Protein AF-A0A2W2HR59-F1 (afdb_monomer)

Radius of gyration: 26.91 Å; Cα contacts (8 Å, |Δi|>4): 544; chains: 1; bounding box: 67×71×77 Å

Mean predicted aligned error: 7.78 Å

Secondary structure (DSSP, 8-state):
-PPPPPGGGGGS----PPPPP---------TT-----TT----EEEEETTEEEEEE--PPPPTTTTSPEEESB-HHHHHHHHHHHHTTSBHHHHHHHHHHHHHHHHHHHH-TTSHHHHHHHHHS---SS--HHHHHHHHHHHHHHHHHHHHHHHHHHHHHTT--HHHHHHHHHHHHHHHHHHHHHSTTTEEE-SSTT-----SH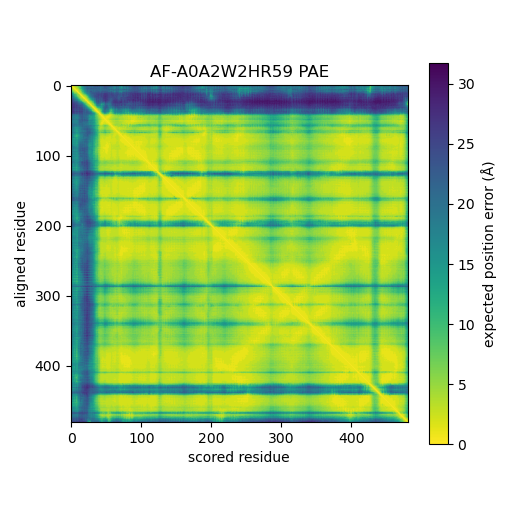HHHHHHHHHHHH-TTSPPPHHHHHHHHHHHHHTB-HHHHHHHTTTHHHH-HHHHHHHHHHHHHHHHHHHHHHHHHHHHHSTT--HHHHHHHHHHHHHHHHHHHHHHTT--S-HHHHHHHHHHHHHHHHHHHHHHTTPPPPHHHHHHHHHHHHHHHHHHHHHHHHH---HHHHHHHHHHHHHHHHHHHHHHHHHH-HHHHHHTTTT-S-HHHHHHHHHHHHH-TT--S--TT--SS----HHHHHHHHHHHHHHH-SSPP-PPS--GGGGTSS-----

Nearest PDB structures (foldseek):
  5xg2-assembly1_A  TM=2.383E-01  e=9.164E-01  Pyrococcus yayanosii CH1
  7a0g-assembly1_FFF  TM=1.739E-01  e=4.708E-01  Serratia marcescens
  3zx6-assembly1_B  TM=1.503E-01  e=8.432E-01  Archaeoglobus fulgidus DSM 4304
  6r2g-assembly1_A  TM=2.820E-01  e=5.963E+00  Human immunodeficiency virus 1

Structure (mmCIF, N/CA/C/O backbone):
data_AF-A0A2W2HR59-F1
#
_entry.id   AF-A0A2W2HR59-F1
#
loop_
_atom_site.group_PDB
_atom_site.id
_atom_site.type_symbol
_atom_site.label_atom_id
_atom_site.label_alt_id
_atom_site.label_comp_id
_atom_site.label_asym_id
_atom_site.label_entity_id
_atom_site.label_seq_id
_atom_site.pdbx_PDB_ins_code
_atom_site.Cartn_x
_atom_site.Cartn_y
_atom_site.Cartn_z
_atom_site.occupancy
_atom_site.B_iso_or_equiv
_atom_site.auth_seq_id
_atom_site.auth_comp_id
_atom_site.auth_asym_id
_atom_site.auth_atom_id
_atom_site.pdbx_PDB_model_num
ATOM 1 N N . MET A 1 1 ? -15.588 -24.625 -26.804 1.00 35.72 1 MET A N 1
ATOM 2 C CA . MET A 1 1 ? -14.355 -24.391 -26.019 1.00 35.72 1 MET A CA 1
ATOM 3 C C . MET A 1 1 ? -14.388 -22.975 -25.457 1.00 35.72 1 MET A C 1
ATOM 5 O O . MET A 1 1 ? -14.316 -22.031 -26.234 1.00 35.72 1 MET A O 1
ATOM 9 N N . LYS A 1 2 ? -14.581 -22.805 -24.142 1.00 33.22 2 LYS A N 1
ATOM 10 C CA . LYS A 1 2 ? -14.469 -21.491 -23.481 1.00 33.22 2 LYS A CA 1
ATOM 11 C C . LYS A 1 2 ? -12.973 -21.173 -23.321 1.00 33.22 2 LYS A C 1
ATOM 13 O O . LYS A 1 2 ? -12.237 -22.023 -22.832 1.00 33.22 2 LYS A O 1
ATOM 18 N N . ARG A 1 3 ? -12.506 -20.005 -23.784 1.00 30.38 3 ARG A N 1
ATOM 19 C CA . ARG A 1 3 ? -11.109 -19.564 -23.593 1.00 30.38 3 ARG A CA 1
ATOM 20 C C . ARG A 1 3 ? -10.825 -19.444 -22.089 1.00 30.38 3 ARG A C 1
ATOM 22 O O . ARG A 1 3 ? -11.539 -18.704 -21.414 1.00 30.38 3 ARG A O 1
ATOM 29 N N . LYS A 1 4 ? -9.800 -20.147 -21.589 1.00 34.62 4 LYS A N 1
ATOM 30 C CA . LYS A 1 4 ? -9.221 -19.914 -20.255 1.00 34.62 4 LYS A CA 1
ATOM 31 C C . LYS A 1 4 ? -8.757 -18.455 -20.202 1.00 34.62 4 LYS A C 1
ATOM 33 O O . LYS A 1 4 ? -7.970 -18.048 -21.053 1.00 34.62 4 LYS A O 1
ATOM 38 N N . ARG A 1 5 ? -9.295 -17.660 -19.273 1.00 36.78 5 ARG A N 1
ATOM 39 C CA . ARG A 1 5 ? -8.814 -16.294 -19.017 1.00 36.78 5 ARG A CA 1
ATOM 40 C C . ARG A 1 5 ? -7.532 -16.410 -18.205 1.00 36.78 5 ARG A C 1
ATOM 42 O O . ARG A 1 5 ? -7.553 -17.032 -17.150 1.00 36.78 5 ARG A O 1
ATOM 49 N N . THR A 1 6 ? -6.440 -15.840 -18.694 1.00 42.00 6 THR A N 1
ATOM 50 C CA . THR A 1 6 ? -5.178 -15.804 -17.945 1.00 42.00 6 THR A CA 1
ATOM 51 C C . THR A 1 6 ? -5.239 -14.725 -16.857 1.00 42.00 6 THR A C 1
ATOM 53 O O . THR A 1 6 ? -6.059 -13.808 -16.946 1.00 42.00 6 THR A O 1
ATOM 56 N N . LEU A 1 7 ? -4.382 -14.809 -15.829 1.00 39.38 7 LEU A N 1
ATOM 57 C CA . LEU A 1 7 ? -4.268 -13.780 -14.778 1.00 39.38 7 LEU A CA 1
ATOM 58 C C . LEU A 1 7 ? -4.051 -12.370 -15.381 1.00 39.38 7 LEU A C 1
ATOM 60 O O . LEU A 1 7 ? -4.592 -11.386 -14.882 1.00 39.38 7 LEU A O 1
ATOM 64 N N . SER A 1 8 ? -3.351 -12.294 -16.522 1.00 40.53 8 SER A N 1
ATOM 65 C CA . SER A 1 8 ? -3.103 -11.069 -17.297 1.00 40.53 8 SER A CA 1
ATOM 66 C C . SER A 1 8 ? -4.390 -10.429 -17.858 1.00 40.53 8 SER A C 1
ATOM 68 O O . SER A 1 8 ? -4.563 -9.208 -17.799 1.00 40.53 8 SER A O 1
ATOM 70 N N . ASP A 1 9 ? -5.357 -11.239 -18.311 1.00 36.41 9 ASP A N 1
ATOM 71 C CA . ASP A 1 9 ? -6.588 -10.774 -18.976 1.00 36.41 9 ASP A CA 1
ATOM 72 C C . ASP A 1 9 ? -7.585 -10.077 -18.033 1.00 36.41 9 ASP A C 1
ATOM 74 O O . ASP A 1 9 ? -8.466 -9.340 -18.486 1.00 36.41 9 ASP A O 1
ATOM 78 N N . ARG A 1 10 ? -7.481 -10.297 -16.716 1.00 45.34 10 ARG A N 1
ATOM 79 C CA . ARG A 1 10 ? -8.440 -9.757 -15.734 1.00 45.34 10 ARG A CA 1
ATOM 80 C C . ARG A 1 10 ? -8.182 -8.289 -15.364 1.00 45.34 10 ARG A C 1
ATOM 82 O O . ARG A 1 10 ? -9.052 -7.663 -14.773 1.00 45.34 10 ARG A O 1
ATOM 89 N N . THR A 1 11 ? -7.068 -7.698 -15.802 1.00 42.34 11 THR A N 1
ATOM 90 C CA . THR A 1 11 ? -6.696 -6.303 -15.479 1.00 42.34 11 THR A CA 1
ATOM 91 C C . THR A 1 11 ? -7.272 -5.232 -16.428 1.00 42.34 11 THR A C 1
ATOM 93 O O . THR A 1 11 ? -6.953 -4.055 -16.283 1.00 42.34 11 THR A O 1
ATOM 96 N N . LYS A 1 12 ? -8.127 -5.589 -17.407 1.00 32.62 12 LYS A N 1
ATOM 97 C CA . LYS A 1 12 ? -8.518 -4.690 -18.523 1.00 32.62 12 LYS A CA 1
ATOM 98 C C . LYS A 1 12 ? -9.994 -4.265 -18.643 1.00 32.62 12 LYS A C 1
ATOM 100 O O . LYS A 1 12 ? -10.357 -3.694 -19.668 1.00 32.62 12 LYS A O 1
ATOM 105 N N . ALA A 1 13 ? -10.866 -4.456 -17.652 1.00 29.31 13 ALA A N 1
ATOM 106 C CA . ALA A 1 13 ? -12.276 -4.059 -17.795 1.00 29.31 13 ALA A CA 1
ATOM 107 C C . ALA A 1 13 ? -12.785 -3.216 -16.619 1.00 29.31 13 ALA A C 1
ATOM 109 O O . ALA A 1 13 ? -12.856 -3.726 -15.514 1.00 29.31 13 ALA A O 1
ATOM 110 N N . VAL A 1 14 ? -13.131 -1.944 -16.882 1.00 30.72 14 VAL A N 1
ATOM 111 C CA . VAL A 1 14 ? -14.400 -1.246 -16.542 1.00 30.72 14 VAL A CA 1
ATOM 112 C C . VAL A 1 14 ? -14.216 0.261 -16.839 1.00 30.72 14 VAL A C 1
ATOM 114 O O . VAL A 1 14 ? -13.473 0.983 -16.161 1.00 30.72 14 VAL A O 1
ATOM 117 N N . HIS A 1 15 ? -14.908 0.756 -17.869 1.00 25.98 15 HIS A N 1
ATOM 118 C CA . HIS A 1 15 ? -15.063 2.184 -18.164 1.00 25.98 15 HIS A CA 1
ATOM 119 C C . HIS A 1 15 ? -16.536 2.570 -17.990 1.00 25.98 15 HIS A C 1
ATOM 121 O O . HIS A 1 15 ? -17.373 2.189 -18.801 1.00 25.98 15 HIS A O 1
ATOM 127 N N . HIS A 1 16 ? -16.834 3.356 -16.955 1.00 29.59 16 HIS A N 1
ATOM 128 C CA . HIS A 1 16 ? -18.084 4.103 -16.827 1.00 29.59 16 HIS A CA 1
ATOM 129 C C . HIS A 1 16 ? -17.775 5.585 -16.587 1.00 29.59 16 HIS A C 1
ATOM 131 O O . HIS A 1 16 ? -16.734 5.937 -16.029 1.00 29.59 16 HIS A O 1
ATOM 137 N N . THR A 1 17 ? -18.665 6.436 -17.086 1.00 25.47 17 THR A N 1
ATOM 138 C CA . THR A 1 17 ? -18.558 7.897 -17.172 1.00 25.47 17 THR A CA 1
ATOM 139 C C . THR A 1 17 ? -18.849 8.589 -15.828 1.00 25.47 17 THR A C 1
ATOM 141 O O . THR A 1 17 ? -19.725 8.130 -15.096 1.00 25.47 17 THR A O 1
ATOM 144 N N . PRO A 1 18 ? -18.158 9.699 -15.489 1.00 27.58 18 PRO A N 1
ATOM 145 C CA . PRO A 1 18 ? -18.323 10.387 -14.207 1.00 27.58 18 PRO A CA 1
ATOM 146 C C . PRO A 1 18 ? -19.534 11.335 -14.186 1.00 27.58 18 PRO A C 1
ATOM 148 O O . PRO A 1 18 ? -19.831 12.005 -15.176 1.00 27.58 18 PRO A O 1
ATOM 151 N N . ALA A 1 19 ? -20.198 11.422 -13.029 1.00 27.84 19 ALA A N 1
ATOM 152 C CA . ALA A 1 19 ? -21.290 12.357 -12.758 1.00 27.84 19 ALA A CA 1
ATOM 153 C C . ALA A 1 19 ? -20.777 13.713 -12.231 1.00 27.84 19 ALA A C 1
ATOM 155 O O . ALA A 1 19 ? -19.803 13.787 -11.482 1.00 27.84 19 ALA A O 1
ATOM 156 N N . THR A 1 20 ? -21.457 14.784 -12.641 1.00 27.58 20 THR A N 1
ATOM 157 C CA . THR A 1 20 ? -21.142 16.204 -12.407 1.00 27.58 20 THR A CA 1
ATOM 158 C C . THR A 1 20 ? -21.638 16.732 -11.056 1.00 27.58 20 THR A C 1
ATOM 160 O O . THR A 1 20 ? -22.711 16.355 -10.591 1.00 27.58 20 THR A O 1
ATOM 163 N N . SER A 1 21 ? -20.881 17.657 -10.459 1.00 28.50 21 SER A N 1
ATOM 164 C CA . SER A 1 21 ? -21.147 18.323 -9.175 1.00 28.50 21 SER A CA 1
ATOM 165 C C . SER A 1 21 ? -21.978 19.611 -9.306 1.00 28.50 21 SER A C 1
ATOM 167 O O . SER A 1 21 ? -21.870 20.338 -10.296 1.00 28.50 21 SER A O 1
ATOM 169 N N . HIS A 1 22 ? -22.760 19.937 -8.267 1.00 26.59 22 HIS A N 1
ATOM 170 C CA . HIS A 1 22 ? -23.433 21.234 -8.095 1.00 26.59 22 HIS A CA 1
ATOM 171 C C . HIS A 1 22 ? -23.337 21.784 -6.654 1.00 26.59 22 HIS A C 1
ATOM 173 O O . HIS A 1 22 ? -23.072 21.008 -5.733 1.00 26.59 22 HIS A O 1
ATOM 179 N N . PRO A 1 23 ? -23.495 23.118 -6.468 1.00 34.16 23 PRO A N 1
ATOM 180 C CA . PRO A 1 23 ? -22.915 23.881 -5.360 1.00 34.16 23 PRO A CA 1
ATOM 181 C C . PRO A 1 23 ? -23.943 24.439 -4.355 1.00 34.16 23 PRO A C 1
ATOM 183 O O . PRO A 1 23 ? -25.122 24.582 -4.666 1.00 34.16 23 PRO A O 1
ATOM 186 N N . GLY A 1 24 ? -23.456 24.850 -3.178 1.00 26.56 24 GLY A N 1
ATOM 187 C CA . GLY A 1 24 ? -24.177 25.718 -2.238 1.00 26.56 24 GLY A CA 1
ATOM 188 C C . GLY A 1 24 ? -23.700 25.552 -0.793 1.00 26.56 24 GLY A C 1
ATOM 189 O O . GLY A 1 24 ? -23.921 24.509 -0.190 1.00 26.56 24 GLY A O 1
ATOM 190 N N . THR A 1 25 ? -23.044 26.572 -0.238 1.00 27.61 25 THR A N 1
ATOM 191 C CA . THR A 1 25 ? -22.579 26.631 1.161 1.00 27.61 25 THR A CA 1
ATOM 192 C C . THR A 1 25 ? -23.306 27.733 1.924 1.00 27.61 25 THR A C 1
ATOM 194 O O . THR A 1 25 ? -23.364 28.862 1.440 1.00 27.61 25 THR A O 1
ATOM 197 N N . SER A 1 26 ? -23.772 27.427 3.136 1.00 29.42 26 SER A N 1
ATOM 198 C CA . SER A 1 26 ? -24.121 28.398 4.181 1.00 29.42 26 SER A CA 1
ATOM 199 C C . SER A 1 26 ? -23.039 28.422 5.271 1.00 29.42 26 SER A C 1
ATOM 201 O O . SER A 1 26 ? -22.409 27.405 5.563 1.00 29.42 26 SER A O 1
ATOM 203 N N . GLU A 1 27 ? -22.784 29.608 5.828 1.00 32.38 27 GLU A N 1
ATOM 204 C CA . GLU A 1 27 ? -21.752 29.879 6.837 1.00 32.38 27 GLU A CA 1
ATOM 205 C C . GLU A 1 27 ? -22.132 29.376 8.239 1.00 32.38 27 GLU A C 1
ATOM 207 O O . GLU A 1 27 ? -23.240 29.629 8.704 1.00 32.38 27 GLU A O 1
ATOM 212 N N . HIS A 1 28 ? -21.165 28.769 8.945 1.00 35.31 28 HIS A N 1
ATOM 213 C CA . HIS A 1 28 ? -21.238 28.494 10.385 1.00 35.31 28 HIS A CA 1
ATOM 214 C C . HIS A 1 28 ? -20.047 29.057 11.165 1.00 35.31 28 HIS A C 1
ATOM 216 O O . HIS A 1 28 ? -18.926 29.209 10.667 1.00 35.31 28 HIS A O 1
ATOM 222 N N . LEU A 1 29 ? -20.376 29.369 12.418 1.00 37.34 29 LEU A N 1
ATOM 223 C CA . LEU A 1 29 ? -19.634 30.109 13.426 1.00 37.34 29 LEU A CA 1
ATOM 224 C C . LEU A 1 29 ? -18.324 29.418 13.803 1.00 37.34 29 LEU A C 1
ATOM 226 O O . LEU A 1 29 ? -18.303 28.315 14.339 1.00 37.34 29 LEU A O 1
ATOM 230 N N . ASN A 1 30 ? -17.228 30.123 13.541 1.00 36.94 30 ASN A N 1
ATOM 231 C CA . ASN A 1 30 ? -15.877 29.727 13.895 1.00 36.94 30 ASN A CA 1
ATOM 232 C C . ASN A 1 30 ? -15.247 30.931 14.608 1.00 36.94 30 ASN A C 1
ATOM 234 O O . ASN A 1 30 ? -14.842 31.895 13.956 1.00 36.94 30 ASN A O 1
ATOM 238 N N . ALA A 1 31 ? -15.244 30.927 15.943 1.00 35.56 31 ALA A N 1
ATOM 239 C CA . ALA A 1 31 ? -14.808 32.076 16.743 1.00 35.56 31 ALA A CA 1
ATOM 240 C C . ALA A 1 31 ? -13.277 32.251 16.809 1.00 35.56 31 ALA A C 1
ATOM 242 O O . ALA A 1 31 ? -12.807 33.179 17.453 1.00 35.56 31 ALA A O 1
ATOM 243 N N . ASN A 1 32 ? -12.491 31.436 16.095 1.00 38.66 32 ASN A N 1
ATOM 244 C CA . ASN A 1 32 ? -11.063 31.680 15.874 1.00 38.66 32 ASN A CA 1
ATOM 245 C C . ASN A 1 32 ? -10.642 31.297 14.443 1.00 38.66 32 ASN A C 1
ATOM 247 O O . ASN A 1 32 ? -9.927 30.326 14.202 1.00 38.66 32 ASN A O 1
ATOM 251 N N . LYS A 1 33 ? -11.064 32.101 13.456 1.00 38.19 33 LYS A N 1
ATOM 252 C CA . LYS A 1 33 ? -10.494 32.081 12.097 1.00 38.19 33 LYS A CA 1
ATOM 253 C C . LYS A 1 33 ? -9.054 32.622 12.124 1.00 38.19 33 LYS A C 1
ATOM 255 O O . LYS A 1 33 ? -8.805 33.757 11.729 1.00 38.19 33 LYS A O 1
ATOM 260 N N . ARG A 1 34 ? -8.072 31.793 12.485 1.00 38.34 34 ARG A N 1
ATOM 261 C CA . ARG A 1 34 ? -6.800 31.863 11.750 1.00 38.34 34 ARG A CA 1
ATOM 262 C C . ARG A 1 34 ? -7.078 31.230 10.392 1.00 38.34 34 ARG A C 1
ATOM 264 O O . ARG A 1 34 ? -7.323 30.030 10.315 1.00 38.34 34 ARG A O 1
ATOM 271 N N . LEU A 1 35 ? -7.121 32.053 9.346 1.00 36.34 35 LEU A N 1
ATOM 272 C CA . LEU A 1 35 ? -7.138 31.611 7.952 1.00 36.34 35 LEU A CA 1
ATOM 273 C C . LEU A 1 35 ? -5.878 30.764 7.715 1.00 36.34 35 LEU A C 1
ATOM 275 O O . LEU A 1 35 ? -4.821 31.304 7.400 1.00 36.34 35 LEU A O 1
ATOM 279 N N . ARG A 1 36 ? -5.966 29.447 7.935 1.00 46.75 36 ARG A N 1
ATOM 280 C CA . ARG A 1 36 ? -4.961 28.510 7.427 1.00 46.75 36 ARG A CA 1
ATOM 281 C C . ARG A 1 36 ? -5.086 28.509 5.895 1.00 46.75 36 ARG A C 1
ATOM 283 O O . ARG A 1 36 ? -6.211 28.645 5.396 1.00 46.75 36 ARG A O 1
ATOM 290 N N . PRO A 1 37 ? -3.972 28.459 5.146 1.00 37.41 37 PRO A N 1
ATOM 291 C CA . PRO A 1 37 ? -4.015 28.461 3.689 1.00 37.41 37 PRO A CA 1
ATOM 292 C C . PRO A 1 37 ? -4.967 27.367 3.189 1.00 37.41 37 PRO A C 1
ATOM 294 O O . PRO A 1 37 ? -5.024 26.268 3.741 1.00 37.41 37 PRO A O 1
ATOM 297 N N . ALA A 1 38 ? -5.768 27.695 2.175 1.00 33.97 38 ALA A N 1
ATOM 298 C CA . ALA A 1 38 ? -6.706 26.755 1.575 1.00 33.97 38 ALA A CA 1
ATOM 299 C C . ALA A 1 38 ? -5.935 25.521 1.075 1.00 33.97 38 ALA A C 1
ATOM 301 O O . ALA A 1 38 ? -5.169 25.624 0.120 1.00 33.97 38 ALA A O 1
ATOM 302 N N . GLY A 1 39 ? -6.108 24.381 1.749 1.00 45.88 39 GLY A N 1
ATOM 303 C CA . GLY A 1 39 ? -5.378 23.143 1.456 1.00 45.88 39 GLY A CA 1
ATOM 304 C C . GLY A 1 39 ? -4.879 22.383 2.688 1.00 45.88 39 GLY A C 1
ATOM 305 O O . GLY A 1 39 ? -4.640 21.186 2.571 1.00 45.88 39 GLY A O 1
ATOM 306 N N . ASP A 1 40 ? -4.790 23.023 3.859 1.00 49.72 40 ASP A N 1
ATOM 307 C CA . ASP A 1 40 ? -4.427 22.335 5.107 1.00 49.72 40 ASP A CA 1
ATOM 308 C C . ASP A 1 40 ? -5.659 21.652 5.708 1.00 49.72 40 ASP A C 1
ATOM 310 O O . ASP A 1 40 ? -6.453 22.245 6.447 1.00 49.72 40 ASP A O 1
ATOM 314 N N . PHE A 1 41 ? -5.857 20.394 5.332 1.00 58.97 41 PHE A N 1
ATOM 315 C CA . PHE A 1 41 ? -6.963 19.589 5.814 1.00 58.97 41 PHE A CA 1
ATOM 316 C C . PHE A 1 41 ? -6.562 18.869 7.105 1.00 58.97 41 PHE A C 1
ATOM 318 O O . PHE A 1 41 ? -5.971 17.798 7.066 1.00 58.97 41 PHE A O 1
ATOM 325 N N . VAL A 1 42 ? -6.914 19.459 8.243 1.00 64.69 42 VAL A N 1
ATOM 326 C CA . VAL A 1 42 ? -6.708 18.874 9.576 1.00 64.69 42 VAL A CA 1
ATOM 327 C C . VAL A 1 42 ? -7.960 18.088 9.985 1.00 64.69 42 VAL A C 1
ATOM 329 O O . VAL A 1 42 ? -9.075 18.577 9.742 1.00 64.69 42 VAL A O 1
ATOM 332 N N . PRO A 1 43 ? -7.826 16.907 10.618 1.00 80.50 43 PRO A N 1
ATOM 333 C CA . PRO A 1 43 ? -8.935 16.222 11.253 1.00 80.50 43 PRO A CA 1
ATOM 334 C C . PRO A 1 43 ? -9.670 17.164 12.207 1.00 80.50 43 PRO A C 1
ATOM 336 O O . PRO A 1 43 ? -9.065 17.981 12.895 1.00 80.50 43 PRO A O 1
ATOM 339 N N . ARG A 1 44 ? -10.994 17.058 12.280 1.00 85.81 44 ARG A N 1
ATOM 340 C CA . ARG A 1 44 ? -11.772 17.760 13.304 1.00 85.81 44 ARG A CA 1
ATOM 341 C C . ARG A 1 44 ? -12.206 16.768 14.354 1.00 85.81 44 ARG A C 1
ATOM 343 O O . ARG A 1 44 ? -12.980 15.867 14.051 1.00 85.81 44 ARG A O 1
ATOM 350 N N . VAL A 1 45 ? -11.745 16.974 15.578 1.00 88.31 45 VAL A N 1
ATOM 351 C CA . VAL A 1 45 ? -12.182 16.220 16.750 1.00 88.31 45 VAL A CA 1
ATOM 352 C C . VAL A 1 45 ? -13.205 17.064 17.500 1.00 88.31 45 VAL A C 1
ATOM 354 O O . VAL A 1 45 ? -12.953 18.223 17.811 1.00 88.31 45 VAL A O 1
ATOM 357 N N . THR A 1 46 ? -14.380 16.500 17.764 1.00 89.62 46 THR A N 1
ATOM 358 C CA . THR A 1 46 ? -15.410 17.134 18.594 1.00 89.62 46 THR A CA 1
ATOM 359 C C . THR A 1 46 ? -15.454 16.444 19.947 1.00 89.62 46 THR A C 1
ATOM 361 O O . THR A 1 46 ? -15.793 15.259 20.038 1.00 89.62 46 THR A O 1
ATOM 364 N N . ALA A 1 47 ? -15.149 17.206 20.995 1.00 89.56 47 ALA A N 1
ATOM 365 C CA . ALA A 1 47 ? -15.343 16.779 22.369 1.00 89.56 47 ALA A CA 1
ATOM 366 C C . ALA A 1 47 ? -16.665 17.343 22.917 1.00 89.56 47 ALA A C 1
ATOM 368 O O . ALA A 1 47 ? -16.963 18.522 22.737 1.00 89.56 47 ALA A O 1
ATOM 369 N N . ARG A 1 48 ? -17.466 16.512 23.587 1.00 89.88 48 ARG A N 1
ATOM 370 C CA . ARG A 1 48 ? -18.650 16.938 24.349 1.00 89.88 48 ARG A CA 1
ATOM 371 C C . ARG A 1 48 ? -18.501 16.429 25.769 1.00 89.88 48 ARG A C 1
ATOM 373 O O . ARG A 1 48 ? -18.165 15.265 25.968 1.00 89.88 48 ARG A O 1
ATOM 380 N N . GLU A 1 49 ? -18.677 17.323 26.740 1.00 89.56 49 GLU A N 1
ATOM 381 C CA . GLU A 1 49 ? -18.521 16.992 28.166 1.00 89.56 49 GLU A CA 1
ATOM 382 C C . GLU A 1 49 ? -17.156 16.335 28.472 1.00 89.56 49 GLU A C 1
ATOM 384 O O . GLU A 1 49 ? -17.034 15.445 29.304 1.00 89.56 49 GLU A O 1
ATOM 389 N N . GLY A 1 50 ? -16.108 16.756 27.752 1.00 88.94 50 GLY A N 1
ATOM 390 C CA . GLY A 1 50 ? -14.750 16.223 27.903 1.00 88.94 50 GLY A CA 1
ATOM 391 C C . GLY A 1 50 ? -14.495 14.863 27.241 1.00 88.94 50 GLY A C 1
ATOM 392 O O . GLY A 1 50 ? -13.384 14.349 27.371 1.00 88.94 50 GLY A O 1
ATOM 393 N N . THR A 1 51 ? -15.465 14.298 26.515 1.00 93.62 51 THR A N 1
ATOM 394 C CA . THR A 1 51 ? -15.341 13.012 25.804 1.00 93.62 51 THR A CA 1
ATOM 395 C C . THR A 1 51 ? -15.365 13.175 24.289 1.00 93.62 51 THR A C 1
ATOM 397 O O . THR A 1 51 ? -16.049 14.055 23.766 1.00 93.62 51 THR A O 1
ATOM 400 N N . ILE A 1 52 ? -14.623 12.336 23.566 1.00 92.81 52 ILE A N 1
ATOM 401 C CA . ILE A 1 52 ? -14.591 12.350 22.100 1.00 92.81 52 ILE A CA 1
ATOM 402 C C . ILE A 1 52 ? -15.876 11.727 21.556 1.00 92.81 52 ILE A C 1
ATOM 404 O O . ILE A 1 52 ? -16.155 10.556 21.794 1.00 92.81 52 ILE A O 1
ATOM 408 N N . THR A 1 53 ? -16.649 12.505 20.797 1.00 90.12 53 THR A N 1
ATOM 409 C CA . THR A 1 53 ? -17.953 12.064 20.255 1.00 90.12 53 THR A CA 1
ATOM 410 C C . THR A 1 53 ? -17.990 12.004 18.737 1.00 90.12 53 THR A C 1
ATOM 412 O O . THR A 1 53 ? -18.830 11.314 18.163 1.00 90.12 53 THR A O 1
ATOM 415 N N . HIS A 1 54 ? -17.109 12.746 18.069 1.00 89.50 54 HIS A N 1
ATOM 416 C CA . HIS A 1 54 ? -17.066 12.765 16.618 1.00 89.50 54 HIS A CA 1
ATOM 417 C C . HIS A 1 54 ? -15.676 13.112 16.104 1.00 89.50 54 HIS A C 1
ATOM 419 O O . HIS A 1 54 ? -14.974 13.950 16.678 1.00 89.50 54 HIS A O 1
ATOM 425 N N . MET A 1 55 ? -15.320 12.499 14.979 1.00 89.62 55 MET A N 1
ATOM 426 C CA . MET A 1 55 ? -14.091 12.764 14.253 1.00 89.62 55 MET A CA 1
ATOM 427 C C . MET A 1 55 ? -14.387 12.877 12.759 1.00 89.62 55 MET A C 1
ATOM 429 O O . MET A 1 55 ? -14.998 11.989 12.167 1.00 89.62 55 MET A O 1
ATOM 433 N N . MET A 1 56 ? -13.937 13.966 12.144 1.00 85.75 56 MET A N 1
ATOM 434 C CA . MET A 1 56 ? -13.907 14.110 10.691 1.00 85.75 56 MET A CA 1
ATOM 435 C C . MET A 1 56 ? -12.469 14.097 10.225 1.00 85.75 56 MET A C 1
ATOM 437 O O . MET A 1 56 ? -11.623 14.747 10.830 1.00 85.75 56 MET A O 1
ATOM 441 N N . PHE A 1 57 ? -12.210 13.407 9.126 1.00 82.94 57 PHE A N 1
ATOM 442 C CA . PHE A 1 57 ? -10.862 13.201 8.630 1.00 82.94 57 PHE A CA 1
ATOM 443 C C . PHE A 1 57 ? -10.693 13.778 7.239 1.00 82.94 57 PHE A C 1
ATOM 445 O O . PHE A 1 57 ? -11.639 13.924 6.460 1.00 82.94 57 PHE A O 1
ATOM 452 N N . SER A 1 58 ? -9.448 14.101 6.955 1.00 78.75 58 SER A N 1
ATOM 453 C CA . SER A 1 58 ? -8.956 14.584 5.685 1.00 78.75 58 SER A CA 1
ATOM 454 C C . SER A 1 58 ? -8.179 13.500 4.942 1.00 78.75 58 SER A C 1
ATOM 456 O O . SER A 1 58 ? -8.022 12.372 5.415 1.00 78.75 58 SER A O 1
ATOM 458 N N . ARG A 1 59 ? -7.700 13.842 3.743 1.00 79.00 59 ARG A N 1
ATOM 459 C CA . ARG A 1 59 ? -6.702 13.022 3.056 1.00 79.00 59 ARG A CA 1
ATOM 460 C C . ARG A 1 59 ? -5.328 13.302 3.650 1.00 79.00 59 ARG A C 1
ATOM 462 O O . ARG A 1 59 ? -4.960 14.464 3.795 1.00 79.00 59 ARG A O 1
ATOM 469 N N . THR A 1 60 ? -4.575 12.244 3.914 1.00 83.19 60 THR A N 1
ATOM 470 C CA . THR A 1 60 ? -3.165 12.329 4.289 1.00 83.19 60 THR A CA 1
ATOM 471 C C . THR A 1 60 ? -2.291 12.639 3.068 1.00 83.19 60 THR A C 1
ATOM 473 O O . THR A 1 60 ? -2.675 12.332 1.932 1.00 83.19 60 THR A O 1
ATOM 476 N N . PRO A 1 61 ? -1.112 13.260 3.261 1.00 85.50 61 PRO A N 1
ATOM 477 C CA . PRO A 1 61 ? -0.142 13.438 2.188 1.00 85.50 61 PRO A CA 1
ATOM 478 C C . PRO A 1 61 ? 0.271 12.093 1.579 1.00 85.50 61 PRO A C 1
ATOM 480 O O . PRO A 1 61 ? 0.497 11.125 2.304 1.00 85.50 61 PRO A O 1
ATOM 483 N N . SER A 1 62 ? 0.418 12.037 0.251 1.00 87.50 62 SER A N 1
ATOM 484 C CA . SER A 1 62 ? 0.946 10.842 -0.418 1.00 87.50 62 SER A CA 1
ATOM 485 C C . SER A 1 62 ? 2.427 10.635 -0.065 1.00 87.50 62 SER A C 1
ATOM 487 O O . SER A 1 62 ? 3.210 11.598 -0.146 1.00 87.50 62 SER A O 1
ATOM 489 N N . PRO A 1 63 ? 2.854 9.395 0.253 1.00 88.06 63 PRO A N 1
ATOM 490 C CA . PRO A 1 63 ? 4.269 9.082 0.435 1.00 88.06 63 PRO A CA 1
ATOM 491 C C . PRO A 1 63 ? 5.064 9.214 -0.875 1.00 88.06 63 PRO A C 1
ATOM 493 O O . PRO A 1 63 ? 6.276 9.370 -0.824 1.00 88.06 63 PRO A O 1
ATOM 496 N N . PHE A 1 64 ? 4.382 9.251 -2.027 1.00 85.88 64 PHE A N 1
ATOM 497 C CA . PHE A 1 64 ? 4.948 9.416 -3.377 1.00 85.88 64 PHE A CA 1
ATOM 498 C C . PHE A 1 64 ? 4.784 10.852 -3.911 1.00 85.88 64 PHE A C 1
ATOM 500 O O . PHE A 1 64 ? 4.840 11.153 -5.103 1.00 85.88 64 PHE A O 1
ATOM 507 N N . GLY A 1 65 ? 4.506 11.798 -3.014 1.00 86.00 65 GLY A N 1
ATOM 508 C CA . GLY A 1 65 ? 4.391 13.208 -3.348 1.00 86.00 65 GLY A CA 1
ATOM 509 C C . GLY A 1 65 ? 3.179 13.599 -4.159 1.00 86.00 65 GLY A C 1
ATOM 510 O O . GLY A 1 65 ? 2.100 13.755 -3.594 1.00 86.00 65 GLY A O 1
ATOM 511 N N . LYS A 1 66 ? 3.379 13.906 -5.441 1.00 83.50 66 LYS A N 1
ATOM 512 C CA . LYS A 1 66 ? 2.267 14.294 -6.323 1.00 83.50 66 LYS A CA 1
ATOM 513 C C . LYS A 1 66 ? 1.569 13.076 -6.917 1.00 83.50 66 LYS A C 1
ATOM 515 O O . LYS A 1 66 ? 0.489 13.227 -7.481 1.00 83.50 66 LYS A O 1
ATOM 520 N N . GLU A 1 67 ? 2.186 11.907 -6.803 1.00 81.00 67 GLU A N 1
ATOM 521 C CA . GLU A 1 67 ? 1.664 10.670 -7.354 1.00 81.00 67 GLU A CA 1
ATOM 522 C C . GLU A 1 67 ? 0.698 10.002 -6.380 1.00 81.00 67 GLU A C 1
ATOM 524 O O . GLU A 1 67 ? 0.839 10.085 -5.154 1.00 81.00 67 GLU A O 1
ATOM 529 N N . MET A 1 68 ? -0.319 9.359 -6.947 1.00 79.81 68 MET A N 1
ATOM 530 C CA . MET A 1 68 ? -1.294 8.588 -6.190 1.00 79.81 68 MET A CA 1
ATOM 531 C C . MET A 1 68 ? -0.715 7.206 -5.886 1.00 79.81 68 MET A C 1
ATOM 533 O O . MET A 1 68 ? -0.196 6.540 -6.778 1.00 79.81 68 MET A O 1
ATOM 537 N N . GLY A 1 69 ? -0.839 6.770 -4.635 1.00 87.31 69 GLY A N 1
ATOM 538 C CA . GLY A 1 69 ? -0.590 5.384 -4.250 1.00 87.31 69 GLY A CA 1
ATOM 539 C C . GLY A 1 69 ? -1.890 4.595 -4.117 1.00 87.31 69 GLY A C 1
ATOM 540 O O . GLY A 1 69 ? -2.961 5.174 -3.925 1.00 87.31 69 GLY A O 1
ATOM 541 N N . ASP A 1 70 ? -1.780 3.273 -4.186 1.00 90.19 70 ASP A N 1
ATOM 542 C CA . ASP A 1 70 ? -2.846 2.354 -3.805 1.00 90.19 70 ASP A CA 1
ATOM 543 C C . ASP A 1 70 ? -2.702 2.012 -2.324 1.00 90.19 70 ASP A C 1
ATOM 545 O O . ASP A 1 70 ? -1.664 1.504 -1.897 1.00 90.19 70 ASP A O 1
ATOM 549 N N . HIS A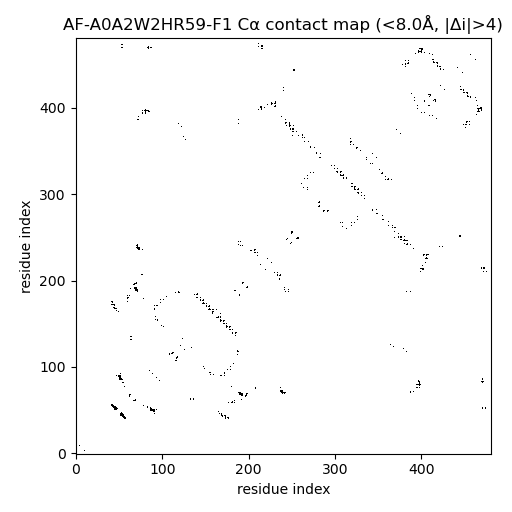 1 71 ? -3.743 2.253 -1.533 1.00 92.12 71 HIS A N 1
ATOM 550 C CA . HIS A 1 71 ? -3.773 1.743 -0.168 1.00 92.12 71 HIS A CA 1
ATOM 551 C C . HIS A 1 71 ? -4.041 0.233 -0.192 1.00 92.12 71 HIS A C 1
ATOM 553 O O . HIS A 1 71 ? -4.977 -0.228 -0.851 1.00 92.12 71 HIS A O 1
ATOM 559 N N . THR A 1 72 ? -3.240 -0.549 0.532 1.00 93.50 72 THR A N 1
ATOM 560 C CA . THR A 1 72 ? -3.482 -1.997 0.661 1.00 93.50 72 THR A CA 1
ATOM 561 C C . THR A 1 72 ? -4.685 -2.273 1.554 1.00 93.50 72 THR A C 1
ATOM 563 O O . THR A 1 72 ? -5.477 -3.161 1.258 1.00 93.50 72 THR A O 1
ATOM 566 N N . THR A 1 73 ? -4.884 -1.465 2.596 1.00 94.81 73 THR A N 1
ATOM 567 C CA . THR A 1 73 ? -6.128 -1.404 3.374 1.00 94.81 73 THR A CA 1
ATOM 568 C C . THR A 1 73 ? -6.838 -0.090 3.089 1.00 94.81 73 THR A C 1
ATOM 570 O O . THR A 1 73 ? -6.211 0.963 3.133 1.00 94.81 73 THR A O 1
ATOM 573 N N . ALA A 1 74 ? -8.143 -0.150 2.839 1.00 93.31 74 ALA A N 1
ATOM 574 C CA . ALA A 1 74 ? -9.029 0.996 2.686 1.00 93.31 74 ALA A CA 1
ATOM 575 C C . ALA A 1 74 ? -8.720 2.088 3.714 1.00 93.31 74 ALA A C 1
ATOM 577 O O . ALA A 1 74 ? -8.778 1.853 4.928 1.00 93.31 74 ALA A O 1
ATOM 578 N N . TRP A 1 75 ? -8.417 3.295 3.230 1.00 92.25 75 TRP A N 1
ATOM 579 C CA . TRP A 1 75 ? -8.058 4.409 4.105 1.00 92.25 75 TRP A CA 1
ATOM 580 C C . TRP A 1 75 ? -9.188 4.725 5.085 1.00 92.25 75 TRP A C 1
ATOM 582 O O . TRP A 1 75 ? -8.945 5.007 6.260 1.00 92.25 75 TRP A O 1
ATOM 592 N N . ALA A 1 76 ? -10.439 4.595 4.632 1.00 92.44 76 ALA A N 1
ATOM 593 C CA . ALA A 1 76 ? -11.593 4.805 5.488 1.00 92.44 76 ALA A CA 1
ATOM 594 C C . ALA A 1 76 ? -11.640 3.820 6.667 1.00 92.44 76 ALA A C 1
ATOM 596 O O . ALA A 1 76 ? -12.056 4.206 7.752 1.00 92.44 76 ALA A O 1
ATOM 597 N N . SER A 1 77 ? -11.173 2.581 6.499 1.00 95.19 77 SER A N 1
ATOM 598 C CA . SER A 1 77 ? -11.147 1.583 7.575 1.00 95.19 77 SER A CA 1
ATOM 599 C C . SER A 1 77 ? -10.036 1.831 8.585 1.00 95.19 77 SER A C 1
ATOM 601 O O . SER A 1 77 ? -10.244 1.621 9.776 1.00 95.19 77 SER A O 1
ATOM 603 N N . VAL A 1 78 ? -8.875 2.327 8.142 1.00 95.06 78 VAL A N 1
ATOM 604 C CA . VAL A 1 78 ? -7.792 2.761 9.046 1.00 95.06 78 VAL A CA 1
ATOM 605 C C . VAL A 1 78 ? -8.274 3.910 9.931 1.00 95.06 78 VAL A C 1
ATOM 607 O O . VAL A 1 78 ? -8.131 3.878 11.154 1.00 95.06 78 VAL A O 1
ATOM 610 N N . VAL A 1 79 ? -8.909 4.895 9.301 1.00 94.12 79 VAL A N 1
ATOM 611 C CA . VAL A 1 79 ? -9.516 6.048 9.959 1.00 94.12 79 VAL A CA 1
ATOM 612 C C . VAL A 1 79 ? -10.622 5.633 10.936 1.00 94.12 79 VAL A C 1
ATOM 614 O O . VAL A 1 79 ? -10.639 6.083 12.083 1.00 94.12 79 VAL A O 1
ATOM 617 N N . ASP A 1 80 ? -11.518 4.745 10.510 1.00 95.12 80 ASP A N 1
ATOM 618 C CA . ASP A 1 80 ? -12.609 4.238 11.339 1.00 95.12 80 ASP A CA 1
ATOM 619 C C . ASP A 1 80 ? -12.089 3.429 12.534 1.00 95.12 80 ASP A C 1
ATOM 621 O O . ASP A 1 80 ? -12.600 3.589 13.636 1.00 95.12 80 ASP A O 1
ATOM 625 N N . ALA A 1 81 ? -11.029 2.632 12.366 1.00 96.06 81 ALA A N 1
ATOM 626 C CA . ALA A 1 81 ? -10.395 1.905 13.467 1.00 96.06 81 ALA A CA 1
ATOM 627 C C . ALA A 1 81 ? -9.782 2.855 14.508 1.00 96.06 81 ALA A C 1
ATOM 629 O O . ALA A 1 81 ? -9.844 2.593 15.713 1.00 96.06 81 ALA A O 1
ATOM 630 N N . LEU A 1 82 ? -9.195 3.973 14.064 1.00 95.62 82 LEU A N 1
ATOM 631 C CA . LEU A 1 82 ? -8.712 5.002 14.978 1.00 95.62 82 LEU A CA 1
ATOM 632 C C . LEU A 1 82 ? -9.880 5.670 15.709 1.00 95.62 82 LEU A C 1
ATOM 634 O O . LEU A 1 82 ? -9.834 5.777 16.934 1.00 95.62 82 LEU A O 1
ATOM 638 N N . HIS A 1 83 ? -10.937 6.050 14.985 1.00 94.75 83 HIS A N 1
ATOM 639 C CA . HIS A 1 83 ? -12.136 6.643 15.574 1.00 94.75 83 HIS A CA 1
ATOM 640 C C . HIS A 1 83 ? -12.774 5.715 16.611 1.00 94.75 83 HIS A C 1
ATOM 642 O O . HIS A 1 83 ? -13.003 6.147 17.738 1.00 94.75 83 HIS A O 1
ATOM 648 N N . ALA A 1 84 ? -12.960 4.436 16.281 1.00 94.81 84 ALA A N 1
ATOM 649 C CA . ALA A 1 84 ? -13.456 3.412 17.195 1.00 94.81 84 ALA A CA 1
ATOM 650 C C . ALA A 1 84 ? -12.632 3.361 18.487 1.00 94.81 84 ALA A C 1
ATOM 652 O O . ALA A 1 84 ? -13.183 3.346 19.583 1.00 94.81 84 ALA A O 1
ATOM 653 N N . SER A 1 85 ? -11.302 3.428 18.370 1.00 95.44 85 SER A N 1
ATOM 654 C CA . SER A 1 85 ? -10.410 3.347 19.529 1.00 95.44 85 SER A CA 1
ATOM 655 C C . SER A 1 85 ? -10.417 4.582 20.439 1.00 95.44 85 SER A C 1
ATOM 657 O O . SER A 1 85 ? -9.947 4.484 21.573 1.00 95.44 85 SER A O 1
ATOM 659 N N . LEU A 1 86 ? -10.917 5.728 19.966 1.00 95.75 86 LEU A N 1
ATOM 660 C CA . LEU A 1 86 ? -10.952 6.993 20.712 1.00 95.75 86 LEU A CA 1
ATOM 661 C C . LEU A 1 86 ? -12.371 7.409 21.126 1.00 95.75 86 LEU A C 1
ATOM 663 O O . LEU A 1 86 ? -12.535 8.173 22.073 1.00 95.75 86 LEU A O 1
ATOM 667 N N . HIS A 1 87 ? -13.399 6.920 20.436 1.00 94.69 87 HIS A N 1
ATOM 668 C CA . HIS A 1 87 ? -14.785 7.294 20.685 1.00 94.69 87 HIS A CA 1
ATOM 669 C C . HIS A 1 87 ? -15.223 6.963 22.121 1.00 94.69 87 HIS A C 1
ATOM 671 O O . HIS A 1 87 ? -14.939 5.890 22.650 1.00 94.69 87 HIS A O 1
ATOM 677 N N . GLY A 1 88 ? -15.915 7.904 22.766 1.00 94.19 88 GLY A N 1
ATOM 678 C CA . GLY A 1 88 ? -16.394 7.790 24.145 1.00 94.19 88 GLY A CA 1
ATOM 679 C C . GLY A 1 88 ? -15.313 7.950 25.219 1.00 94.19 88 GLY A C 1
ATOM 680 O O . GLY A 1 88 ? -15.643 8.064 26.398 1.00 94.19 88 GLY A O 1
ATOM 681 N N . LYS A 1 89 ? -14.027 8.006 24.851 1.00 95.88 89 LYS A N 1
ATOM 682 C CA . LYS A 1 89 ? -12.937 8.258 25.801 1.00 95.88 89 LYS A CA 1
ATOM 683 C C . LYS A 1 89 ? -12.862 9.735 26.160 1.00 95.88 89 LYS A C 1
ATOM 685 O O . LYS A 1 89 ? -13.206 10.604 25.355 1.00 95.88 89 LYS A O 1
ATOM 690 N N . THR A 1 90 ? -12.357 10.034 27.355 1.00 96.12 90 THR A N 1
ATOM 691 C CA . THR A 1 90 ? -12.015 11.416 27.707 1.00 96.12 90 THR A CA 1
ATOM 692 C C . THR A 1 90 ? -10.892 11.930 26.799 1.00 96.12 90 THR A C 1
ATOM 694 O O . THR A 1 90 ? -10.136 11.137 26.229 1.00 96.12 90 THR A O 1
ATOM 697 N N . VAL A 1 91 ? -10.737 13.251 26.662 1.00 95.62 91 VAL A N 1
ATOM 698 C CA . VAL A 1 91 ? -9.595 13.825 25.917 1.00 95.62 91 VAL A CA 1
ATOM 699 C C . VAL A 1 91 ? -8.264 13.310 26.486 1.00 95.62 91 VAL A C 1
ATOM 701 O O . VAL A 1 91 ? -7.375 12.943 25.723 1.00 95.62 91 VAL A O 1
ATOM 704 N N . LYS A 1 92 ? -8.155 13.193 27.817 1.00 96.19 92 LYS A N 1
ATOM 705 C CA . LYS A 1 92 ? -6.966 12.661 28.499 1.00 96.19 92 LYS A CA 1
ATOM 706 C C . LYS A 1 92 ? -6.680 11.205 28.125 1.00 96.19 92 LYS A C 1
ATOM 708 O O . LYS A 1 92 ? -5.563 10.885 27.733 1.00 96.19 92 LYS A O 1
ATOM 713 N N . ASP A 1 93 ? -7.687 10.339 28.195 1.00 96.81 93 ASP A N 1
ATOM 714 C CA . ASP A 1 93 ? -7.519 8.923 27.843 1.00 96.81 93 ASP A CA 1
ATOM 715 C C . ASP A 1 93 ? -7.249 8.743 26.344 1.00 96.81 93 ASP A C 1
ATOM 717 O O . ASP A 1 93 ? -6.546 7.820 25.942 1.00 96.81 93 ASP A O 1
ATOM 721 N N . SER A 1 94 ? -7.779 9.639 25.508 1.00 97.06 94 SER A N 1
ATOM 722 C CA . SER A 1 94 ? -7.524 9.651 24.066 1.00 97.06 94 SER A CA 1
ATOM 723 C C . SER A 1 94 ? -6.082 10.042 23.735 1.00 97.06 94 SER A C 1
ATOM 725 O O . SER A 1 94 ? -5.492 9.453 22.831 1.00 97.06 94 SER A O 1
ATOM 727 N N . VAL A 1 95 ? -5.495 10.985 24.484 1.00 97.75 95 VAL A N 1
ATOM 728 C CA . VAL A 1 95 ? -4.067 11.339 24.388 1.00 97.75 95 VAL A CA 1
ATOM 729 C C . VAL A 1 95 ? -3.192 10.125 24.706 1.00 97.75 95 VAL A C 1
ATOM 731 O O . VAL A 1 95 ? -2.318 9.784 23.907 1.00 97.75 95 VAL A O 1
ATOM 734 N N . GLU A 1 96 ? -3.453 9.423 25.814 1.00 98.00 96 GLU A N 1
ATOM 735 C CA . GLU A 1 96 ? -2.684 8.217 26.159 1.00 98.00 96 GLU A CA 1
ATOM 736 C C . GLU A 1 96 ? -2.909 7.095 25.141 1.00 98.00 96 GLU A C 1
ATOM 738 O O . GLU A 1 96 ? -1.955 6.442 24.712 1.00 98.00 96 GLU A O 1
ATOM 743 N N . LYS A 1 97 ? -4.150 6.904 24.673 1.00 97.44 97 LYS A N 1
ATOM 744 C CA . LYS A 1 97 ? -4.442 5.871 23.677 1.00 97.44 97 LYS A CA 1
ATOM 745 C C . LYS A 1 97 ? -3.732 6.137 22.352 1.00 97.44 97 LYS A C 1
ATOM 747 O O . LYS A 1 97 ? -3.196 5.201 21.758 1.00 97.44 97 LYS A O 1
ATOM 752 N N . LEU A 1 98 ? -3.678 7.388 21.888 1.00 97.94 98 LEU A N 1
ATOM 753 C CA . LEU A 1 98 ? -2.924 7.729 20.680 1.00 97.94 98 LEU A CA 1
ATOM 754 C C . LEU A 1 98 ? -1.415 7.534 20.889 1.00 97.94 98 LEU A C 1
ATOM 756 O O . LEU A 1 98 ? -0.744 7.017 19.997 1.00 97.94 98 LEU A O 1
ATOM 760 N N . ARG A 1 99 ? -0.890 7.859 22.079 1.00 98.31 99 ARG A N 1
ATOM 761 C CA . ARG A 1 99 ? 0.515 7.614 22.455 1.00 98.31 99 ARG A CA 1
ATOM 762 C C . ARG A 1 99 ? 0.861 6.122 22.414 1.00 98.31 99 ARG A C 1
ATOM 764 O O . ARG A 1 99 ? 1.917 5.743 21.915 1.00 98.31 99 ARG A O 1
ATOM 771 N N . GLU A 1 100 ? -0.016 5.257 22.922 1.00 97.00 100 GLU A N 1
ATOM 772 C CA . GLU A 1 100 ? 0.114 3.795 22.835 1.00 97.00 100 GLU A CA 1
ATOM 773 C C . GLU A 1 100 ? 0.140 3.317 21.375 1.00 97.00 100 GLU A C 1
ATOM 775 O O . GLU A 1 100 ? 1.041 2.573 20.983 1.00 97.00 100 GLU A O 1
ATOM 780 N N . ARG A 1 101 ? -0.801 3.791 20.547 1.00 96.44 101 ARG A N 1
ATOM 781 C CA . ARG A 1 101 ? -0.864 3.431 19.122 1.00 96.44 101 ARG A CA 1
ATOM 782 C C . ARG A 1 101 ? 0.375 3.881 18.353 1.00 96.44 101 ARG A C 1
ATOM 784 O O . ARG A 1 101 ? 0.905 3.086 17.582 1.00 96.44 101 ARG A O 1
ATOM 791 N N . GLN A 1 102 ? 0.859 5.103 18.585 1.00 97.56 102 GLN A N 1
ATOM 792 C CA . GLN A 1 102 ? 2.080 5.601 17.949 1.00 97.56 102 GLN A CA 1
ATOM 793 C C . GLN A 1 102 ? 3.295 4.757 18.347 1.00 97.56 102 GLN A C 1
ATOM 795 O O . GLN A 1 102 ? 4.044 4.331 17.475 1.00 97.56 102 GLN A O 1
ATOM 800 N N . ARG A 1 103 ? 3.454 4.430 19.639 1.00 96.25 103 ARG A N 1
ATOM 801 C CA . ARG A 1 103 ? 4.533 3.538 20.101 1.00 96.25 103 ARG A CA 1
ATOM 802 C C . ARG A 1 103 ? 4.478 2.172 19.422 1.00 96.25 103 ARG A C 1
ATOM 804 O O . ARG A 1 103 ? 5.510 1.655 19.012 1.00 96.25 103 ARG A O 1
ATOM 811 N N . HIS A 1 104 ? 3.286 1.594 19.275 1.00 93.75 104 HIS A N 1
ATOM 812 C CA . HIS A 1 104 ? 3.123 0.327 18.564 1.00 93.75 104 HIS A CA 1
ATOM 813 C C . HIS A 1 104 ? 3.470 0.455 17.071 1.00 93.75 104 HIS A C 1
ATOM 815 O O . HIS A 1 104 ? 4.163 -0.407 16.533 1.00 93.75 104 HIS A O 1
ATOM 821 N N . ALA A 1 105 ? 3.049 1.540 16.414 1.00 94.56 105 ALA A N 1
ATOM 822 C CA . ALA A 1 105 ? 3.385 1.821 15.019 1.00 94.56 105 ALA A CA 1
ATOM 823 C C . ALA A 1 105 ? 4.889 2.065 14.805 1.00 94.56 105 ALA A C 1
ATOM 825 O O . ALA A 1 105 ? 5.395 1.764 13.732 1.00 94.56 105 ALA A O 1
ATOM 826 N N . GLU A 1 106 ? 5.610 2.563 15.811 1.00 95.69 106 GLU A N 1
ATOM 827 C CA . GLU A 1 106 ? 7.059 2.809 15.772 1.00 95.69 106 GLU A CA 1
ATOM 828 C C . GLU A 1 106 ? 7.914 1.625 16.226 1.00 95.69 106 GLU A C 1
ATOM 830 O O . GLU A 1 106 ? 9.114 1.611 15.952 1.00 95.69 106 GLU A O 1
ATOM 835 N N . ALA A 1 107 ? 7.327 0.627 16.894 1.00 93.56 107 ALA A N 1
ATOM 836 C CA . ALA A 1 107 ? 8.064 -0.467 17.532 1.00 93.56 107 ALA A CA 1
ATOM 837 C C . ALA A 1 107 ? 9.000 -1.218 16.567 1.00 93.56 107 ALA A C 1
ATOM 839 O O . ALA A 1 107 ? 10.042 -1.731 16.977 1.00 93.56 107 ALA A O 1
ATOM 840 N N . TRP A 1 108 ? 8.670 -1.240 15.272 1.00 93.12 108 TRP A N 1
ATOM 841 C CA . TRP A 1 108 ? 9.514 -1.858 14.254 1.00 93.12 108 TRP A CA 1
ATOM 842 C C . TRP A 1 108 ? 10.858 -1.148 14.047 1.00 93.12 108 TRP A C 1
ATOM 844 O O . TRP A 1 108 ? 11.825 -1.794 13.654 1.00 93.12 108 TRP A O 1
ATOM 854 N N . LYS A 1 109 ? 10.948 0.164 14.308 1.00 91.81 109 LYS A N 1
ATOM 855 C CA . LYS A 1 109 ? 12.196 0.926 14.145 1.00 91.81 109 LYS A CA 1
ATOM 856 C C . LYS A 1 109 ? 13.245 0.533 15.184 1.00 91.81 109 LYS A C 1
ATOM 858 O O . LYS A 1 109 ? 14.435 0.634 14.907 1.00 91.81 109 LYS A O 1
ATOM 863 N N . SER A 1 110 ? 12.808 0.113 16.372 1.00 90.19 110 SER A N 1
ATOM 864 C CA . SER A 1 110 ? 13.688 -0.228 17.498 1.00 90.19 110 SER A CA 1
ATOM 865 C C . SER A 1 110 ? 14.159 -1.683 17.528 1.00 90.19 110 SER A C 1
ATOM 867 O O . SER A 1 110 ? 15.035 -2.008 18.324 1.00 90.19 110 SER A O 1
ATOM 869 N N . ASP A 1 111 ? 13.581 -2.556 16.702 1.00 91.50 111 ASP A N 1
ATOM 870 C CA . ASP A 1 111 ? 13.935 -3.975 16.641 1.00 91.50 111 ASP A CA 1
ATOM 871 C C . ASP A 1 111 ? 14.298 -4.364 15.207 1.00 91.50 111 ASP A C 1
ATOM 873 O O . ASP A 1 111 ? 13.429 -4.484 14.336 1.00 91.50 111 ASP A O 1
ATOM 877 N N . ASP A 1 112 ? 15.594 -4.599 14.985 1.00 90.69 112 ASP A N 1
ATOM 878 C CA . ASP A 1 112 ? 16.137 -5.002 13.687 1.00 90.69 112 ASP A CA 1
ATOM 879 C C . ASP A 1 112 ? 15.560 -6.343 13.192 1.00 90.69 112 ASP A C 1
ATOM 881 O O . ASP A 1 112 ? 15.562 -6.625 11.997 1.00 90.69 112 ASP A O 1
ATOM 885 N N . ASN A 1 113 ? 15.008 -7.169 14.088 1.00 91.75 113 ASN A N 1
ATOM 886 C CA . ASN A 1 113 ? 14.379 -8.441 13.734 1.00 91.75 113 ASN A CA 1
ATOM 887 C C . ASN A 1 113 ? 12.859 -8.349 13.556 1.00 91.75 113 ASN A C 1
ATOM 889 O O . ASN A 1 113 ? 12.226 -9.356 13.197 1.00 91.75 113 ASN A O 1
ATOM 893 N N . SER A 1 114 ? 12.273 -7.172 13.784 1.00 92.50 114 SER A N 1
ATOM 894 C CA . SER A 1 114 ? 10.834 -6.969 13.675 1.00 92.50 114 SER A CA 1
ATOM 895 C C . SER A 1 114 ? 10.343 -7.210 12.248 1.00 92.50 114 SER A C 1
ATOM 897 O O . SER A 1 114 ? 11.051 -6.990 11.261 1.00 92.50 114 SER A O 1
ATOM 899 N N . THR A 1 115 ? 9.083 -7.628 12.114 1.00 91.69 115 THR A N 1
ATOM 900 C CA . THR A 1 115 ? 8.447 -7.765 10.797 1.00 91.69 115 THR A CA 1
ATOM 901 C C . THR A 1 115 ? 8.487 -6.448 10.026 1.00 91.69 115 THR A C 1
ATOM 903 O O . THR A 1 115 ? 8.805 -6.454 8.844 1.00 91.69 115 THR A O 1
ATOM 906 N N . GLY A 1 116 ? 8.231 -5.312 10.684 1.00 91.81 116 GLY A N 1
ATOM 907 C CA . GLY A 1 116 ? 8.253 -4.006 10.023 1.00 91.81 116 GLY A CA 1
ATOM 908 C C . GLY A 1 116 ? 9.639 -3.625 9.492 1.00 91.81 116 GLY A C 1
ATOM 909 O O . GLY A 1 116 ? 9.723 -3.134 8.370 1.00 91.81 116 GLY A O 1
ATOM 910 N N . LYS A 1 117 ? 10.725 -3.928 10.222 1.00 93.12 117 LYS A N 1
ATOM 911 C CA . LYS A 1 117 ? 12.094 -3.718 9.728 1.00 93.12 117 LYS A CA 1
ATOM 912 C C . LYS A 1 117 ? 12.396 -4.589 8.512 1.00 93.12 117 LYS A C 1
ATOM 914 O O . LYS A 1 117 ? 12.857 -4.071 7.503 1.00 93.12 117 LYS A O 1
ATOM 919 N N . LYS A 1 118 ? 12.064 -5.881 8.563 1.00 93.12 118 LYS A N 1
ATOM 920 C CA . LYS A 1 118 ? 12.241 -6.795 7.421 1.00 93.12 118 LYS A CA 1
ATOM 921 C C . LYS A 1 118 ? 11.461 -6.321 6.196 1.00 93.12 118 LYS A C 1
ATOM 923 O O . LYS A 1 118 ? 11.977 -6.340 5.088 1.00 93.12 118 LYS A O 1
ATOM 928 N N . LEU A 1 119 ? 10.226 -5.859 6.388 1.00 92.25 119 LEU A N 1
ATOM 929 C CA . LEU A 1 119 ? 9.409 -5.283 5.319 1.00 92.25 119 LEU A CA 1
ATOM 930 C C . LEU A 1 119 ? 10.026 -4.002 4.754 1.00 92.25 119 LEU A C 1
ATOM 932 O O . LEU A 1 119 ? 10.054 -3.837 3.535 1.00 92.25 119 LEU A O 1
ATOM 936 N N . TRP A 1 120 ? 10.550 -3.132 5.621 1.00 91.31 120 TRP A N 1
ATOM 937 C CA . TRP A 1 120 ? 11.309 -1.953 5.215 1.00 91.31 120 TRP A CA 1
ATOM 938 C C . TRP A 1 120 ? 12.524 -2.353 4.372 1.00 91.31 120 TRP A C 1
ATOM 940 O O . TRP A 1 120 ? 12.703 -1.815 3.291 1.00 91.31 120 TRP A O 1
ATOM 950 N N . GLU A 1 121 ? 13.309 -3.345 4.784 1.00 89.62 121 GLU A N 1
ATOM 951 C CA . GLU A 1 121 ? 14.464 -3.843 4.022 1.00 89.62 121 GLU A CA 1
ATOM 952 C C . GLU A 1 121 ? 14.079 -4.499 2.691 1.00 89.62 121 GLU A C 1
ATOM 954 O O . GLU A 1 121 ? 14.818 -4.382 1.718 1.00 89.62 121 GLU A O 1
ATOM 959 N N . ILE A 1 122 ? 12.918 -5.157 2.607 1.00 88.25 122 ILE A N 1
ATOM 960 C CA . ILE A 1 122 ? 12.424 -5.692 1.330 1.00 88.25 122 ILE A CA 1
ATOM 961 C C . ILE A 1 122 ? 12.023 -4.553 0.380 1.00 88.25 122 ILE A C 1
ATOM 963 O O . ILE A 1 122 ? 12.329 -4.646 -0.806 1.00 88.25 122 ILE A O 1
ATOM 967 N N . LEU A 1 123 ? 11.411 -3.472 0.888 1.00 82.50 123 LEU A N 1
ATOM 968 C CA . LEU A 1 123 ? 11.155 -2.249 0.105 1.00 82.50 123 LEU A CA 1
ATOM 969 C C . LEU A 1 123 ? 12.445 -1.520 -0.290 1.00 82.50 123 LEU A C 1
ATOM 971 O O . LEU A 1 123 ? 12.480 -0.827 -1.303 1.00 82.50 123 LEU A O 1
ATOM 975 N N . HIS A 1 124 ? 13.490 -1.654 0.527 1.00 73.06 124 HIS A N 1
ATOM 976 C CA . HIS A 1 124 ? 14.783 -0.995 0.375 1.00 73.06 124 HIS A CA 1
ATOM 977 C C . HIS A 1 124 ? 15.885 -2.041 0.173 1.00 73.06 124 HIS A C 1
ATOM 979 O O . HIS A 1 124 ? 16.784 -2.141 1.020 1.00 73.06 124 HIS A O 1
ATOM 985 N N . PRO A 1 125 ? 15.864 -2.832 -0.921 1.00 62.16 125 PRO A N 1
ATOM 986 C CA . PRO A 1 125 ? 17.007 -3.681 -1.213 1.00 62.16 125 PRO A CA 1
ATOM 987 C C . PRO A 1 125 ? 18.220 -2.754 -1.283 1.00 62.16 125 PRO A C 1
ATOM 989 O O . PRO A 1 125 ? 18.142 -1.712 -1.923 1.00 62.16 125 PRO A O 1
ATOM 992 N N . SER A 1 126 ? 19.291 -3.091 -0.561 1.00 49.31 126 SER A N 1
ATOM 993 C CA . SER A 1 126 ? 20.448 -2.237 -0.255 1.00 49.31 126 SER A CA 1
ATOM 994 C C . SER A 1 126 ? 21.227 -1.767 -1.503 1.00 49.31 126 SER A C 1
ATOM 996 O O . SER A 1 126 ? 22.375 -2.169 -1.729 1.00 49.31 126 SER A O 1
ATOM 998 N N . SER A 1 127 ? 20.601 -0.974 -2.366 1.00 51.97 127 SER A N 1
ATOM 999 C CA . SER A 1 127 ? 21.222 -0.286 -3.484 1.00 51.97 127 SER A CA 1
ATOM 1000 C C . SER A 1 127 ? 21.904 0.975 -2.958 1.00 51.97 127 SER A C 1
ATOM 1002 O O . SER A 1 127 ? 21.566 1.517 -1.904 1.00 51.97 127 SER A O 1
ATOM 1004 N N . ALA A 1 128 ? 22.932 1.427 -3.671 1.00 47.25 128 ALA A N 1
ATOM 1005 C CA . ALA A 1 128 ? 23.812 2.502 -3.221 1.00 47.25 128 ALA A CA 1
ATOM 1006 C C . ALA A 1 128 ? 23.120 3.881 -3.124 1.00 47.25 128 ALA A C 1
ATOM 1008 O O . ALA A 1 128 ? 23.738 4.836 -2.654 1.00 47.25 128 ALA A O 1
ATOM 1009 N N . SER A 1 129 ? 21.857 4.010 -3.552 1.00 54.81 129 SER A N 1
ATOM 1010 C CA . SER A 1 129 ? 21.086 5.244 -3.425 1.00 54.81 129 SER A CA 1
ATOM 1011 C C . SER A 1 129 ? 19.589 4.944 -3.285 1.00 54.81 129 SER A C 1
ATOM 1013 O O . SER A 1 129 ? 18.985 4.481 -4.253 1.00 54.81 129 SER A O 1
ATOM 1015 N N . PRO A 1 130 ? 18.961 5.226 -2.125 1.00 63.28 130 PRO A N 1
ATOM 1016 C CA . PRO A 1 130 ? 17.515 5.120 -2.002 1.00 63.28 130 PRO A CA 1
ATOM 1017 C C . PRO A 1 130 ? 16.838 6.044 -3.014 1.00 63.28 130 PRO A C 1
ATOM 1019 O O . PRO A 1 130 ? 17.267 7.196 -3.199 1.00 63.28 130 PRO A O 1
ATOM 1022 N N . SER A 1 131 ? 15.787 5.528 -3.655 1.00 72.75 131 SER A N 1
ATOM 1023 C CA . SER A 1 131 ? 14.951 6.305 -4.566 1.00 72.75 131 SER A CA 1
ATOM 1024 C C . SER A 1 131 ? 14.396 7.543 -3.851 1.00 72.75 131 SER A C 1
ATOM 1026 O O . SER A 1 131 ? 14.323 7.609 -2.618 1.00 72.75 131 SER A O 1
ATOM 1028 N N . HIS A 1 132 ? 14.025 8.560 -4.627 1.00 78.62 132 HIS A N 1
ATOM 1029 C CA . HIS A 1 132 ? 13.465 9.798 -4.085 1.00 78.62 132 HIS A CA 1
ATOM 1030 C C . HIS A 1 132 ? 12.241 9.533 -3.185 1.00 78.62 132 HIS A C 1
ATOM 1032 O O . HIS A 1 132 ? 12.093 10.167 -2.140 1.00 78.62 132 HIS A O 1
ATOM 1038 N N . ASP A 1 133 ? 11.411 8.553 -3.544 1.00 81.00 133 ASP A N 1
ATOM 1039 C CA . ASP A 1 133 ? 10.211 8.186 -2.789 1.00 81.00 133 ASP A CA 1
ATOM 1040 C C . ASP A 1 133 ? 10.526 7.524 -1.449 1.00 81.00 133 ASP A C 1
ATOM 1042 O O . ASP A 1 133 ? 9.846 7.779 -0.457 1.00 81.00 133 ASP A O 1
ATOM 1046 N N . LEU A 1 134 ? 11.586 6.716 -1.395 1.00 81.94 134 LEU A N 1
ATOM 1047 C CA . LEU A 1 134 ? 12.032 6.071 -0.163 1.00 81.94 134 LEU A CA 1
ATOM 1048 C C . LEU A 1 134 ? 12.547 7.106 0.844 1.00 81.94 134 LEU A C 1
ATOM 1050 O O . LEU A 1 134 ? 12.115 7.103 1.994 1.00 81.94 134 LEU A O 1
ATOM 1054 N N . ARG A 1 135 ? 13.379 8.058 0.396 1.00 87.69 135 ARG A N 1
ATOM 1055 C CA . ARG A 1 135 ? 13.843 9.172 1.248 1.00 87.69 135 ARG A CA 1
ATOM 1056 C C . ARG A 1 135 ? 12.675 10.006 1.752 1.00 87.69 135 ARG A C 1
ATOM 1058 O O . ARG A 1 135 ? 12.576 10.284 2.937 1.00 87.69 135 ARG A O 1
ATOM 1065 N N . ARG A 1 136 ? 11.741 10.342 0.860 1.00 88.50 136 ARG A N 1
ATOM 1066 C CA . ARG A 1 136 ? 10.534 11.080 1.231 1.00 88.50 136 ARG A CA 1
ATOM 1067 C C . ARG A 1 136 ? 9.707 10.334 2.277 1.00 88.50 136 ARG A C 1
ATOM 1069 O O . ARG A 1 136 ? 9.167 10.957 3.186 1.00 88.50 136 ARG A O 1
ATOM 1076 N N . ARG A 1 137 ? 9.565 9.017 2.137 1.00 90.94 137 ARG A N 1
ATOM 1077 C CA . ARG A 1 137 ? 8.847 8.179 3.101 1.00 90.94 137 ARG A CA 1
ATOM 1078 C C . ARG A 1 137 ? 9.544 8.171 4.460 1.00 90.94 137 ARG A C 1
ATOM 1080 O O . ARG A 1 137 ? 8.863 8.299 5.472 1.00 90.94 137 ARG A O 1
ATOM 1087 N N . GLU A 1 138 ? 10.868 8.050 4.482 1.00 91.94 138 GLU A N 1
ATOM 1088 C CA . GLU A 1 138 ? 11.680 8.145 5.701 1.00 91.94 138 GLU A CA 1
ATOM 1089 C C . GLU A 1 138 ? 11.510 9.513 6.379 1.00 91.94 138 GLU A C 1
ATOM 1091 O O . GLU A 1 138 ? 11.130 9.567 7.551 1.00 91.94 138 GLU A O 1
ATOM 1096 N N . ASP A 1 139 ? 11.636 10.602 5.613 1.00 92.50 139 ASP A N 1
ATOM 1097 C CA . ASP A 1 139 ? 11.419 11.973 6.087 1.00 92.50 139 ASP A CA 1
ATOM 1098 C C . ASP A 1 139 ? 10.015 12.145 6.694 1.00 92.50 139 ASP A C 1
ATOM 1100 O O . ASP A 1 139 ? 9.865 12.704 7.782 1.00 92.50 139 ASP A O 1
ATOM 1104 N N . LEU A 1 140 ? 8.975 11.630 6.022 1.00 93.38 140 LEU A N 1
ATOM 1105 C CA . LEU A 1 140 ? 7.594 11.681 6.510 1.00 93.38 140 LEU A CA 1
ATOM 1106 C C . LEU A 1 140 ? 7.415 10.898 7.813 1.00 93.38 140 LEU A C 1
ATOM 1108 O O . LEU A 1 140 ? 6.730 11.384 8.715 1.00 93.38 140 LEU A O 1
ATOM 1112 N N . LEU A 1 141 ? 8.005 9.706 7.926 1.00 94.81 141 LEU A N 1
ATOM 1113 C CA . LEU A 1 141 ? 7.932 8.891 9.139 1.00 94.81 141 LEU A CA 1
ATOM 1114 C C . LEU A 1 141 ? 8.616 9.591 10.316 1.00 94.81 141 LEU A C 1
ATOM 1116 O O . LEU A 1 141 ? 8.064 9.621 11.415 1.00 94.81 141 LEU A O 1
ATOM 1120 N N . ASP A 1 142 ? 9.803 10.153 10.106 1.00 95.50 142 ASP A N 1
ATOM 1121 C CA . ASP A 1 142 ? 10.566 10.826 11.159 1.00 95.50 142 ASP A CA 1
ATOM 1122 C C . ASP A 1 142 ? 9.924 12.153 11.576 1.00 95.50 142 ASP A C 1
ATOM 1124 O O . ASP A 1 142 ? 9.774 12.436 12.770 1.00 95.50 142 ASP A O 1
ATOM 1128 N N . GLU A 1 143 ? 9.478 12.959 10.608 1.00 95.62 143 GLU A N 1
ATOM 1129 C CA . GLU A 1 143 ? 8.784 14.212 10.887 1.00 95.62 143 GLU A CA 1
ATOM 1130 C C . GLU A 1 143 ? 7.468 13.971 11.633 1.00 95.62 143 GLU A C 1
ATOM 1132 O O . GLU A 1 143 ? 7.211 14.632 12.647 1.00 95.62 143 GLU A O 1
ATOM 1137 N N . SER A 1 144 ? 6.655 13.022 11.160 1.00 95.69 144 SER A N 1
ATOM 1138 C CA . SER A 1 144 ? 5.346 12.724 11.747 1.00 95.69 144 SER A CA 1
ATOM 1139 C C . SER A 1 144 ? 5.488 12.159 13.157 1.00 95.69 144 SER A C 1
ATOM 1141 O O . SER A 1 144 ? 4.839 12.661 14.070 1.00 95.69 144 SER A O 1
ATOM 1143 N N . SER A 1 145 ? 6.394 11.195 13.368 1.00 97.25 145 SER A N 1
ATOM 1144 C CA . SER A 1 145 ? 6.705 10.625 14.691 1.00 97.25 145 SER A CA 1
ATOM 1145 C C . SER A 1 145 ? 7.028 11.715 15.718 1.00 97.25 145 SER A C 1
ATOM 1147 O O . SER A 1 145 ? 6.375 11.835 16.761 1.00 97.25 145 SER A O 1
ATOM 1149 N N . ARG A 1 146 ? 7.974 12.599 15.374 1.00 97.62 146 ARG A N 1
ATOM 1150 C CA . ARG A 1 146 ? 8.381 13.711 16.238 1.00 97.62 146 ARG A CA 1
ATOM 1151 C C . ARG A 1 146 ? 7.215 14.650 16.548 1.00 97.62 146 ARG A C 1
ATOM 1153 O O . ARG A 1 146 ? 7.069 15.081 17.693 1.00 97.62 146 ARG A O 1
ATOM 1160 N N . LYS A 1 147 ? 6.403 14.999 15.545 1.00 97.56 147 LYS A N 1
ATOM 1161 C CA . LYS A 1 147 ? 5.255 15.898 15.730 1.00 97.56 147 LYS A CA 1
ATOM 1162 C C . LYS A 1 147 ? 4.160 15.271 16.588 1.00 97.56 147 LYS A C 1
ATOM 1164 O O . LYS A 1 147 ? 3.624 15.980 17.434 1.00 97.56 147 LYS A O 1
ATOM 1169 N N . VAL A 1 148 ? 3.862 13.978 16.424 1.00 97.75 148 VAL A N 1
ATOM 1170 C CA . VAL A 1 148 ? 2.895 13.268 17.280 1.00 97.75 148 VAL A CA 1
ATOM 1171 C C . VAL A 1 148 ? 3.304 13.394 18.746 1.00 97.75 148 VAL A C 1
ATOM 1173 O O . VAL A 1 148 ? 2.501 13.851 19.555 1.00 97.75 148 VAL A O 1
ATOM 1176 N N . GLY A 1 149 ? 4.560 13.078 19.084 1.00 97.81 149 GLY A N 1
ATOM 1177 C CA . GLY A 1 149 ? 5.062 13.207 20.457 1.00 97.81 149 GLY A CA 1
ATOM 1178 C C . GLY A 1 149 ? 4.927 14.632 21.007 1.00 97.81 149 GLY A C 1
ATOM 1179 O O . GLY A 1 149 ? 4.338 14.834 22.066 1.00 97.81 149 GLY A O 1
ATOM 1180 N N . GLN A 1 150 ? 5.380 15.633 20.242 1.00 98.19 150 GLN A N 1
ATOM 1181 C CA . GLN A 1 150 ? 5.296 17.046 20.636 1.00 98.19 150 GLN A CA 1
ATOM 1182 C C . GLN A 1 150 ? 3.854 17.515 20.882 1.00 98.19 150 GLN A C 1
ATOM 1184 O O . GLN A 1 150 ? 3.595 18.214 21.861 1.00 98.19 150 GLN A O 1
ATOM 1189 N N . LEU A 1 151 ? 2.920 17.152 20.001 1.00 97.81 151 LEU A N 1
ATOM 1190 C CA . LEU A 1 151 ? 1.518 17.560 20.101 1.00 97.81 151 LEU A CA 1
ATOM 1191 C C . LEU A 1 151 ? 0.804 16.867 21.265 1.00 97.81 151 LEU A C 1
ATOM 1193 O O . LEU A 1 151 ? 0.016 17.510 21.957 1.00 97.81 151 LEU A O 1
ATOM 1197 N N . LEU A 1 152 ? 1.107 15.592 21.527 1.00 98.19 152 LEU A N 1
ATOM 1198 C CA . LEU A 1 152 ? 0.550 14.863 22.668 1.00 98.19 152 LEU A CA 1
ATOM 1199 C C . LEU A 1 152 ? 1.072 15.393 24.008 1.00 98.19 152 LEU A C 1
ATOM 1201 O O . LEU A 1 152 ? 0.282 15.547 24.938 1.00 98.19 152 LEU A O 1
ATOM 1205 N N . ASP A 1 153 ? 2.356 15.748 24.098 1.00 98.00 153 ASP A N 1
ATOM 1206 C CA . ASP A 1 153 ? 2.919 16.384 25.296 1.00 98.00 153 ASP A CA 1
ATOM 1207 C C . ASP A 1 153 ? 2.305 17.775 25.539 1.00 98.00 153 ASP A C 1
ATOM 1209 O O . ASP A 1 153 ? 1.989 18.139 26.673 1.00 98.00 153 ASP A O 1
ATOM 1213 N N . GLN A 1 154 ? 2.064 18.550 24.474 1.00 97.50 154 GLN A N 1
ATOM 1214 C CA . GLN A 1 154 ? 1.354 19.830 24.570 1.00 97.50 154 GLN A CA 1
ATOM 1215 C C . GLN A 1 154 ? -0.111 19.650 24.991 1.00 97.50 154 GLN A C 1
ATOM 1217 O O . GLN A 1 154 ? -0.607 20.424 25.810 1.00 97.50 154 GLN A O 1
ATOM 1222 N N . ALA A 1 155 ? -0.808 18.644 24.453 1.00 96.50 155 ALA A N 1
ATOM 1223 C CA . ALA A 1 155 ? -2.194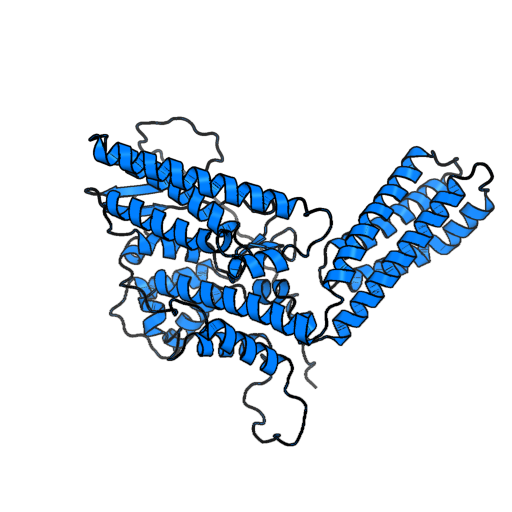 18.353 24.814 1.00 96.50 155 ALA A CA 1
ATOM 1224 C C . ALA A 1 155 ? -2.307 17.970 26.296 1.00 96.50 155 ALA A C 1
ATOM 1226 O O . ALA A 1 155 ? -3.180 18.469 27.005 1.00 96.50 155 ALA A O 1
ATOM 1227 N N . GLU A 1 156 ? -1.388 17.138 26.788 1.00 97.44 156 GLU A N 1
ATOM 1228 C CA . GLU A 1 156 ? -1.298 16.776 28.201 1.00 97.44 156 GLU A CA 1
ATOM 1229 C C . GLU A 1 156 ? -0.998 17.989 29.094 1.00 97.44 156 GLU A C 1
ATOM 1231 O O . GLU A 1 156 ? -1.628 18.166 30.138 1.00 97.44 156 GLU A O 1
ATOM 1236 N N . HIS A 1 157 ? -0.089 18.871 28.672 1.00 96.88 157 HIS A N 1
ATOM 1237 C CA . HIS A 1 157 ? 0.198 20.112 29.390 1.00 96.88 157 HIS A CA 1
ATOM 1238 C C . HIS A 1 157 ? -1.039 21.015 29.506 1.00 96.88 157 HIS A C 1
ATOM 1240 O O . HIS A 1 157 ? -1.345 21.496 30.598 1.00 96.88 157 HIS A O 1
ATOM 1246 N N . ALA A 1 158 ? -1.788 21.191 28.412 1.00 96.00 158 ALA A N 1
ATOM 1247 C CA . ALA A 1 158 ? -3.025 21.971 28.402 1.00 96.00 158 ALA A CA 1
ATOM 1248 C C . ALA A 1 158 ? -4.072 21.397 29.377 1.00 96.00 158 ALA A C 1
ATOM 1250 O O . ALA A 1 158 ? -4.688 22.145 30.141 1.00 96.00 158 ALA A O 1
ATOM 1251 N N . LEU A 1 159 ? -4.215 20.065 29.422 1.00 95.06 159 LEU A N 1
ATOM 1252 C CA . LEU A 1 159 ? -5.095 19.377 30.375 1.00 95.06 159 LEU A CA 1
ATOM 1253 C C . LEU A 1 159 ? -4.674 19.610 31.835 1.00 95.06 159 LEU A C 1
ATOM 1255 O O . LEU A 1 159 ? -5.530 19.797 32.699 1.00 95.06 159 LEU A O 1
ATOM 1259 N N . ASN A 1 160 ? -3.370 19.617 32.120 1.00 95.62 160 ASN A N 1
ATOM 1260 C CA . ASN A 1 160 ? -2.848 19.744 33.483 1.00 95.62 160 ASN A CA 1
ATOM 1261 C C . ASN A 1 160 ? -2.867 21.187 34.017 1.00 95.62 160 ASN A C 1
ATOM 1263 O O . ASN A 1 160 ? -2.962 21.386 35.228 1.00 95.62 160 ASN A O 1
ATOM 1267 N N . ASN A 1 161 ? -2.823 22.197 33.144 1.00 95.38 161 ASN A N 1
ATOM 1268 C CA . ASN A 1 161 ? -2.793 23.610 33.543 1.00 95.38 161 ASN A CA 1
ATOM 1269 C C . ASN A 1 161 ? -4.156 24.307 33.525 1.00 95.38 161 ASN A C 1
ATOM 1271 O O . ASN A 1 161 ? -4.216 25.533 33.598 1.00 95.38 161 ASN A O 1
ATOM 1275 N N . SER A 1 162 ? -5.253 23.547 33.449 1.00 89.25 162 SER A N 1
ATOM 1276 C CA . SER A 1 162 ? -6.611 24.104 33.366 1.00 89.25 162 SER A CA 1
ATOM 1277 C C . SER A 1 162 ? -6.805 25.054 32.174 1.00 89.25 162 SER A C 1
ATOM 1279 O O . SER A 1 162 ? -7.565 26.021 32.263 1.00 89.25 162 SER A O 1
ATOM 1281 N N . GLU A 1 163 ? -6.121 24.797 31.052 1.00 91.56 163 GLU A N 1
ATOM 1282 C CA . GLU A 1 163 ? -6.452 25.469 29.795 1.00 91.56 163 GLU A CA 1
ATOM 1283 C C . GLU A 1 163 ? -7.864 25.055 29.335 1.00 91.56 163 GLU A C 1
ATOM 1285 O O . GLU A 1 163 ? -8.380 24.017 29.767 1.00 91.56 163 GLU A O 1
ATOM 1290 N N . PRO A 1 164 ? -8.524 25.840 28.459 1.00 87.31 164 PRO A N 1
ATOM 1291 C CA . PRO A 1 164 ? -9.808 25.443 27.896 1.00 87.31 164 PRO A CA 1
ATOM 1292 C C . PRO A 1 164 ? -9.727 24.027 27.291 1.00 87.31 164 PRO A C 1
ATOM 1294 O O . PRO A 1 164 ? -8.813 23.776 26.502 1.00 87.31 164 PRO A O 1
ATOM 1297 N N . PRO A 1 165 ? -10.667 23.109 27.597 1.00 81.50 165 PRO A N 1
ATOM 1298 C CA . PRO A 1 165 ? -10.642 21.730 27.090 1.00 81.50 165 PRO A CA 1
ATOM 1299 C C . PRO A 1 165 ? -10.529 21.626 25.564 1.00 81.50 165 PRO A C 1
ATOM 1301 O O . PRO A 1 165 ? -9.902 20.701 25.043 1.00 81.50 165 PRO A O 1
ATOM 1304 N N . ASP A 1 166 ? -11.072 22.616 24.853 1.00 89.00 166 ASP A N 1
ATOM 1305 C CA . ASP A 1 166 ? -10.992 22.733 23.398 1.00 89.00 166 ASP A CA 1
ATOM 1306 C C . ASP A 1 166 ? -9.544 22.792 22.904 1.00 89.00 166 ASP A C 1
ATOM 1308 O O . ASP A 1 166 ? -9.228 22.240 21.853 1.00 89.00 166 ASP A O 1
ATOM 1312 N N . LYS A 1 167 ? -8.629 23.386 23.680 1.00 93.38 167 LYS A N 1
ATOM 1313 C CA . LYS A 1 167 ? -7.224 23.494 23.289 1.00 93.38 167 LYS A CA 1
ATOM 1314 C C . LYS A 1 167 ? -6.533 22.133 23.247 1.00 93.38 167 LYS A C 1
ATOM 1316 O O . LYS A 1 167 ? -5.810 21.839 22.295 1.00 93.38 167 LYS A O 1
ATOM 1321 N N . ALA A 1 168 ? -6.773 21.292 24.251 1.00 94.19 168 ALA A N 1
ATOM 1322 C CA . ALA A 1 168 ? -6.257 19.927 24.271 1.00 94.19 168 ALA A CA 1
ATOM 1323 C C . ALA A 1 168 ? -6.876 19.077 23.149 1.00 94.19 168 ALA A C 1
ATOM 1325 O O . ALA A 1 168 ? -6.172 18.294 22.517 1.00 94.19 168 ALA A O 1
ATOM 1326 N N . ALA A 1 169 ? -8.168 19.266 22.858 1.00 92.69 169 ALA A N 1
ATOM 1327 C CA . ALA A 1 169 ? -8.842 18.581 21.756 1.00 92.69 169 ALA A CA 1
ATOM 1328 C C . ALA A 1 169 ? -8.302 19.002 20.373 1.00 92.69 169 ALA A C 1
ATOM 1330 O O . ALA A 1 169 ? -8.117 18.145 19.512 1.00 92.69 169 ALA A O 1
ATOM 1331 N N . GLU A 1 170 ? -7.997 20.287 20.164 1.00 93.25 170 GLU A N 1
ATOM 1332 C CA . GLU A 1 170 ? -7.336 20.782 18.947 1.00 93.25 170 GLU A CA 1
ATOM 1333 C C . GLU A 1 170 ? -5.946 20.161 18.761 1.00 93.25 170 GLU A C 1
ATOM 1335 O O . GLU A 1 170 ? -5.627 19.670 17.681 1.00 93.25 170 GLU A O 1
ATOM 1340 N N . LEU A 1 171 ? -5.129 20.140 19.821 1.00 95.44 171 LEU A N 1
ATOM 1341 C CA . LEU A 1 171 ? -3.792 19.537 19.791 1.00 95.44 171 LEU A CA 1
ATOM 1342 C C . LEU A 1 171 ? -3.853 18.027 19.531 1.00 95.44 171 LEU A C 1
ATOM 1344 O O . LEU A 1 171 ? -3.054 17.500 18.759 1.00 95.44 171 LEU A O 1
ATOM 1348 N N . LEU A 1 172 ? -4.829 17.339 20.127 1.00 95.94 172 LEU A N 1
ATOM 1349 C CA . LEU A 1 172 ? -5.100 15.932 19.849 1.00 95.94 172 LEU A CA 1
ATOM 1350 C C . LEU A 1 172 ? -5.507 15.718 18.382 1.00 95.94 172 LEU A C 1
ATOM 1352 O O . LEU A 1 172 ? -5.052 14.760 17.765 1.00 95.94 172 LEU A O 1
ATOM 1356 N N . ALA A 1 173 ? -6.321 16.601 17.802 1.00 94.62 173 ALA A N 1
ATOM 1357 C CA . ALA A 1 173 ? -6.709 16.519 16.395 1.00 94.62 173 ALA A CA 1
ATOM 1358 C C . ALA A 1 173 ? -5.505 16.668 15.448 1.00 94.62 173 ALA A C 1
ATOM 1360 O O . ALA A 1 173 ? -5.358 15.875 14.516 1.00 94.62 173 ALA A O 1
ATOM 1361 N N . ASP A 1 174 ? -4.618 17.630 15.727 1.00 94.19 174 ASP A N 1
ATOM 1362 C CA . ASP A 1 174 ? -3.355 17.796 15.000 1.00 94.19 174 ASP A CA 1
ATOM 1363 C C . ASP A 1 174 ? -2.447 16.554 15.193 1.00 94.19 174 ASP A C 1
ATOM 1365 O O . ASP A 1 174 ? -1.807 16.099 14.248 1.00 94.19 174 ASP A O 1
ATOM 1369 N N . ALA A 1 175 ? -2.402 15.947 16.388 1.00 96.44 175 ALA A N 1
ATOM 1370 C CA . ALA A 1 175 ? -1.615 14.730 16.631 1.00 96.44 175 ALA A CA 1
ATOM 1371 C C . ALA A 1 175 ? -2.154 13.523 15.846 1.00 96.44 175 ALA A C 1
ATOM 1373 O O . ALA A 1 175 ? -1.384 12.714 15.330 1.00 96.44 175 ALA A O 1
ATOM 1374 N N . ILE A 1 176 ? -3.477 13.412 15.724 1.00 96.00 176 ILE A N 1
ATOM 1375 C CA . ILE A 1 176 ? -4.150 12.358 14.958 1.00 96.00 176 ILE A CA 1
ATOM 1376 C C . ILE A 1 176 ? -3.811 12.452 13.471 1.00 96.00 176 ILE A C 1
ATOM 1378 O O . ILE A 1 176 ? -3.549 11.426 12.847 1.00 96.00 176 ILE A O 1
ATOM 1382 N N . ASP A 1 177 ? -3.752 13.662 12.917 1.00 93.88 177 ASP A N 1
ATOM 1383 C CA . ASP A 1 177 ? -3.312 13.895 11.536 1.00 93.88 177 ASP A CA 1
ATOM 1384 C C . ASP A 1 177 ? -1.909 13.338 11.274 1.00 93.88 177 ASP A C 1
ATOM 1386 O O . ASP A 1 177 ? -1.659 12.631 10.294 1.00 93.88 177 ASP A O 1
ATOM 1390 N N . GLN A 1 178 ? -0.987 13.627 12.193 1.00 95.69 178 GLN A N 1
ATOM 1391 C CA . GLN A 1 178 ? 0.401 13.199 12.079 1.00 95.69 178 GLN A CA 1
ATOM 1392 C C . GLN A 1 178 ? 0.538 11.688 12.305 1.00 95.69 178 GLN A C 1
ATOM 1394 O O . GLN A 1 178 ? 1.283 11.038 11.577 1.00 95.69 178 GLN A O 1
ATOM 1399 N N . HIS A 1 179 ? -0.237 11.093 13.218 1.00 97.00 179 HIS A N 1
ATOM 1400 C CA . HIS A 1 179 ? -0.281 9.636 13.392 1.00 97.00 179 HIS A CA 1
ATOM 1401 C C . HIS A 1 179 ? -0.773 8.934 12.121 1.00 97.00 179 HIS A C 1
ATOM 1403 O O . HIS A 1 179 ? -0.163 7.977 11.655 1.00 97.00 179 HIS A O 1
ATOM 1409 N N . LEU A 1 180 ? -1.839 9.444 11.505 1.00 95.25 180 LEU A N 1
ATOM 1410 C CA . LEU A 1 180 ? -2.355 8.907 10.249 1.00 95.25 180 LEU A CA 1
ATOM 1411 C C . LEU A 1 180 ? -1.367 9.104 9.089 1.00 95.25 180 LEU A C 1
ATOM 1413 O O . LEU A 1 180 ? -1.219 8.221 8.246 1.00 95.25 180 LEU A O 1
ATOM 1417 N N . THR A 1 181 ? -0.652 10.229 9.048 1.00 94.06 181 THR A N 1
ATOM 1418 C CA . THR A 1 181 ? 0.427 10.447 8.072 1.00 94.06 181 THR A CA 1
ATOM 1419 C C . THR A 1 181 ? 1.557 9.433 8.259 1.00 94.06 181 THR A C 1
ATOM 1421 O O . THR A 1 181 ? 2.040 8.873 7.275 1.00 94.06 181 THR A O 1
ATOM 1424 N N . TYR A 1 182 ? 1.927 9.136 9.509 1.00 96.12 182 TYR A N 1
ATOM 1425 C CA . TYR A 1 182 ? 2.897 8.097 9.843 1.00 96.12 182 TYR A CA 1
ATOM 1426 C C . TYR A 1 182 ? 2.428 6.715 9.368 1.00 96.12 182 TYR A C 1
ATOM 1428 O O . TYR A 1 182 ? 3.149 6.045 8.631 1.00 96.12 182 TYR A O 1
ATOM 1436 N N . ASP A 1 183 ? 1.199 6.318 9.714 1.00 95.56 183 ASP A N 1
ATOM 1437 C CA . ASP A 1 183 ? 0.612 5.036 9.302 1.00 95.56 183 ASP A CA 1
ATOM 1438 C C . ASP A 1 183 ? 0.550 4.903 7.771 1.00 95.56 183 ASP A C 1
ATOM 1440 O O . ASP A 1 183 ? 0.849 3.841 7.228 1.00 95.56 183 ASP A O 1
ATOM 1444 N N . ASN A 1 184 ? 0.238 5.987 7.055 1.00 93.94 184 ASN A N 1
ATOM 1445 C CA . ASN A 1 184 ? 0.222 6.017 5.590 1.00 93.94 184 ASN A CA 1
ATOM 1446 C C . ASN A 1 184 ? 1.619 5.833 4.962 1.00 93.94 184 ASN A C 1
ATOM 1448 O O . ASN A 1 184 ? 1.748 5.344 3.837 1.00 93.94 184 ASN A O 1
ATOM 1452 N N . ALA A 1 185 ? 2.669 6.233 5.681 1.00 94.00 185 ALA A N 1
ATOM 1453 C CA . ALA A 1 185 ? 4.057 6.106 5.255 1.00 94.00 185 ALA A CA 1
ATOM 1454 C C . ALA A 1 185 ? 4.697 4.765 5.672 1.00 94.00 185 ALA A C 1
ATOM 1456 O O . ALA A 1 185 ? 5.794 4.447 5.205 1.00 94.00 185 ALA A O 1
ATOM 1457 N N . LEU A 1 186 ? 4.028 3.934 6.481 1.00 94.50 186 LEU A N 1
ATOM 1458 C CA . LEU A 1 186 ? 4.528 2.602 6.839 1.00 94.50 186 LEU A CA 1
ATOM 1459 C C . LEU A 1 186 ? 4.697 1.702 5.603 1.00 94.50 186 LEU A C 1
ATOM 1461 O O . LEU A 1 186 ? 3.889 1.794 4.668 1.00 94.50 186 LEU A O 1
ATOM 1465 N N . PRO A 1 187 ? 5.714 0.813 5.583 1.00 89.75 187 PRO A N 1
ATOM 1466 C CA . PRO A 1 187 ? 5.901 -0.178 4.531 1.00 89.75 187 PRO A CA 1
ATOM 1467 C C . PRO A 1 187 ? 4.602 -0.833 4.095 1.00 89.75 187 PRO A C 1
ATOM 1469 O O . PRO A 1 187 ? 3.861 -1.353 4.926 1.00 89.75 187 PRO A O 1
ATOM 1472 N N . TYR A 1 188 ? 4.340 -0.803 2.791 1.00 90.00 188 TYR A N 1
ATOM 1473 C CA . TYR A 1 188 ? 3.194 -1.465 2.172 1.00 90.00 188 TYR A CA 1
ATOM 1474 C C . TYR A 1 188 ? 1.802 -0.972 2.613 1.00 90.00 188 TYR A C 1
ATOM 1476 O O . TYR A 1 188 ? 0.808 -1.469 2.092 1.00 90.00 188 TYR A O 1
ATOM 1484 N N . ALA A 1 189 ? 1.678 0.021 3.506 1.00 92.25 189 ALA A N 1
ATOM 1485 C CA . ALA A 1 189 ? 0.382 0.643 3.808 1.00 92.25 189 ALA A CA 1
ATOM 1486 C C . ALA A 1 189 ? -0.208 1.300 2.551 1.00 92.25 189 ALA A C 1
ATOM 1488 O O . ALA A 1 189 ? -1.382 1.125 2.220 1.00 92.25 189 ALA A O 1
ATOM 1489 N N . THR A 1 190 ? 0.669 1.976 1.813 1.00 92.25 190 THR A N 1
ATOM 1490 C CA . THR A 1 190 ? 0.396 2.597 0.521 1.00 92.25 190 THR A CA 1
ATOM 1491 C C . THR A 1 190 ? 1.512 2.210 -0.431 1.00 92.25 190 THR A C 1
ATOM 1493 O O . THR A 1 190 ? 2.687 2.383 -0.102 1.00 92.25 190 THR A O 1
ATOM 1496 N N . VAL A 1 191 ? 1.158 1.657 -1.583 1.00 90.50 191 VAL A N 1
ATOM 1497 C CA . VAL A 1 191 ? 2.088 1.133 -2.593 1.00 90.50 191 VAL A CA 1
ATOM 1498 C C . VAL A 1 191 ? 1.956 1.949 -3.869 1.00 90.50 191 VAL A C 1
ATOM 1500 O O . VAL A 1 191 ? 0.948 2.635 -4.057 1.00 90.50 191 VAL A O 1
ATOM 1503 N N . LEU A 1 192 ? 2.959 1.916 -4.743 1.00 84.81 192 LEU A N 1
ATOM 1504 C CA . LEU A 1 192 ? 2.861 2.628 -6.015 1.00 84.81 192 LEU A CA 1
ATOM 1505 C C . LEU A 1 192 ? 1.665 2.089 -6.803 1.00 84.81 192 LEU A C 1
ATOM 1507 O O . LEU A 1 192 ? 1.450 0.874 -6.905 1.00 84.81 192 LEU A O 1
ATOM 1511 N N . ALA A 1 193 ? 0.840 2.998 -7.313 1.00 84.94 193 ALA A N 1
ATOM 1512 C CA . ALA A 1 193 ? -0.291 2.605 -8.127 1.00 84.94 193 ALA A CA 1
ATOM 1513 C C . ALA A 1 193 ? 0.193 2.078 -9.479 1.00 84.94 193 ALA A C 1
ATOM 1515 O O . ALA A 1 193 ? 1.118 2.617 -10.077 1.00 84.94 193 ALA A O 1
ATOM 1516 N N . LYS A 1 194 ? -0.503 1.072 -10.021 1.00 77.62 194 LYS A N 1
ATOM 1517 C CA . LYS A 1 194 ? -0.202 0.528 -11.360 1.00 77.62 194 LYS A CA 1
ATOM 1518 C C . LYS A 1 194 ? -0.346 1.571 -12.481 1.00 77.62 194 LYS A C 1
ATOM 1520 O O . LYS A 1 194 ? 0.150 1.385 -13.586 1.00 77.62 194 LYS A O 1
ATOM 1525 N N . SER A 1 195 ? -1.086 2.647 -12.227 1.00 74.12 195 SER A N 1
ATOM 1526 C CA . SER A 1 195 ? -1.281 3.737 -13.177 1.00 74.12 195 SER A CA 1
ATOM 1527 C C . SER A 1 195 ? -1.220 5.079 -12.463 1.00 74.12 195 SER A C 1
ATOM 1529 O O . SER A 1 195 ? -1.601 5.176 -11.297 1.00 74.12 195 SER A O 1
ATOM 1531 N N . GLN A 1 196 ? -0.851 6.133 -13.195 1.00 65.38 196 GLN A N 1
ATOM 1532 C CA . GLN A 1 196 ? -0.819 7.506 -12.676 1.00 65.38 196 GLN A CA 1
ATOM 1533 C C . GLN A 1 196 ? -2.159 7.970 -12.081 1.00 65.38 196 GLN A C 1
ATOM 1535 O O . GLN A 1 196 ? -2.189 8.864 -11.239 1.00 65.38 196 GLN A O 1
ATOM 1540 N N . THR A 1 197 ? -3.281 7.376 -12.501 1.00 64.00 197 THR A N 1
ATOM 1541 C CA . THR A 1 197 ? -4.613 7.717 -11.981 1.00 64.00 197 THR A CA 1
ATOM 1542 C C . THR A 1 197 ? -4.956 7.047 -10.649 1.00 64.00 197 THR A C 1
ATOM 1544 O O . THR A 1 197 ? -6.033 7.313 -10.118 1.00 64.00 197 THR A O 1
ATOM 1547 N N . GLY A 1 198 ? -4.081 6.195 -10.104 1.00 66.69 198 GLY A N 1
ATOM 1548 C CA . GLY A 1 198 ? -4.420 5.323 -8.979 1.00 66.69 198 GLY A CA 1
ATOM 1549 C C . GLY A 1 198 ? -5.275 4.127 -9.408 1.00 66.69 198 GLY A C 1
ATOM 1550 O O . GLY A 1 198 ? -5.783 4.072 -10.536 1.00 66.69 198 GLY A O 1
ATOM 1551 N N . SER A 1 199 ? -5.475 3.164 -8.510 1.00 67.19 199 SER A N 1
ATOM 1552 C CA . SER A 1 199 ? -6.580 2.215 -8.637 1.00 67.19 199 SER A CA 1
ATOM 1553 C C . SER A 1 199 ? -7.909 2.973 -8.583 1.00 67.19 199 SER A C 1
ATOM 1555 O O . SER A 1 199 ? -8.135 3.863 -7.759 1.00 67.19 199 SER A O 1
ATOM 1557 N N . LYS A 1 200 ? -8.826 2.642 -9.499 1.00 66.25 200 LYS A N 1
ATOM 1558 C CA . LYS A 1 200 ? -10.210 3.107 -9.383 1.00 66.25 200 LYS A CA 1
ATOM 1559 C C . LYS A 1 200 ? -10.784 2.407 -8.157 1.00 66.25 200 LYS A C 1
ATOM 1561 O O . LYS A 1 200 ? -10.944 1.193 -8.207 1.00 66.25 200 LYS A O 1
ATOM 1566 N N . GLY A 1 201 ? -11.046 3.154 -7.081 1.00 62.97 201 GLY A N 1
ATOM 1567 C CA . GLY A 1 201 ? -11.508 2.593 -5.809 1.00 62.97 201 GLY A CA 1
ATOM 1568 C C . GLY A 1 201 ? -12.575 1.520 -6.029 1.00 62.97 201 GLY A C 1
ATOM 1569 O O . GLY A 1 201 ? -13.605 1.792 -6.649 1.00 62.97 201 GLY A O 1
ATOM 1570 N N . SER A 1 202 ? -12.299 0.303 -5.556 1.00 64.94 202 SER A N 1
ATOM 1571 C CA . SER A 1 202 ? -13.012 -0.948 -5.867 1.00 64.94 202 SER A CA 1
ATOM 1572 C C . SER A 1 202 ? -14.417 -1.048 -5.252 1.00 64.94 202 SER A C 1
ATOM 1574 O O . SER A 1 202 ? -14.850 -2.114 -4.822 1.00 64.94 202 SER A O 1
ATOM 1576 N N . GLY A 1 203 ? -15.136 0.070 -5.158 1.00 85.06 203 GLY A N 1
ATOM 1577 C CA . GLY A 1 203 ? -16.383 0.166 -4.410 1.00 85.06 203 GLY A CA 1
ATOM 1578 C C . GLY A 1 203 ? -16.176 0.250 -2.896 1.00 85.06 203 GLY A C 1
ATOM 1579 O O . GLY A 1 203 ? -17.107 -0.072 -2.166 1.00 85.06 203 GLY A O 1
ATOM 1580 N N . GLU A 1 204 ? -15.004 0.700 -2.420 1.00 90.19 204 GLU A N 1
ATOM 1581 C CA . GLU A 1 204 ? -14.690 0.869 -0.985 1.00 90.19 204 GLU A CA 1
ATOM 1582 C C . GLU A 1 204 ? -15.804 1.623 -0.246 1.00 90.19 204 GLU A C 1
ATOM 1584 O O . GLU A 1 204 ? -16.292 1.164 0.781 1.00 90.19 204 GLU A O 1
ATOM 1589 N N . GLY A 1 205 ? -16.268 2.747 -0.805 1.00 91.38 205 GLY A N 1
ATOM 1590 C CA . GLY A 1 205 ? -17.349 3.535 -0.209 1.00 91.38 205 GLY A CA 1
ATOM 1591 C C . GLY A 1 205 ? -18.662 2.757 -0.090 1.00 91.38 205 GLY A C 1
ATOM 1592 O O . GLY A 1 205 ? -19.302 2.802 0.955 1.00 91.38 205 GLY A O 1
ATOM 1593 N N . THR A 1 206 ? -19.038 2.002 -1.126 1.00 94.50 206 THR A N 1
ATOM 1594 C CA . THR A 1 206 ? -20.243 1.158 -1.118 1.00 94.50 206 THR A CA 1
ATOM 1595 C C . THR A 1 206 ? -20.122 0.022 -0.105 1.00 94.50 206 THR A C 1
ATOM 1597 O O . THR A 1 206 ? -21.049 -0.199 0.670 1.00 94.50 206 THR A O 1
ATOM 1600 N N . ALA A 1 207 ? -18.974 -0.661 -0.070 1.00 96.06 207 ALA A N 1
ATOM 1601 C CA . ALA A 1 207 ? -18.701 -1.727 0.888 1.00 96.06 207 ALA A CA 1
ATOM 1602 C C . ALA A 1 207 ? -18.749 -1.203 2.331 1.00 96.06 207 ALA A C 1
ATOM 1604 O O . ALA A 1 207 ? -19.443 -1.771 3.170 1.00 96.06 207 ALA A O 1
ATOM 1605 N N . ARG A 1 208 ? -18.096 -0.064 2.596 1.00 95.25 208 ARG A N 1
ATOM 1606 C CA . ARG A 1 208 ? -18.126 0.612 3.896 1.00 95.25 208 ARG A CA 1
ATOM 1607 C C . ARG A 1 208 ? -19.543 0.998 4.311 1.00 95.25 208 ARG A C 1
ATOM 1609 O O . ARG A 1 208 ? -19.899 0.803 5.467 1.00 95.25 208 ARG A O 1
ATOM 1616 N N . THR A 1 209 ? -20.354 1.544 3.404 1.00 95.25 209 THR A N 1
ATOM 1617 C CA . THR A 1 209 ? -21.751 1.890 3.710 1.00 95.25 209 THR A CA 1
ATOM 1618 C C . THR A 1 209 ? -22.551 0.664 4.142 1.00 95.25 209 THR A C 1
ATOM 1620 O O . THR A 1 209 ? -23.211 0.735 5.174 1.00 95.25 209 THR A O 1
ATOM 1623 N N . ALA A 1 210 ? -22.434 -0.453 3.420 1.00 96.69 210 ALA A N 1
ATOM 1624 C CA . ALA A 1 210 ? -23.119 -1.697 3.773 1.00 96.69 210 ALA A CA 1
ATOM 1625 C C . ALA A 1 210 ? -22.648 -2.263 5.127 1.00 96.69 210 ALA A C 1
ATOM 1627 O O . ALA A 1 210 ? -23.454 -2.732 5.922 1.00 96.69 210 ALA A O 1
ATOM 1628 N N . ILE A 1 211 ? -21.351 -2.170 5.438 1.00 97.25 211 ILE A N 1
ATOM 1629 C CA . ILE A 1 211 ? -20.821 -2.574 6.751 1.00 97.25 211 ILE A CA 1
ATOM 1630 C C . ILE A 1 211 ? -21.393 -1.692 7.867 1.00 97.25 211 ILE A C 1
ATOM 1632 O O . ILE A 1 211 ? -21.844 -2.202 8.889 1.00 97.25 211 ILE A O 1
ATOM 1636 N N . LEU A 1 212 ? -21.439 -0.372 7.665 1.00 95.94 212 LEU A N 1
ATOM 1637 C CA . LEU A 1 212 ? -21.988 0.556 8.656 1.00 95.94 212 LEU A CA 1
ATOM 1638 C C . LEU A 1 212 ? -23.479 0.336 8.936 1.00 95.94 212 LEU A C 1
ATOM 1640 O O . LEU A 1 212 ? -23.945 0.680 10.018 1.00 95.94 212 LEU A O 1
ATOM 1644 N N . GLU A 1 213 ? -24.244 -0.208 7.992 1.00 96.12 213 GLU A N 1
ATOM 1645 C CA . GLU A 1 213 ? -25.637 -0.593 8.244 1.00 96.12 213 GLU A CA 1
ATOM 1646 C C . GLU A 1 213 ? -25.735 -1.727 9.270 1.00 96.12 213 GLU A C 1
ATOM 1648 O O . GLU A 1 213 ? -26.619 -1.688 10.129 1.00 96.12 213 GLU A O 1
ATOM 1653 N N . VAL A 1 214 ? -24.790 -2.673 9.243 1.00 96.75 214 VAL A N 1
ATOM 1654 C CA . VAL A 1 214 ? -24.683 -3.741 10.246 1.00 96.75 214 VAL A CA 1
ATOM 1655 C C . VAL A 1 214 ? -24.254 -3.175 11.599 1.00 96.75 214 VAL A C 1
ATOM 1657 O O . VAL A 1 214 ? -24.886 -3.484 12.607 1.00 96.75 214 VAL A O 1
ATOM 1660 N N . GLU A 1 215 ? -23.240 -2.302 11.627 1.00 96.50 215 GLU A N 1
ATOM 1661 C CA . GLU A 1 215 ? -22.750 -1.686 12.874 1.00 96.50 215 GLU A CA 1
ATOM 1662 C C . GLU A 1 215 ? -23.806 -0.818 13.573 1.00 96.50 215 GLU A C 1
ATOM 1664 O O . GLU A 1 215 ? -23.848 -0.740 14.796 1.00 96.50 215 GLU A O 1
ATOM 1669 N N . ARG A 1 216 ? -24.689 -0.157 12.814 1.00 94.88 216 ARG A N 1
ATOM 1670 C CA . ARG 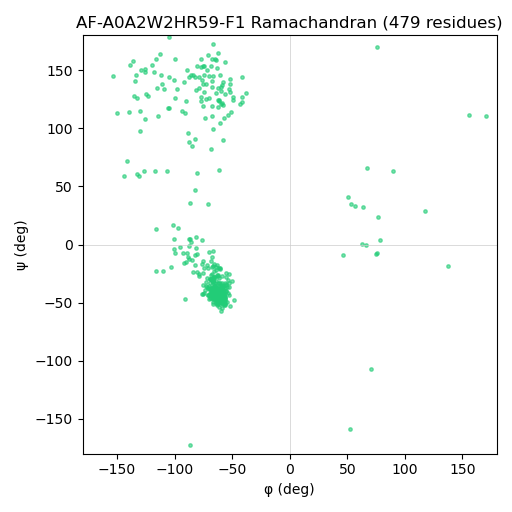A 1 216 ? -25.773 0.661 13.386 1.00 94.88 216 ARG A CA 1
ATOM 1671 C C . ARG A 1 216 ? -26.939 -0.163 13.927 1.00 94.88 216 ARG A C 1
ATOM 1673 O O . ARG A 1 216 ? -27.754 0.381 14.666 1.00 94.88 216 ARG A O 1
ATOM 1680 N N . ASN A 1 217 ? -27.037 -1.436 13.548 1.00 95.31 217 ASN A N 1
ATOM 1681 C CA . ASN A 1 217 ? -28.113 -2.336 13.957 1.00 95.31 217 ASN A CA 1
ATOM 1682 C C . ASN A 1 217 ? -27.527 -3.629 14.563 1.00 95.31 217 ASN A C 1
ATOM 1684 O O . ASN A 1 217 ? -27.726 -4.722 14.015 1.00 95.31 217 ASN A O 1
ATOM 1688 N N . PRO A 1 218 ? -26.797 -3.539 15.694 1.00 94.88 218 PRO A N 1
ATOM 1689 C CA . PRO A 1 218 ? -26.089 -4.678 16.279 1.00 94.88 218 PRO A CA 1
ATOM 1690 C C . PRO A 1 218 ? -27.033 -5.807 16.718 1.00 94.88 218 PRO A C 1
ATOM 1692 O O . PRO A 1 218 ? -26.669 -6.973 16.607 1.00 94.88 218 PRO A O 1
ATOM 1695 N N . ASP A 1 219 ? -28.287 -5.509 17.058 1.00 95.25 219 ASP A N 1
ATOM 1696 C CA . ASP A 1 219 ? -29.265 -6.526 17.474 1.00 95.25 219 ASP A CA 1
ATOM 1697 C C . ASP A 1 219 ? -30.039 -7.171 16.310 1.00 95.25 219 ASP A C 1
ATOM 1699 O O . ASP A 1 219 ? -30.714 -8.185 16.493 1.00 95.25 219 ASP A O 1
ATOM 1703 N N . ALA A 1 220 ? -29.966 -6.607 15.097 1.00 96.50 220 ALA A N 1
ATOM 1704 C CA . ALA A 1 220 ? -30.686 -7.151 13.947 1.00 96.50 220 ALA A CA 1
ATOM 1705 C C . ALA A 1 220 ? -30.026 -8.460 13.463 1.00 96.50 220 ALA A C 1
ATOM 1707 O O . ALA A 1 220 ? -28.822 -8.454 13.169 1.00 96.50 220 ALA A O 1
ATOM 1708 N N . PRO A 1 221 ? -30.764 -9.583 13.363 1.00 96.94 221 PRO A N 1
ATOM 1709 C CA . PRO A 1 221 ? -30.216 -10.818 12.813 1.00 96.94 221 PRO A CA 1
ATOM 1710 C C . PRO A 1 221 ? -29.913 -10.647 11.319 1.00 96.94 221 PRO A C 1
ATOM 1712 O O . PRO A 1 221 ? -30.653 -9.962 10.616 1.00 96.94 221 PRO A O 1
ATOM 1715 N N . LEU A 1 222 ? -28.849 -11.294 10.839 1.00 97.62 222 LEU A N 1
ATOM 1716 C CA . LEU A 1 222 ? -28.524 -11.371 9.413 1.00 97.62 222 LEU A CA 1
ATOM 1717 C C . LEU A 1 222 ? -28.961 -12.726 8.852 1.00 97.62 222 LEU A C 1
ATOM 1719 O O . LEU A 1 222 ? -28.808 -13.756 9.509 1.00 97.62 222 LEU A O 1
ATOM 1723 N N . SER A 1 223 ? -29.477 -12.731 7.628 1.00 97.56 223 SER A N 1
ATOM 1724 C CA . SER A 1 223 ? -29.657 -13.944 6.828 1.00 97.56 223 SER A CA 1
ATOM 1725 C C . SER A 1 223 ? -28.315 -14.507 6.347 1.00 97.56 223 SER A C 1
ATOM 1727 O O . SER A 1 223 ? -27.317 -13.793 6.282 1.00 97.56 223 SER A O 1
ATOM 1729 N N . ASP A 1 224 ? -28.283 -15.772 5.917 1.00 97.56 224 ASP A N 1
ATOM 1730 C CA . ASP A 1 224 ? -27.064 -16.404 5.379 1.00 97.56 224 ASP A CA 1
ATOM 1731 C C . ASP A 1 224 ? -26.459 -15.641 4.188 1.00 97.56 224 ASP A C 1
ATOM 1733 O O . ASP A 1 224 ? -25.241 -15.617 3.994 1.00 97.56 224 ASP A O 1
ATOM 1737 N N . THR A 1 225 ? -27.305 -15.017 3.364 1.00 97.75 225 THR A N 1
ATOM 1738 C CA . THR A 1 225 ? -26.848 -14.182 2.247 1.00 97.75 225 THR A CA 1
ATOM 1739 C C . THR A 1 225 ? -26.207 -12.898 2.756 1.00 97.75 225 THR A C 1
ATOM 1741 O O . THR A 1 225 ? -25.096 -12.591 2.333 1.00 97.75 225 THR A O 1
ATOM 1744 N N . GLU A 1 226 ? -26.837 -12.205 3.707 1.00 98.00 226 GLU A N 1
ATOM 1745 C CA . GLU A 1 226 ? -26.274 -10.994 4.316 1.00 98.00 226 GLU A CA 1
ATOM 1746 C C . GLU A 1 226 ? -24.966 -11.295 5.058 1.00 98.00 226 GLU A C 1
ATOM 1748 O O . GLU A 1 226 ? -24.010 -10.545 4.916 1.00 98.00 226 GLU A O 1
ATOM 1753 N N . ILE A 1 227 ? -24.862 -12.431 5.758 1.00 98.06 227 ILE A N 1
ATOM 1754 C CA . ILE A 1 227 ? -23.617 -12.901 6.393 1.00 98.06 227 ILE A CA 1
ATOM 1755 C C . ILE A 1 227 ? -22.478 -12.977 5.367 1.00 98.06 227 ILE A C 1
ATOM 1757 O O . ILE A 1 227 ? -21.392 -12.437 5.601 1.00 98.06 227 ILE A O 1
ATOM 1761 N N . ARG A 1 228 ? -22.716 -13.612 4.209 1.00 97.06 228 ARG A N 1
ATOM 1762 C CA . ARG A 1 228 ? -21.716 -13.709 3.130 1.00 97.06 228 ARG A CA 1
ATOM 1763 C C . ARG A 1 228 ? -21.388 -12.346 2.527 1.00 97.06 228 ARG A C 1
ATOM 1765 O O . ARG A 1 228 ? -20.214 -12.038 2.346 1.00 97.06 228 ARG A O 1
ATOM 1772 N N . GLU A 1 229 ? -22.395 -11.522 2.253 1.00 97.56 229 GLU A N 1
ATOM 1773 C CA . GLU A 1 229 ? -22.202 -10.192 1.668 1.00 97.56 229 GLU A CA 1
ATOM 1774 C C . GLU A 1 229 ? -21.450 -9.245 2.609 1.00 97.56 229 GLU A C 1
ATOM 1776 O O . GLU A 1 229 ? -20.559 -8.521 2.163 1.00 97.56 229 GLU A O 1
ATOM 1781 N N . THR A 1 230 ? -21.744 -9.270 3.911 1.00 98.00 230 THR A N 1
ATOM 1782 C CA . THR A 1 230 ? -20.998 -8.521 4.928 1.00 98.00 230 THR A CA 1
ATOM 1783 C C . THR A 1 230 ? -19.538 -8.964 4.956 1.00 98.00 230 THR A C 1
ATOM 1785 O O . THR A 1 230 ? -18.650 -8.111 4.916 1.00 98.00 230 THR A O 1
ATOM 1788 N N . ARG A 1 231 ? -19.271 -10.278 4.940 1.00 98.06 231 ARG A N 1
ATOM 1789 C CA . ARG A 1 231 ? -17.905 -10.821 4.878 1.00 98.06 231 ARG A CA 1
ATOM 1790 C C . ARG A 1 231 ? -17.160 -10.353 3.627 1.00 98.06 231 ARG A C 1
ATOM 1792 O O . ARG A 1 231 ? -16.013 -9.918 3.712 1.00 98.06 231 ARG A O 1
ATOM 1799 N N . ASP A 1 232 ? -17.813 -10.405 2.471 1.00 96.94 232 ASP A N 1
ATOM 1800 C CA . ASP A 1 232 ? -17.228 -9.965 1.205 1.00 96.94 232 ASP A CA 1
ATOM 1801 C C . ASP A 1 232 ? -16.981 -8.455 1.191 1.00 96.94 232 ASP A C 1
ATOM 1803 O O . ASP A 1 232 ? -15.961 -7.999 0.674 1.00 96.94 232 ASP A O 1
ATOM 1807 N N . ASN A 1 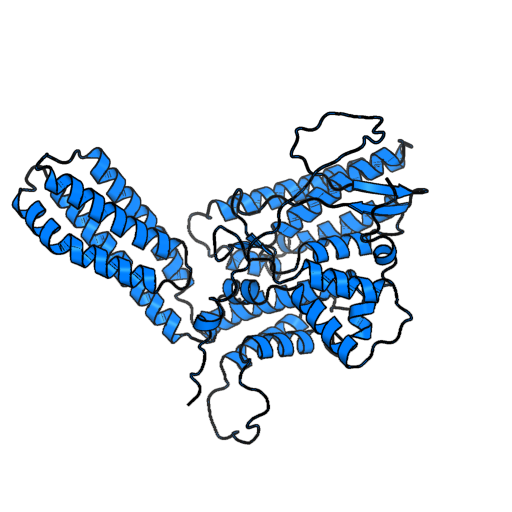233 ? -17.886 -7.665 1.771 1.00 97.62 233 ASN A N 1
ATOM 1808 C CA . ASN A 1 233 ? -17.712 -6.223 1.899 1.00 97.62 233 ASN A CA 1
ATOM 1809 C C . ASN A 1 233 ? -16.539 -5.876 2.821 1.00 97.62 233 ASN A C 1
ATOM 1811 O O . ASN A 1 233 ? -15.788 -4.963 2.485 1.00 97.62 233 ASN A O 1
ATOM 1815 N N . LEU A 1 234 ? -16.319 -6.621 3.910 1.00 97.81 234 LEU A N 1
ATOM 1816 C CA . LEU A 1 234 ? -15.126 -6.458 4.749 1.00 97.81 234 LEU A CA 1
ATOM 1817 C C . LEU A 1 234 ? -13.849 -6.699 3.932 1.00 97.81 234 LEU A C 1
ATOM 1819 O O . LEU A 1 234 ? -12.954 -5.861 3.944 1.00 97.81 234 LEU A O 1
ATOM 1823 N N . TRP A 1 235 ? -13.801 -7.756 3.114 1.00 97.19 235 TRP A N 1
ATOM 1824 C CA . TRP A 1 235 ? -12.658 -8.005 2.225 1.00 97.19 235 TRP A CA 1
ATOM 1825 C C . TRP A 1 235 ? -12.502 -6.986 1.089 1.00 97.19 235 TRP A C 1
ATOM 1827 O O . TRP A 1 235 ? -11.388 -6.784 0.615 1.00 97.19 235 TRP A O 1
ATOM 1837 N N . LYS A 1 236 ? -13.571 -6.312 0.643 1.00 96.00 236 LYS A N 1
ATOM 1838 C CA . LYS A 1 236 ? -13.470 -5.202 -0.331 1.00 96.00 236 LYS A CA 1
ATOM 1839 C C . LYS A 1 236 ? -12.779 -3.965 0.247 1.00 96.00 236 LYS A C 1
ATOM 1841 O O . LYS A 1 236 ? -12.379 -3.091 -0.519 1.00 96.00 236 LYS A O 1
ATOM 1846 N N . LEU A 1 237 ? -12.613 -3.897 1.569 1.00 96.38 237 LEU A N 1
ATOM 1847 C CA . LEU A 1 237 ? -11.778 -2.902 2.241 1.00 96.38 237 LEU A CA 1
ATOM 1848 C C . LEU A 1 237 ? -10.284 -3.286 2.231 1.00 96.38 237 LEU A C 1
ATOM 1850 O O . LEU A 1 237 ? -9.469 -2.614 2.862 1.00 96.38 237 LEU A O 1
ATOM 1854 N N . PHE A 1 238 ? -9.908 -4.353 1.523 1.00 96.12 238 PHE A N 1
ATOM 1855 C CA . PHE A 1 238 ? -8.529 -4.755 1.268 1.00 96.12 238 PHE A CA 1
ATOM 1856 C C . PHE A 1 238 ? -8.262 -4.843 -0.236 1.00 96.12 238 PHE A C 1
ATOM 1858 O O . PHE A 1 238 ? -8.961 -5.539 -0.976 1.00 96.12 238 PHE A O 1
ATOM 1865 N N . SER A 1 239 ? -7.214 -4.171 -0.702 1.00 95.06 239 SER A N 1
ATOM 1866 C CA . SER A 1 239 ? -6.765 -4.265 -2.088 1.00 95.06 239 SER A CA 1
ATOM 1867 C C . SER A 1 239 ? -5.839 -5.468 -2.258 1.00 95.06 239 SER A C 1
ATOM 1869 O O . SER A 1 239 ? -4.613 -5.351 -2.210 1.00 95.06 239 SER A O 1
ATOM 1871 N N . MET A 1 240 ? -6.438 -6.643 -2.479 1.00 95.00 240 MET A N 1
ATOM 1872 C CA . MET A 1 240 ? -5.680 -7.871 -2.744 1.00 95.00 240 MET A CA 1
ATOM 1873 C C . MET A 1 240 ? -4.791 -7.731 -3.989 1.00 95.00 240 MET A C 1
ATOM 1875 O O . MET A 1 240 ? -3.675 -8.235 -4.002 1.00 95.00 240 MET A O 1
ATOM 1879 N N . GLU A 1 241 ? -5.236 -6.990 -5.009 1.00 92.75 241 GLU A N 1
ATOM 1880 C CA . GLU A 1 241 ? -4.423 -6.700 -6.197 1.00 92.75 241 GLU A CA 1
ATOM 1881 C C . GLU A 1 241 ? -3.148 -5.931 -5.843 1.00 92.75 241 GLU A C 1
ATOM 1883 O O . GLU A 1 241 ? -2.062 -6.334 -6.258 1.00 92.75 241 GLU A O 1
ATOM 1888 N N . ALA A 1 242 ? -3.265 -4.850 -5.063 1.00 91.69 242 ALA A N 1
ATOM 1889 C CA . ALA A 1 242 ? -2.110 -4.066 -4.637 1.00 91.69 242 ALA A CA 1
ATOM 1890 C C . ALA A 1 242 ? -1.165 -4.902 -3.764 1.00 91.69 242 ALA A C 1
ATOM 1892 O O . ALA A 1 242 ? 0.041 -4.886 -3.991 1.00 91.69 242 ALA A O 1
ATOM 1893 N N . ALA A 1 243 ? -1.712 -5.684 -2.826 1.00 94.75 243 ALA A N 1
ATOM 1894 C CA . ALA A 1 243 ? -0.931 -6.551 -1.950 1.00 94.75 243 ALA A CA 1
ATOM 1895 C C . ALA A 1 243 ? -0.171 -7.645 -2.722 1.00 94.75 243 ALA A C 1
ATOM 1897 O O . ALA A 1 243 ? 1.013 -7.848 -2.481 1.00 94.75 243 ALA A O 1
ATOM 1898 N N . VAL A 1 244 ? -0.822 -8.328 -3.669 1.00 94.56 244 VAL A N 1
ATOM 1899 C CA . VAL A 1 244 ? -0.222 -9.405 -4.481 1.00 94.56 244 VAL A CA 1
ATOM 1900 C C . VAL A 1 244 ? 0.821 -8.866 -5.458 1.00 94.56 244 VAL A C 1
ATOM 1902 O O . VAL A 1 244 ? 1.882 -9.474 -5.602 1.00 94.56 244 VAL A O 1
ATOM 1905 N N . ARG A 1 245 ? 0.539 -7.725 -6.104 1.00 90.50 245 ARG A N 1
ATOM 1906 C CA . ARG A 1 245 ? 1.487 -7.038 -6.993 1.00 90.50 245 ARG A CA 1
ATOM 1907 C C . ARG A 1 245 ? 2.758 -6.678 -6.239 1.00 90.50 245 ARG A C 1
ATOM 1909 O O . ARG A 1 245 ? 3.848 -7.057 -6.645 1.00 90.50 245 ARG A O 1
ATOM 1916 N N . GLU A 1 246 ? 2.595 -5.976 -5.129 1.00 90.56 246 GLU A N 1
ATOM 1917 C CA . GLU A 1 246 ? 3.713 -5.449 -4.362 1.00 90.56 246 GLU A CA 1
ATOM 1918 C C . GLU A 1 246 ? 4.487 -6.549 -3.619 1.00 90.56 246 GLU A C 1
ATOM 1920 O O . GLU A 1 246 ? 5.698 -6.467 -3.452 1.00 90.56 246 GLU A O 1
ATOM 1925 N N . ALA A 1 247 ? 3.815 -7.639 -3.242 1.00 93.50 247 ALA A N 1
ATOM 1926 C CA . ALA A 1 247 ? 4.480 -8.827 -2.724 1.00 93.50 247 ALA A CA 1
ATOM 1927 C C . ALA A 1 247 ? 5.273 -9.601 -3.793 1.00 93.50 247 ALA A C 1
ATOM 1929 O O . ALA A 1 247 ? 5.940 -10.573 -3.442 1.00 93.50 247 ALA A O 1
ATOM 1930 N N . GLY A 1 248 ? 5.200 -9.232 -5.079 1.00 91.38 248 GLY A N 1
ATOM 1931 C CA . GLY A 1 248 ? 5.924 -9.915 -6.153 1.00 91.38 248 GLY A CA 1
ATOM 1932 C C . GLY A 1 248 ? 5.481 -11.367 -6.348 1.00 91.38 248 GLY A C 1
ATOM 1933 O O . GLY A 1 248 ? 6.293 -12.221 -6.694 1.00 91.38 248 GLY A O 1
ATOM 1934 N N . VAL A 1 249 ? 4.202 -11.675 -6.101 1.00 93.75 249 VAL A N 1
ATOM 1935 C CA . VAL A 1 249 ? 3.677 -13.057 -6.136 1.00 93.75 249 VAL A CA 1
ATOM 1936 C C . VAL A 1 249 ? 3.874 -13.722 -7.498 1.00 93.75 249 VAL A C 1
ATOM 1938 O O . VAL A 1 249 ? 4.010 -14.941 -7.567 1.00 93.75 249 VAL A O 1
ATOM 1941 N N . GLU A 1 250 ? 3.940 -12.942 -8.578 1.00 90.81 250 GLU A N 1
ATOM 1942 C CA . GLU A 1 250 ? 4.239 -13.439 -9.925 1.00 90.81 250 GLU A CA 1
ATOM 1943 C C . GLU A 1 250 ? 5.557 -14.230 -9.984 1.00 90.81 250 GLU A C 1
ATOM 1945 O O . GLU A 1 250 ? 5.618 -15.256 -10.656 1.00 90.81 250 GLU A O 1
ATOM 1950 N N . HIS A 1 251 ? 6.569 -13.842 -9.201 1.00 89.50 251 HIS A N 1
ATOM 1951 C CA . HIS A 1 251 ? 7.845 -14.564 -9.107 1.00 89.50 251 HIS A CA 1
ATOM 1952 C C . HIS A 1 251 ? 7.703 -15.957 -8.490 1.00 89.50 251 HIS A C 1
ATOM 1954 O O . HIS A 1 251 ? 8.537 -16.828 -8.720 1.00 89.50 251 HIS A O 1
ATOM 1960 N N . VAL A 1 252 ? 6.642 -16.168 -7.714 1.00 93.31 252 VAL A N 1
ATOM 1961 C CA . VAL A 1 252 ? 6.349 -17.432 -7.038 1.00 93.31 252 VAL A CA 1
ATOM 1962 C C . VAL A 1 252 ? 5.470 -18.317 -7.912 1.00 93.31 252 VAL A C 1
ATOM 1964 O O . VAL A 1 252 ? 5.743 -19.502 -8.067 1.00 93.31 252 VAL A O 1
ATOM 1967 N N . VAL A 1 253 ? 4.410 -17.749 -8.492 1.00 92.12 253 VAL A N 1
ATOM 1968 C CA . VAL A 1 253 ? 3.383 -18.524 -9.212 1.00 92.12 253 VAL A CA 1
ATOM 1969 C C . VAL A 1 253 ? 3.664 -18.659 -10.710 1.00 92.12 253 VAL A C 1
ATOM 1971 O O . VAL A 1 253 ? 3.056 -19.493 -11.376 1.00 92.12 253 VAL A O 1
ATOM 1974 N N . ALA A 1 254 ? 4.565 -17.840 -11.256 1.00 91.81 254 ALA A N 1
ATOM 1975 C CA . ALA A 1 254 ? 4.953 -17.843 -12.663 1.00 91.81 254 ALA A CA 1
ATOM 1976 C C . ALA A 1 254 ? 6.461 -17.541 -12.846 1.00 91.81 254 ALA A C 1
ATOM 1978 O O . ALA A 1 254 ? 6.821 -16.592 -13.554 1.00 91.81 254 ALA A O 1
ATOM 1979 N N . PRO A 1 255 ? 7.367 -18.351 -12.261 1.00 91.25 255 PRO A N 1
ATOM 1980 C CA . PRO A 1 255 ? 8.812 -18.104 -12.321 1.00 91.25 255 PRO A CA 1
ATOM 1981 C C . PRO A 1 255 ? 9.339 -18.001 -13.763 1.00 91.25 255 PRO A C 1
ATOM 1983 O O . PRO A 1 255 ? 10.129 -17.111 -14.065 1.00 91.25 255 PRO A O 1
ATOM 1986 N N . GLU A 1 256 ? 8.814 -18.797 -14.701 1.00 92.00 256 GLU A N 1
ATOM 1987 C CA . GLU A 1 256 ? 9.193 -18.708 -16.121 1.00 92.00 256 GLU A CA 1
ATOM 1988 C C . GLU A 1 256 ? 8.893 -17.338 -16.758 1.00 92.00 256 GLU A C 1
ATOM 1990 O O . GLU A 1 256 ? 9.605 -16.896 -17.661 1.00 92.00 256 GLU A O 1
ATOM 1995 N N . GLN A 1 257 ? 7.818 -16.660 -16.336 1.00 90.88 257 GLN A N 1
ATOM 1996 C CA . GLN A 1 257 ? 7.493 -15.319 -16.841 1.00 90.88 257 GLN A CA 1
ATOM 1997 C C . GLN A 1 257 ? 8.506 -14.300 -16.321 1.00 90.88 257 GLN A C 1
ATOM 1999 O O . GLN A 1 257 ? 8.976 -13.458 -17.087 1.00 90.88 257 GLN A O 1
ATOM 2004 N N . THR A 1 258 ? 8.922 -14.454 -15.063 1.00 90.69 258 THR A N 1
ATOM 2005 C CA . THR A 1 258 ? 9.981 -13.642 -14.451 1.00 90.69 258 THR A CA 1
ATOM 2006 C C . THR A 1 258 ? 11.310 -13.834 -15.176 1.00 90.69 258 THR A C 1
ATOM 2008 O O . THR A 1 258 ? 11.945 -12.854 -15.553 1.00 90.69 258 THR A O 1
ATOM 2011 N N . GLU A 1 259 ? 11.708 -15.075 -15.463 1.00 92.56 259 GLU A N 1
ATOM 2012 C CA . GLU A 1 259 ? 12.936 -15.363 -16.216 1.00 92.56 259 GLU A CA 1
ATOM 2013 C C . GLU A 1 259 ? 12.923 -14.729 -17.614 1.00 92.56 259 GLU A C 1
ATOM 2015 O O . GLU A 1 259 ? 13.906 -14.118 -18.048 1.00 92.56 259 GLU A O 1
ATOM 2020 N N . ARG A 1 260 ? 11.788 -14.818 -18.323 1.00 94.06 260 ARG A N 1
ATOM 2021 C CA . ARG A 1 260 ? 11.611 -14.157 -19.626 1.00 94.06 260 ARG A CA 1
ATOM 2022 C C . ARG A 1 260 ? 11.719 -12.642 -19.503 1.00 94.06 260 ARG A C 1
ATOM 2024 O O . ARG A 1 260 ? 12.363 -12.020 -20.347 1.00 94.06 260 ARG A O 1
ATOM 2031 N N . PHE A 1 261 ? 11.138 -12.058 -18.459 1.00 94.00 261 PHE A N 1
ATOM 2032 C CA . PHE A 1 261 ? 11.215 -10.622 -18.223 1.00 94.00 261 PHE A CA 1
ATOM 2033 C C . PHE A 1 261 ? 12.644 -10.168 -17.891 1.00 94.00 261 PHE A C 1
ATOM 2035 O O . PHE A 1 261 ? 13.133 -9.197 -18.467 1.00 94.00 261 PHE A O 1
ATOM 2042 N N . VAL A 1 262 ? 13.384 -10.928 -17.080 1.00 94.31 262 VAL A N 1
ATOM 2043 C CA . VAL A 1 262 ? 14.818 -10.697 -16.828 1.00 94.31 262 VAL A CA 1
ATOM 2044 C C . VAL A 1 262 ? 15.629 -10.744 -18.130 1.00 94.31 262 VAL A C 1
ATOM 2046 O O . VAL A 1 262 ? 16.540 -9.931 -18.336 1.00 94.31 262 VAL A O 1
ATOM 2049 N N . ALA A 1 263 ? 15.292 -11.652 -19.049 1.00 95.81 263 ALA A N 1
ATOM 2050 C CA . ALA A 1 263 ? 15.909 -11.689 -20.372 1.00 95.81 263 ALA A CA 1
ATOM 2051 C C . ALA A 1 263 ? 15.561 -10.447 -21.215 1.00 95.81 263 ALA A C 1
ATOM 2053 O O . ALA A 1 263 ? 16.431 -9.915 -21.910 1.00 95.81 263 ALA A O 1
ATOM 2054 N N . ASP A 1 264 ? 14.325 -9.953 -21.136 1.00 96.31 264 ASP A N 1
ATOM 2055 C CA . ASP A 1 264 ? 13.893 -8.728 -21.813 1.00 96.31 264 ASP A CA 1
ATOM 2056 C C . ASP A 1 264 ? 14.571 -7.469 -21.249 1.00 96.31 264 ASP A C 1
ATOM 2058 O O . ASP A 1 264 ? 15.002 -6.625 -22.037 1.0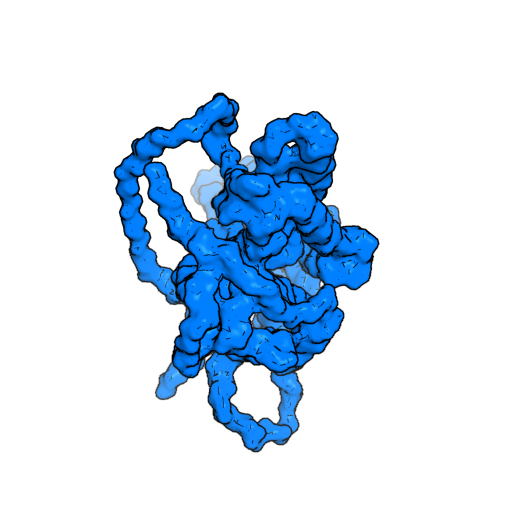0 96.31 264 ASP A O 1
ATOM 2062 N N . ILE A 1 265 ? 14.807 -7.384 -19.933 1.00 96.19 265 ILE A N 1
ATOM 2063 C CA . ILE A 1 265 ? 15.677 -6.354 -19.333 1.00 96.19 265 ILE A CA 1
ATOM 2064 C C . ILE A 1 265 ? 17.069 -6.406 -19.977 1.00 96.19 265 ILE A C 1
ATOM 2066 O O . ILE A 1 265 ? 17.612 -5.381 -20.394 1.00 96.19 265 ILE A O 1
ATOM 2070 N N . GLY A 1 266 ? 17.636 -7.607 -20.137 1.00 96.69 266 GLY A N 1
ATOM 2071 C CA . GLY A 1 266 ? 18.913 -7.803 -20.827 1.00 96.69 266 GLY A CA 1
ATOM 2072 C C . GLY A 1 266 ? 18.922 -7.269 -22.267 1.00 96.69 266 GLY A C 1
ATOM 2073 O O . GLY A 1 266 ? 19.903 -6.645 -22.682 1.00 96.69 266 GLY A O 1
ATOM 2074 N N . LYS A 1 267 ? 17.829 -7.459 -23.018 1.00 97.56 267 LYS A N 1
ATOM 2075 C CA . LYS A 1 267 ? 17.672 -6.920 -24.381 1.00 97.56 267 LYS A CA 1
ATOM 2076 C C . LYS A 1 267 ? 17.552 -5.397 -24.382 1.00 97.56 267 LYS A C 1
ATOM 2078 O O . LYS A 1 267 ? 18.271 -4.752 -25.138 1.00 97.56 267 LYS A O 1
ATOM 2083 N N . ALA A 1 268 ? 16.731 -4.818 -23.504 1.00 97.38 268 ALA A N 1
ATOM 2084 C CA . ALA A 1 268 ? 16.582 -3.366 -23.385 1.00 97.38 268 ALA A CA 1
ATOM 2085 C C . ALA A 1 268 ? 17.925 -2.684 -23.072 1.00 97.38 268 ALA A C 1
ATOM 2087 O O . ALA A 1 268 ? 18.308 -1.718 -23.732 1.00 97.38 268 ALA A O 1
ATOM 2088 N N . LYS A 1 269 ? 18.710 -3.248 -22.144 1.00 97.31 269 LYS A N 1
ATOM 2089 C CA . LYS A 1 269 ? 20.068 -2.763 -21.848 1.00 97.31 269 LYS A CA 1
ATOM 2090 C C . LYS A 1 269 ? 21.002 -2.849 -23.053 1.00 97.31 269 LYS A C 1
ATOM 2092 O O . LYS A 1 269 ? 21.800 -1.940 -23.282 1.00 97.31 269 LYS A O 1
ATOM 2097 N N . LYS A 1 270 ? 20.923 -3.934 -23.827 1.00 97.25 270 LYS A N 1
ATOM 2098 C CA . LYS A 1 270 ? 21.713 -4.085 -25.053 1.00 97.25 270 LYS A CA 1
ATOM 2099 C C . LYS A 1 270 ? 21.341 -3.014 -26.082 1.00 97.25 270 LYS A C 1
ATOM 2101 O O . LYS A 1 270 ? 22.244 -2.365 -26.598 1.00 97.25 270 LYS A O 1
ATOM 2106 N N . LEU A 1 271 ? 20.048 -2.780 -26.315 1.00 97.12 271 LEU A N 1
ATOM 2107 C CA . LEU A 1 271 ? 19.573 -1.721 -27.212 1.00 97.12 271 LEU A CA 1
ATOM 2108 C C . LEU A 1 271 ? 20.050 -0.339 -26.760 1.00 97.12 271 LEU A C 1
ATOM 2110 O O . LEU A 1 271 ? 20.586 0.412 -27.569 1.00 97.12 271 LEU A O 1
ATOM 2114 N N . SER A 1 272 ? 19.935 -0.031 -25.466 1.00 97.31 272 SER A N 1
ATOM 2115 C CA . SER A 1 272 ? 20.457 1.212 -24.892 1.00 97.31 272 SER A CA 1
ATOM 2116 C C . SER A 1 272 ? 21.953 1.375 -25.164 1.00 97.31 272 SER A C 1
ATOM 2118 O O . SER A 1 272 ? 22.384 2.432 -25.614 1.00 97.31 272 SER A O 1
ATOM 2120 N N . LYS A 1 273 ? 22.753 0.324 -24.943 1.00 96.81 273 LYS A N 1
ATOM 2121 C CA . LYS A 1 273 ? 24.198 0.346 -25.206 1.00 96.81 273 LYS A CA 1
ATOM 2122 C C . LYS A 1 273 ? 24.510 0.543 -26.687 1.00 96.81 273 LYS A C 1
ATOM 2124 O O . LYS A 1 273 ? 25.439 1.281 -27.013 1.00 96.81 273 LYS A O 1
ATOM 2129 N N . ASP A 1 274 ? 23.755 -0.103 -27.570 1.00 95.00 274 ASP A N 1
ATOM 2130 C CA . ASP A 1 274 ? 23.914 0.051 -29.014 1.00 95.00 274 ASP A CA 1
ATOM 2131 C C . ASP A 1 274 ? 23.625 1.506 -29.427 1.00 95.00 274 ASP A C 1
ATOM 2133 O O . ASP A 1 274 ? 24.428 2.099 -30.147 1.00 95.00 274 ASP A O 1
ATOM 2137 N N . VAL A 1 275 ? 22.558 2.125 -28.899 1.00 96.00 275 VAL A N 1
ATOM 2138 C CA . VAL A 1 275 ? 22.238 3.552 -29.111 1.00 96.00 275 VAL A CA 1
ATOM 2139 C C . VAL A 1 275 ? 23.331 4.471 -28.558 1.00 96.00 275 VAL A C 1
ATOM 2141 O O . VAL A 1 275 ? 23.814 5.329 -29.298 1.00 96.00 275 VAL A O 1
ATOM 2144 N N . SER A 1 276 ? 23.799 4.266 -27.323 1.00 95.81 276 SER A N 1
ATOM 2145 C CA . SER A 1 276 ? 24.904 5.048 -26.744 1.00 95.81 276 SER A CA 1
ATOM 2146 C C . SER A 1 276 ? 26.194 4.923 -27.566 1.00 95.81 276 SER A C 1
ATOM 2148 O O . SER A 1 276 ? 26.868 5.920 -27.821 1.00 95.81 276 SER A O 1
ATOM 2150 N N . ALA A 1 277 ? 26.515 3.727 -28.070 1.00 93.94 277 ALA A N 1
ATOM 2151 C CA . ALA A 1 277 ? 27.671 3.517 -28.941 1.00 93.94 277 ALA A CA 1
ATOM 2152 C C . ALA A 1 277 ? 27.522 4.219 -30.303 1.00 93.94 277 ALA A C 1
ATOM 2154 O O . ALA A 1 277 ? 28.519 4.638 -30.897 1.00 93.94 277 ALA A O 1
ATOM 2155 N N . PHE A 1 278 ? 26.297 4.363 -30.821 1.00 92.00 278 PHE A N 1
ATOM 2156 C CA . PHE A 1 278 ? 26.047 5.198 -31.998 1.00 92.00 278 PHE A CA 1
ATOM 2157 C C . PHE A 1 278 ? 26.242 6.680 -31.689 1.00 92.00 278 PHE A C 1
ATOM 2159 O O . PHE A 1 278 ? 26.871 7.372 -32.486 1.00 92.00 278 PHE A O 1
ATOM 2166 N N . ILE A 1 279 ? 25.766 7.159 -30.537 1.00 93.44 279 ILE A N 1
ATOM 2167 C CA . ILE A 1 279 ? 25.988 8.539 -30.090 1.00 93.44 279 ILE A CA 1
ATOM 2168 C C . ILE A 1 279 ? 27.490 8.847 -30.017 1.00 93.44 279 ILE A C 1
ATOM 2170 O O . ILE A 1 279 ? 27.921 9.868 -30.549 1.00 93.44 279 ILE A O 1
ATOM 2174 N N . ASP A 1 280 ? 28.298 7.938 -29.467 1.00 92.56 280 ASP A N 1
ATOM 2175 C CA . ASP A 1 280 ? 29.756 8.099 -29.401 1.00 92.56 280 ASP A CA 1
ATOM 2176 C C . ASP A 1 280 ? 30.395 8.255 -30.788 1.00 92.56 280 ASP A C 1
ATOM 2178 O O . ASP A 1 280 ? 31.249 9.117 -30.992 1.00 92.56 280 ASP A O 1
ATOM 2182 N N . LYS A 1 281 ? 29.929 7.488 -31.782 1.00 91.06 281 LYS A N 1
ATOM 2183 C CA . LYS A 1 281 ? 30.384 7.636 -33.174 1.00 91.06 281 LYS A CA 1
ATOM 2184 C C . LYS A 1 281 ? 29.957 8.960 -33.801 1.00 91.06 281 LYS A C 1
ATOM 2186 O O . LYS A 1 281 ? 30.668 9.472 -34.651 1.00 91.06 281 LYS A O 1
ATOM 2191 N N . LEU A 1 282 ? 28.807 9.511 -33.414 1.00 87.38 282 LEU A N 1
ATOM 2192 C CA . LEU A 1 282 ? 28.344 10.818 -33.897 1.00 87.38 282 LEU A CA 1
ATOM 2193 C C . LEU A 1 282 ? 29.095 11.989 -33.249 1.00 87.38 282 LEU A C 1
ATOM 2195 O O . LEU A 1 282 ? 29.130 13.076 -33.828 1.00 87.38 282 LEU A O 1
ATOM 2199 N N . LEU A 1 283 ? 29.653 11.774 -32.056 1.00 89.19 283 LEU A N 1
ATOM 2200 C CA . LEU A 1 283 ? 30.487 12.733 -31.334 1.00 89.19 283 LEU A CA 1
ATOM 2201 C C . LEU A 1 283 ? 31.937 12.755 -31.828 1.00 89.19 283 LEU A C 1
ATOM 2203 O O . LEU A 1 283 ? 32.614 13.769 -31.650 1.00 89.19 283 LEU A O 1
ATOM 2207 N N . ASP A 1 284 ? 32.414 11.669 -32.440 1.00 87.81 284 ASP A N 1
ATOM 2208 C CA . ASP A 1 284 ? 33.743 11.625 -33.045 1.00 87.81 284 ASP A CA 1
ATOM 2209 C C . ASP A 1 284 ? 33.834 12.672 -34.175 1.00 87.81 284 ASP A C 1
ATOM 2211 O O . ASP A 1 284 ? 33.023 12.640 -35.105 1.00 87.81 284 ASP A O 1
ATOM 2215 N N . PRO A 1 285 ? 34.806 13.604 -34.151 1.00 81.81 285 PRO A N 1
ATOM 2216 C CA . PRO A 1 285 ? 35.007 14.559 -35.243 1.00 81.81 285 PRO A CA 1
ATOM 2217 C C . PRO A 1 285 ? 35.322 13.892 -36.593 1.00 81.81 285 PRO A C 1
ATOM 2219 O O . PRO A 1 285 ? 35.121 14.519 -37.634 1.00 81.81 285 PRO A O 1
ATOM 2222 N N . ASN A 1 286 ? 35.792 12.641 -36.588 1.00 83.44 286 ASN A N 1
ATOM 2223 C CA . ASN A 1 286 ? 35.981 11.810 -37.780 1.00 83.44 286 ASN A CA 1
ATOM 2224 C C . ASN A 1 286 ? 34.765 10.920 -38.086 1.00 83.44 286 ASN A C 1
ATOM 2226 O O . ASN A 1 286 ? 34.732 10.281 -39.137 1.00 83.44 286 ASN A O 1
ATOM 2230 N N . GLY A 1 287 ? 33.780 10.887 -37.182 1.00 72.56 287 GLY A N 1
ATOM 2231 C CA . GLY A 1 287 ? 32.497 10.215 -37.332 1.00 72.56 287 GLY A CA 1
ATOM 2232 C C . GLY A 1 287 ? 31.733 10.793 -38.514 1.00 72.56 287 GLY A C 1
ATOM 2233 O O . GLY A 1 287 ? 31.227 11.921 -38.489 1.00 72.56 287 GLY A O 1
ATOM 2234 N N . GLY A 1 288 ? 31.714 10.033 -39.598 1.00 73.19 288 GLY A N 1
ATOM 2235 C CA . GLY A 1 288 ? 31.346 10.500 -40.913 1.00 73.19 288 GLY A CA 1
ATOM 2236 C C . GLY A 1 288 ? 29.851 10.459 -41.213 1.00 73.19 288 GLY A C 1
ATOM 2237 O O . GLY A 1 288 ? 28.964 10.215 -40.390 1.00 73.19 288 GLY A O 1
ATOM 2238 N N . ARG A 1 289 ? 29.574 10.740 -42.488 1.00 81.69 289 ARG A N 1
ATOM 2239 C CA . ARG A 1 289 ? 28.256 10.596 -43.115 1.00 81.69 289 ARG A CA 1
ATOM 2240 C C . ARG A 1 289 ? 27.799 9.134 -43.138 1.00 81.69 289 ARG A C 1
ATOM 2242 O O . ARG A 1 289 ? 26.598 8.886 -43.056 1.00 81.69 289 ARG A O 1
ATOM 2249 N N . ASP A 1 290 ? 28.730 8.192 -43.233 1.00 87.12 290 ASP A N 1
ATOM 2250 C CA . ASP A 1 290 ? 28.429 6.772 -43.413 1.00 87.12 290 ASP A CA 1
ATOM 2251 C C . ASP A 1 290 ? 27.884 6.145 -42.126 1.00 87.12 290 ASP A C 1
ATOM 2253 O O . ASP A 1 290 ? 26.898 5.411 -42.170 1.00 87.12 290 ASP A O 1
ATOM 2257 N N . GLU A 1 291 ? 28.418 6.521 -40.963 1.00 84.94 291 GLU A N 1
ATOM 2258 C CA . GLU A 1 291 ? 27.901 6.118 -39.652 1.00 84.94 291 GLU A CA 1
ATOM 2259 C C . GLU A 1 291 ? 26.467 6.617 -39.442 1.00 84.94 291 GLU A C 1
ATOM 2261 O O . GLU A 1 291 ? 25.625 5.886 -38.918 1.00 84.94 291 GLU A O 1
ATOM 2266 N N . ARG A 1 292 ? 26.161 7.837 -39.907 1.00 83.81 292 ARG A N 1
ATOM 2267 C CA . ARG A 1 292 ? 24.798 8.395 -39.862 1.00 83.81 292 ARG A CA 1
ATOM 2268 C C . ARG A 1 292 ? 23.838 7.594 -40.730 1.00 83.81 292 ARG A C 1
ATOM 2270 O O . ARG A 1 292 ? 22.744 7.269 -40.280 1.00 83.81 292 ARG A O 1
ATOM 2277 N N . LEU A 1 293 ? 24.237 7.272 -41.960 1.00 86.69 293 LEU A N 1
ATOM 2278 C CA . LEU A 1 293 ? 23.416 6.473 -42.871 1.00 86.69 293 LEU A CA 1
ATOM 2279 C C . LEU A 1 293 ? 23.198 5.055 -42.327 1.00 86.69 293 LEU A C 1
ATOM 2281 O O . LEU A 1 293 ? 22.076 4.552 -42.364 1.00 86.69 293 LEU A O 1
ATOM 2285 N N . ALA A 1 294 ? 24.239 4.444 -41.757 1.00 88.25 294 ALA A N 1
ATOM 2286 C CA . ALA A 1 294 ? 24.150 3.136 -41.120 1.00 88.25 294 ALA A CA 1
ATOM 2287 C C . ALA A 1 294 ? 23.219 3.141 -39.896 1.00 88.25 294 ALA A C 1
ATOM 2289 O O . ALA A 1 294 ? 22.489 2.173 -39.685 1.00 88.25 294 ALA A O 1
ATOM 2290 N N . PHE A 1 295 ? 23.215 4.221 -39.105 1.00 88.00 295 PHE A N 1
ATOM 2291 C CA . PHE A 1 295 ? 22.274 4.385 -37.997 1.00 88.00 295 PHE A CA 1
ATOM 2292 C C . PHE A 1 295 ? 20.832 4.525 -38.493 1.00 88.00 295 PHE A C 1
ATOM 2294 O O . PHE A 1 295 ? 19.966 3.795 -38.020 1.00 88.00 295 PHE A O 1
ATOM 2301 N N . ILE A 1 296 ? 20.574 5.401 -39.474 1.00 87.56 296 ILE A N 1
ATOM 2302 C CA . ILE A 1 296 ? 19.227 5.587 -40.046 1.00 87.56 296 ILE A CA 1
ATOM 2303 C C . ILE A 1 296 ? 18.658 4.246 -40.522 1.00 87.56 296 ILE A C 1
ATOM 2305 O O . ILE A 1 296 ? 17.503 3.947 -40.240 1.00 87.56 296 ILE A O 1
ATOM 2309 N N . ALA A 1 297 ? 19.479 3.413 -41.168 1.00 92.06 297 ALA A N 1
ATOM 2310 C CA . ALA A 1 297 ? 19.064 2.096 -41.646 1.00 92.06 297 ALA A CA 1
ATOM 2311 C C . ALA A 1 297 ? 18.668 1.110 -40.526 1.00 92.06 297 ALA A C 1
ATOM 2313 O O . ALA A 1 297 ? 17.960 0.144 -40.795 1.00 92.06 297 ALA A O 1
ATOM 2314 N N . LYS A 1 298 ? 19.124 1.325 -39.284 1.00 95.06 298 LYS A N 1
ATOM 2315 C CA . LYS A 1 298 ? 18.812 0.477 -38.117 1.00 95.06 298 LYS A CA 1
ATOM 2316 C C . LYS A 1 298 ? 17.773 1.080 -37.175 1.00 95.06 298 LYS A C 1
ATOM 2318 O O . LYS A 1 298 ? 17.194 0.350 -36.376 1.00 95.06 298 LYS A O 1
ATOM 2323 N N . ALA A 1 299 ? 17.558 2.389 -37.237 1.00 93.81 299 ALA A N 1
ATOM 2324 C CA . ALA A 1 299 ? 16.760 3.123 -36.265 1.00 93.81 299 ALA A CA 1
ATOM 2325 C C . ALA A 1 299 ? 15.302 2.636 -36.181 1.00 93.81 299 ALA A C 1
ATOM 2327 O O . ALA A 1 299 ? 14.763 2.521 -35.078 1.00 93.81 299 ALA A O 1
ATOM 2328 N N . ASP A 1 300 ? 14.693 2.273 -37.313 1.00 93.94 300 ASP A N 1
ATOM 2329 C CA . ASP A 1 300 ? 13.327 1.735 -37.330 1.00 93.94 300 ASP A CA 1
ATOM 2330 C C . ASP A 1 300 ? 13.249 0.381 -36.612 1.00 93.94 300 ASP A C 1
ATOM 2332 O O . ASP A 1 300 ? 12.386 0.193 -35.761 1.00 93.94 300 ASP A O 1
ATOM 2336 N N . SER A 1 301 ? 14.216 -0.511 -36.853 1.00 96.75 301 SER A N 1
ATOM 2337 C CA . SER A 1 301 ? 14.294 -1.814 -36.177 1.00 96.75 301 SER A CA 1
ATOM 2338 C C . SER A 1 301 ? 14.552 -1.682 -34.673 1.00 96.75 301 SER A C 1
ATOM 2340 O O . SER A 1 301 ? 13.950 -2.417 -33.898 1.00 96.75 301 SER A O 1
ATOM 2342 N N . ILE A 1 302 ? 15.392 -0.732 -34.239 1.00 97.00 302 ILE A N 1
ATOM 2343 C CA . ILE A 1 302 ? 15.607 -0.463 -32.804 1.00 97.00 302 ILE A CA 1
ATOM 2344 C C . ILE A 1 302 ? 14.312 0.044 -32.158 1.00 97.00 302 ILE A C 1
ATOM 2346 O O . ILE A 1 302 ? 13.967 -0.366 -31.052 1.00 97.00 302 ILE A O 1
ATOM 2350 N N . THR A 1 303 ? 13.593 0.937 -32.844 1.00 96.44 303 THR A N 1
ATOM 2351 C CA . THR A 1 303 ? 12.326 1.494 -32.351 1.00 96.44 303 THR A CA 1
ATOM 2352 C C . THR A 1 303 ? 11.243 0.420 -32.257 1.00 96.44 303 THR A C 1
ATOM 2354 O O . THR A 1 303 ? 10.498 0.402 -31.280 1.00 96.44 303 THR A O 1
ATOM 2357 N N . GLU A 1 304 ? 11.163 -0.469 -33.248 1.00 97.44 304 GLU A N 1
ATOM 2358 C CA . GLU A 1 304 ? 10.254 -1.618 -33.258 1.00 97.44 304 GLU A CA 1
ATOM 2359 C C . GLU A 1 304 ? 10.571 -2.582 -32.109 1.00 97.44 304 GLU A C 1
ATOM 2361 O O . GLU A 1 304 ? 9.693 -2.862 -31.298 1.00 97.44 304 GLU A O 1
ATOM 2366 N N . GLU A 1 305 ? 11.836 -2.988 -31.944 1.00 97.81 305 GLU A N 1
ATOM 2367 C CA . GLU A 1 305 ? 12.243 -3.905 -30.871 1.00 97.81 305 GLU A CA 1
ATOM 2368 C C . GLU A 1 305 ? 12.008 -3.302 -29.474 1.00 97.81 305 GLU A C 1
ATOM 2370 O O . GLU A 1 305 ? 11.513 -3.981 -28.572 1.00 97.81 305 GLU A O 1
ATOM 2375 N N . ALA A 1 306 ? 12.303 -2.011 -29.285 1.00 97.12 306 ALA A N 1
ATOM 2376 C CA . ALA A 1 306 ? 11.997 -1.306 -28.041 1.00 97.12 306 ALA A CA 1
ATOM 2377 C C . ALA A 1 306 ? 10.480 -1.191 -27.795 1.00 97.12 306 ALA A C 1
ATOM 2379 O O . ALA A 1 306 ? 10.037 -1.296 -26.652 1.00 97.12 306 ALA A O 1
ATOM 2380 N N . GLY A 1 307 ? 9.681 -1.022 -28.853 1.00 97.00 307 GLY A N 1
ATOM 2381 C CA . GLY A 1 307 ? 8.218 -1.027 -28.784 1.00 97.00 307 GLY A CA 1
ATOM 2382 C C . GLY A 1 307 ? 7.649 -2.389 -28.381 1.00 97.00 307 GLY A C 1
ATOM 2383 O O . GLY A 1 307 ? 6.782 -2.457 -27.510 1.00 97.00 307 GLY A O 1
ATOM 2384 N N . ASP A 1 308 ? 8.183 -3.472 -28.945 1.00 96.94 308 ASP A N 1
ATOM 2385 C CA . ASP A 1 308 ? 7.815 -4.851 -28.601 1.00 96.94 308 ASP A CA 1
ATOM 2386 C C . ASP A 1 308 ? 8.220 -5.226 -27.171 1.00 96.94 308 ASP A C 1
ATOM 2388 O O . ASP A 1 308 ? 7.549 -6.023 -26.509 1.00 96.94 308 ASP A O 1
ATOM 2392 N N . LEU A 1 309 ? 9.333 -4.676 -26.678 1.00 96.38 309 LEU A N 1
ATOM 2393 C CA . LEU A 1 309 ? 9.725 -4.779 -25.274 1.00 96.38 309 LEU A CA 1
ATOM 2394 C C . LEU A 1 309 ? 8.733 -4.023 -24.385 1.00 96.38 309 LEU A C 1
ATOM 2396 O O . LEU A 1 309 ? 8.173 -4.629 -23.476 1.00 96.38 309 LEU A O 1
ATOM 2400 N N . ALA A 1 310 ? 8.438 -2.757 -24.689 1.00 93.69 310 ALA A N 1
ATOM 2401 C CA . ALA A 1 310 ? 7.484 -1.947 -23.928 1.00 93.69 310 ALA A CA 1
ATOM 2402 C C . ALA A 1 310 ? 6.082 -2.581 -23.867 1.00 93.69 310 ALA A C 1
ATOM 2404 O O . ALA A 1 310 ? 5.410 -2.523 -22.842 1.00 93.69 310 ALA A O 1
ATOM 2405 N N . ALA A 1 311 ? 5.637 -3.236 -24.944 1.00 92.94 311 ALA A N 1
ATOM 2406 C CA . ALA A 1 311 ? 4.347 -3.925 -24.991 1.00 92.94 311 ALA A CA 1
ATOM 2407 C C . ALA A 1 311 ? 4.266 -5.164 -24.076 1.00 92.94 311 ALA A C 1
ATOM 2409 O O . ALA A 1 311 ? 3.163 -5.624 -23.771 1.00 92.94 311 ALA A O 1
ATOM 2410 N N . ARG A 1 312 ? 5.415 -5.709 -23.658 1.00 91.62 312 ARG A N 1
ATOM 2411 C CA . ARG A 1 312 ? 5.542 -6.867 -22.759 1.00 91.62 312 ARG A CA 1
ATOM 2412 C C . ARG A 1 312 ? 5.851 -6.475 -21.312 1.00 91.62 312 ARG A C 1
ATOM 2414 O O . ARG A 1 312 ? 6.053 -7.364 -20.492 1.00 91.62 312 ARG A O 1
ATOM 2421 N N . ASP A 1 313 ? 5.881 -5.180 -21.004 1.00 85.75 313 ASP A N 1
ATOM 2422 C CA . ASP A 1 313 ? 6.114 -4.672 -19.655 1.00 85.75 313 ASP A CA 1
ATOM 2423 C C . ASP A 1 313 ? 5.035 -5.180 -18.667 1.00 85.75 313 ASP A C 1
ATOM 2425 O O . ASP A 1 313 ? 3.845 -4.900 -18.867 1.00 85.75 313 ASP A O 1
ATOM 2429 N N . PRO A 1 314 ? 5.415 -5.903 -17.593 1.00 81.19 314 PRO A N 1
ATOM 2430 C CA . PRO A 1 314 ? 4.492 -6.324 -16.537 1.00 81.19 314 PRO A CA 1
ATOM 2431 C C . PRO A 1 314 ? 3.954 -5.153 -15.693 1.00 81.19 314 PRO A C 1
ATOM 2433 O O . PRO A 1 314 ? 3.004 -5.331 -14.926 1.00 81.19 314 PRO A O 1
ATOM 2436 N N . GLY A 1 315 ? 4.526 -3.953 -15.845 1.00 82.25 315 GLY A N 1
ATOM 2437 C CA . GLY A 1 315 ? 4.182 -2.742 -15.102 1.00 82.25 315 GLY A CA 1
ATOM 2438 C C . GLY A 1 315 ? 5.332 -2.200 -14.252 1.00 82.25 315 GLY A C 1
ATOM 2439 O O . GLY A 1 315 ? 5.064 -1.595 -13.216 1.00 82.25 315 GLY A O 1
ATOM 2440 N N . TYR A 1 316 ? 6.586 -2.431 -14.652 1.00 84.75 316 TYR A N 1
ATOM 2441 C CA . TYR A 1 316 ? 7.770 -1.918 -13.959 1.00 84.75 316 TYR A CA 1
ATOM 2442 C C . TYR A 1 316 ? 8.211 -0.587 -14.575 1.00 84.75 316 TYR A C 1
ATOM 2444 O O . TYR A 1 316 ? 8.650 -0.532 -15.728 1.00 84.75 316 TYR A O 1
ATOM 2452 N N . GLN A 1 317 ? 8.133 0.491 -13.789 1.00 84.50 317 GLN A N 1
ATOM 2453 C CA . GLN A 1 317 ? 8.380 1.854 -14.267 1.00 84.50 317 GLN A CA 1
ATOM 2454 C C . GLN A 1 317 ? 9.787 2.031 -14.851 1.00 84.50 317 GLN A C 1
ATOM 2456 O O . GLN A 1 317 ? 9.944 2.706 -15.862 1.00 84.50 317 GLN A O 1
ATOM 2461 N N . GLU A 1 318 ? 10.814 1.403 -14.278 1.00 88.38 318 GLU A N 1
ATOM 2462 C CA . GLU A 1 318 ? 12.196 1.493 -14.760 1.00 88.38 318 GLU A CA 1
ATOM 2463 C C . GLU A 1 318 ? 12.352 0.894 -16.164 1.00 88.38 318 GLU A C 1
ATOM 2465 O O . GLU A 1 318 ? 13.096 1.415 -17.000 1.00 88.38 318 GLU A O 1
ATOM 2470 N N . PHE A 1 319 ? 11.629 -0.193 -16.440 1.00 92.56 319 PHE A N 1
ATOM 2471 C CA . PHE A 1 319 ? 11.617 -0.842 -17.745 1.00 92.56 319 PHE A CA 1
ATOM 2472 C C . PHE A 1 319 ? 10.811 -0.044 -18.769 1.00 92.56 319 PHE A C 1
ATOM 2474 O O . PHE A 1 319 ? 11.274 0.158 -19.901 1.00 92.56 319 PHE A O 1
ATOM 2481 N N . HIS A 1 320 ? 9.660 0.488 -18.355 1.00 91.19 320 HIS A N 1
ATOM 2482 C CA . HIS A 1 320 ? 8.893 1.437 -19.151 1.00 91.19 320 HIS A CA 1
ATOM 2483 C C . HIS A 1 320 ? 9.733 2.662 -19.540 1.00 91.19 320 HIS A C 1
ATOM 2485 O O . HIS A 1 320 ? 9.852 2.991 -20.719 1.00 91.19 320 HIS A O 1
ATOM 2491 N N . ASP A 1 321 ? 10.370 3.299 -18.558 1.00 90.88 321 ASP A N 1
ATOM 2492 C CA . ASP A 1 321 ? 11.184 4.497 -18.744 1.00 90.88 321 ASP A CA 1
ATOM 2493 C C . ASP A 1 321 ? 12.360 4.234 -19.680 1.00 90.88 321 ASP A C 1
ATOM 2495 O O . ASP A 1 321 ? 12.616 5.037 -20.574 1.00 90.88 321 ASP A O 1
ATOM 2499 N N . MET A 1 322 ? 13.056 3.102 -19.527 1.00 96.31 322 MET A N 1
ATOM 2500 C CA . MET A 1 322 ? 14.155 2.753 -20.427 1.00 96.31 322 MET A CA 1
ATOM 2501 C C . MET A 1 322 ? 13.671 2.569 -21.870 1.00 96.31 322 MET A C 1
ATOM 2503 O O . MET A 1 322 ? 14.254 3.128 -22.798 1.00 96.31 322 MET A O 1
ATOM 2507 N N . THR A 1 323 ? 12.621 1.774 -22.088 1.00 97.06 323 THR A N 1
ATOM 2508 C CA . THR A 1 323 ? 12.121 1.516 -23.450 1.00 97.06 323 THR A CA 1
ATOM 2509 C C . THR A 1 323 ? 11.586 2.794 -24.103 1.00 97.06 323 T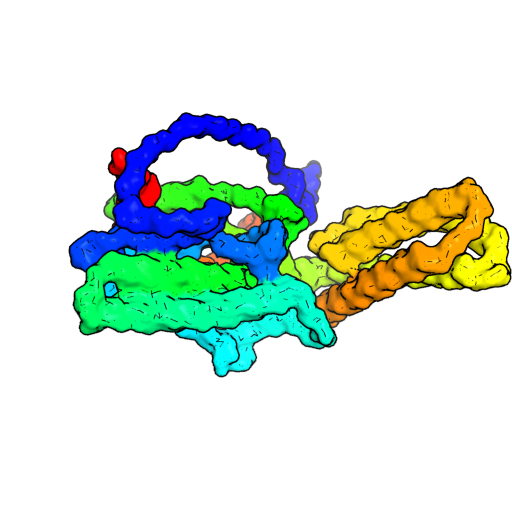HR A C 1
ATOM 2511 O O . THR A 1 323 ? 11.857 3.039 -25.283 1.00 97.06 323 THR A O 1
ATOM 2514 N N . ALA A 1 324 ? 10.922 3.662 -23.335 1.00 96.00 324 ALA A N 1
ATOM 2515 C CA . ALA A 1 324 ? 10.494 4.982 -23.784 1.00 96.00 324 ALA A CA 1
ATOM 2516 C C . ALA A 1 324 ? 11.682 5.897 -24.134 1.00 96.00 324 ALA A C 1
ATOM 2518 O O . ALA A 1 324 ? 11.664 6.523 -25.196 1.00 96.00 324 ALA A O 1
ATOM 2519 N N . GLU A 1 325 ? 12.719 5.948 -23.293 1.00 97.44 325 GLU A N 1
ATOM 2520 C CA . GLU A 1 325 ? 13.926 6.758 -23.515 1.00 97.44 325 GLU A CA 1
ATOM 2521 C C . GLU A 1 325 ? 14.682 6.313 -24.776 1.00 97.44 325 GLU A C 1
ATOM 2523 O O . GLU A 1 325 ? 15.076 7.152 -25.591 1.00 97.44 325 GLU A O 1
ATOM 2528 N N . ILE A 1 326 ? 14.808 4.998 -25.003 1.00 97.75 326 ILE A N 1
ATOM 2529 C CA . ILE A 1 326 ? 15.389 4.433 -26.233 1.00 97.75 326 ILE A CA 1
ATOM 2530 C C . ILE A 1 326 ? 14.612 4.930 -27.458 1.00 97.75 326 ILE A C 1
ATOM 2532 O O . ILE A 1 326 ? 15.209 5.478 -28.386 1.00 97.75 326 ILE A O 1
ATOM 2536 N N . ILE A 1 327 ? 13.282 4.785 -27.461 1.00 97.56 327 ILE A N 1
ATOM 2537 C CA . ILE A 1 327 ? 12.427 5.203 -28.583 1.00 97.56 327 ILE A CA 1
ATOM 2538 C C . ILE A 1 327 ? 12.545 6.713 -28.834 1.00 97.56 327 ILE A C 1
ATOM 2540 O O . ILE A 1 327 ? 12.684 7.143 -29.983 1.00 97.56 327 ILE A O 1
ATOM 2544 N N . GLN A 1 328 ? 12.480 7.530 -27.780 1.00 96.88 328 GLN A N 1
ATOM 2545 C CA . GLN A 1 328 ? 12.571 8.988 -27.887 1.00 96.88 328 GLN A CA 1
ATOM 2546 C C . GLN A 1 328 ? 13.935 9.426 -28.423 1.00 96.88 328 GLN A C 1
ATOM 2548 O O . GLN A 1 328 ? 13.991 10.222 -29.365 1.00 96.88 328 GLN A O 1
ATOM 2553 N N . THR A 1 329 ? 15.016 8.855 -27.891 1.00 96.88 329 THR A N 1
ATOM 2554 C CA . THR A 1 329 ? 16.384 9.137 -28.334 1.00 96.88 329 THR A CA 1
ATOM 2555 C C . THR A 1 329 ? 16.574 8.754 -29.798 1.00 96.88 329 THR A C 1
ATOM 2557 O O . THR A 1 329 ? 17.035 9.570 -30.596 1.00 96.88 329 THR A O 1
ATOM 2560 N N . VAL A 1 330 ? 16.158 7.550 -30.201 1.00 96.75 330 VAL A N 1
ATOM 2561 C CA . VAL A 1 330 ? 16.300 7.087 -31.590 1.00 96.75 330 VAL A CA 1
ATOM 2562 C C . VAL A 1 330 ? 15.536 7.991 -32.559 1.00 96.75 330 VAL A C 1
ATOM 2564 O O . VAL A 1 330 ? 16.101 8.417 -33.569 1.00 96.75 330 VAL A O 1
ATOM 2567 N N . ARG A 1 331 ? 14.299 8.376 -32.224 1.00 95.50 331 ARG A N 1
ATOM 2568 C CA . ARG A 1 331 ? 13.501 9.309 -33.037 1.00 95.50 331 ARG A CA 1
ATOM 2569 C C . ARG A 1 331 ? 14.128 10.700 -33.119 1.00 95.50 331 ARG A C 1
ATOM 2571 O O . ARG A 1 331 ? 14.135 11.306 -34.193 1.00 95.50 331 ARG A O 1
ATOM 2578 N N . ALA A 1 332 ? 14.681 11.209 -32.018 1.00 93.44 332 ALA A N 1
ATOM 2579 C CA . ALA A 1 332 ? 15.385 12.488 -32.012 1.00 93.44 332 ALA A CA 1
ATOM 2580 C C . ALA A 1 332 ? 16.627 12.449 -32.919 1.00 93.44 332 ALA A C 1
ATOM 2582 O O . ALA A 1 332 ? 16.831 13.354 -33.733 1.00 93.44 332 ALA A O 1
ATOM 2583 N N . LEU A 1 333 ? 17.412 11.370 -32.847 1.00 92.25 333 LEU A N 1
ATOM 2584 C CA . LEU A 1 333 ? 18.578 11.155 -33.704 1.00 92.25 333 LEU A CA 1
ATOM 2585 C C . LEU A 1 333 ? 18.189 11.034 -35.187 1.00 92.25 333 LEU A C 1
ATOM 2587 O O . LEU A 1 333 ? 18.846 11.649 -36.029 1.00 92.25 333 LEU A O 1
ATOM 2591 N N . GLN A 1 334 ? 17.105 10.322 -35.521 1.00 92.44 334 GLN A N 1
ATOM 2592 C CA . GLN A 1 334 ? 16.565 10.263 -36.889 1.00 92.44 334 GLN A CA 1
ATOM 2593 C C . GLN A 1 334 ? 16.176 11.656 -37.403 1.00 92.44 334 GLN A C 1
ATOM 2595 O O . GLN A 1 334 ? 16.573 12.045 -38.505 1.00 92.44 334 GLN A O 1
ATOM 2600 N N . GLY A 1 335 ? 15.448 12.431 -36.592 1.00 90.25 335 GLY A N 1
ATOM 2601 C CA . GLY A 1 335 ? 15.041 13.793 -36.933 1.00 90.25 335 GLY A CA 1
ATOM 2602 C C . GLY A 1 335 ? 16.237 14.708 -37.192 1.00 90.25 335 GLY A C 1
ATOM 2603 O O . GLY A 1 335 ? 16.266 15.426 -38.192 1.00 90.25 335 GLY A O 1
ATOM 2604 N N . LEU A 1 336 ? 17.267 14.639 -36.344 1.00 86.75 336 LEU A N 1
ATOM 2605 C CA . LEU A 1 336 ? 18.508 15.388 -36.538 1.00 86.75 336 LEU A CA 1
ATOM 2606 C C . LEU A 1 336 ? 19.248 14.950 -37.807 1.00 86.75 336 LEU A C 1
ATOM 2608 O O . LEU A 1 336 ? 19.709 15.804 -38.570 1.00 86.75 336 LEU A O 1
ATOM 2612 N N . ALA A 1 337 ? 19.333 13.644 -38.065 1.00 85.69 337 ALA A N 1
ATOM 2613 C CA . ALA A 1 337 ? 20.033 13.104 -39.224 1.00 85.69 337 ALA A CA 1
ATOM 2614 C C . ALA A 1 337 ? 19.359 13.511 -40.548 1.00 85.69 337 ALA A C 1
ATOM 2616 O O . ALA A 1 337 ? 20.056 13.857 -41.504 1.00 85.69 337 ALA A O 1
ATOM 2617 N N . ALA A 1 338 ? 18.024 13.590 -40.575 1.00 86.31 338 ALA A N 1
ATOM 2618 C CA . ALA A 1 338 ? 17.256 14.063 -41.727 1.00 86.31 338 ALA A CA 1
ATOM 2619 C C . ALA A 1 338 ? 17.554 15.528 -42.106 1.00 86.31 338 ALA A C 1
ATOM 2621 O O . ALA A 1 338 ? 17.428 15.901 -43.271 1.00 86.31 338 ALA A O 1
ATOM 2622 N N . THR A 1 339 ? 17.998 16.367 -41.160 1.00 86.25 339 THR A N 1
ATOM 2623 C CA . THR A 1 339 ? 18.356 17.769 -41.459 1.00 86.25 339 THR A CA 1
ATOM 2624 C C . THR A 1 339 ? 19.696 17.927 -42.181 1.00 86.25 339 THR A C 1
ATOM 2626 O O . THR A 1 339 ? 20.008 19.023 -42.650 1.00 86.25 339 THR A O 1
ATOM 2629 N N . GLY A 1 340 ? 20.532 16.881 -42.205 1.00 80.69 340 GLY A N 1
ATOM 2630 C CA . GLY A 1 340 ? 21.898 16.931 -42.735 1.00 80.69 340 GLY A CA 1
ATOM 2631 C C . GLY A 1 340 ? 22.869 17.820 -41.944 1.00 80.69 340 GLY A C 1
ATOM 2632 O O . GLY A 1 340 ? 24.045 17.901 -42.297 1.00 80.69 340 GLY A O 1
ATOM 2633 N N . LYS A 1 341 ? 22.424 18.485 -40.867 1.00 82.06 341 LYS A N 1
ATOM 2634 C CA . LYS A 1 341 ? 23.275 19.351 -40.042 1.00 82.06 341 LYS A CA 1
ATOM 2635 C C . LYS A 1 341 ? 24.205 18.522 -39.156 1.00 82.06 341 LYS A C 1
ATOM 2637 O O . LYS A 1 341 ? 23.917 17.379 -38.799 1.00 82.06 341 LYS A O 1
ATOM 2642 N N . ALA A 1 342 ? 25.347 19.097 -38.785 1.00 79.75 342 ALA A N 1
ATOM 2643 C CA . ALA A 1 342 ? 26.175 18.526 -37.729 1.00 79.75 342 ALA A CA 1
ATOM 2644 C C . ALA A 1 342 ? 25.405 18.567 -36.401 1.00 79.75 342 ALA A C 1
ATOM 2646 O O . ALA A 1 342 ? 24.845 19.606 -36.038 1.00 79.75 342 ALA A O 1
ATOM 2647 N N . MET A 1 343 ? 25.350 17.436 -35.699 1.00 83.25 343 MET A N 1
ATOM 2648 C CA . MET A 1 343 ? 24.733 17.373 -34.378 1.00 83.25 343 MET A CA 1
ATOM 2649 C C . MET A 1 343 ? 25.649 18.066 -33.367 1.00 83.25 343 MET A C 1
ATOM 2651 O O . MET A 1 343 ? 26.870 17.937 -33.432 1.00 83.25 343 MET A O 1
ATOM 2655 N N . LYS A 1 344 ? 25.070 18.851 -32.455 1.00 88.31 344 LYS A N 1
ATOM 2656 C CA . LYS A 1 344 ? 25.851 19.512 -31.404 1.00 88.31 344 LYS A CA 1
ATOM 2657 C C . LYS A 1 344 ? 26.225 18.478 -30.330 1.00 88.31 344 LYS A C 1
ATOM 2659 O O . LYS A 1 344 ? 25.356 17.683 -29.975 1.00 88.31 344 LYS A O 1
ATOM 2664 N N . PRO A 1 345 ? 27.437 18.531 -29.747 1.00 90.44 345 PRO A N 1
ATOM 2665 C CA . PRO A 1 345 ? 27.841 17.580 -28.711 1.00 90.44 345 PRO A CA 1
ATOM 2666 C C . PRO A 1 345 ? 26.949 17.586 -27.468 1.00 90.44 345 PRO A C 1
ATOM 2668 O O . PRO A 1 345 ? 26.680 16.539 -26.899 1.00 90.44 345 PRO A O 1
ATOM 2671 N N . LYS A 1 346 ? 26.449 18.762 -27.066 1.00 93.81 346 LYS A N 1
ATOM 2672 C CA . LYS A 1 346 ? 25.663 18.908 -25.834 1.00 93.81 346 LYS A CA 1
ATOM 2673 C C . LYS A 1 346 ? 24.377 18.046 -25.824 1.00 93.81 346 LYS A C 1
ATOM 2675 O O . LYS A 1 346 ? 24.288 17.207 -24.941 1.00 93.81 346 LYS A O 1
ATOM 2680 N N . PRO A 1 347 ? 23.438 18.165 -26.789 1.00 92.44 347 PRO A N 1
ATOM 2681 C CA . PRO A 1 347 ? 22.258 17.290 -26.834 1.00 92.44 347 PRO A CA 1
ATOM 2682 C C . PRO A 1 347 ? 22.589 15.795 -26.914 1.00 92.44 347 PRO A C 1
ATOM 2684 O O . PRO A 1 347 ? 21.895 14.976 -26.330 1.00 92.44 347 PRO A O 1
ATOM 2687 N N . LEU A 1 348 ? 23.655 15.433 -27.632 1.00 92.81 348 LEU A N 1
ATOM 2688 C CA . LEU A 1 348 ? 24.097 14.042 -27.744 1.00 92.81 348 LEU A CA 1
ATOM 2689 C C . LEU A 1 348 ? 24.560 13.480 -26.395 1.00 92.81 348 LEU A C 1
ATOM 2691 O O . LEU A 1 348 ? 24.159 12.380 -26.024 1.00 92.81 348 LEU A O 1
ATOM 2695 N N . ASN A 1 349 ? 25.349 14.253 -25.647 1.00 94.62 349 ASN A N 1
ATOM 2696 C CA . ASN A 1 349 ? 25.756 13.884 -24.295 1.00 94.62 349 ASN A CA 1
ATOM 2697 C C . ASN A 1 349 ? 24.552 13.787 -23.349 1.00 94.62 349 ASN A C 1
ATOM 2699 O O . ASN A 1 349 ? 24.494 12.843 -22.576 1.00 94.62 349 ASN A O 1
ATOM 2703 N N . GLU A 1 350 ? 23.572 14.693 -23.451 1.00 95.25 350 GLU A N 1
ATOM 2704 C CA . GLU A 1 350 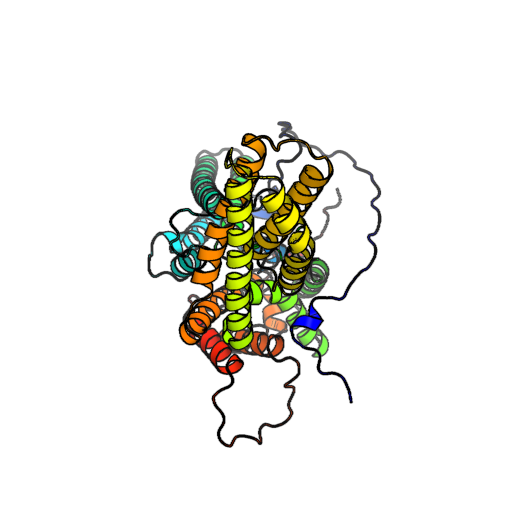? 22.342 14.643 -22.641 1.00 95.25 350 GLU A CA 1
ATOM 2705 C C . GLU A 1 350 ? 21.548 13.344 -22.884 1.00 95.25 350 GLU A C 1
ATOM 2707 O O . GLU A 1 350 ? 21.140 12.695 -21.923 1.00 95.25 350 GLU A O 1
ATOM 2712 N N . TYR A 1 351 ? 21.386 12.907 -24.141 1.00 95.62 351 TYR A N 1
ATOM 2713 C CA . TYR A 1 351 ? 20.747 11.616 -24.446 1.00 95.62 351 TYR A CA 1
ATOM 2714 C C . TYR A 1 351 ? 21.535 10.428 -23.892 1.00 95.62 351 TYR A C 1
ATOM 2716 O O . TYR A 1 351 ? 20.955 9.484 -23.360 1.00 95.62 351 TYR A O 1
ATOM 2724 N N . LYS A 1 352 ? 22.866 10.467 -24.008 1.00 95.81 352 LYS A N 1
ATOM 2725 C CA . LYS A 1 352 ? 23.729 9.408 -23.481 1.00 95.81 352 LYS A CA 1
ATOM 2726 C C . LYS A 1 352 ? 23.631 9.316 -21.958 1.00 95.81 352 LYS A C 1
ATOM 2728 O O . LYS A 1 352 ? 23.440 8.226 -21.433 1.00 95.81 352 LYS A O 1
ATOM 2733 N N . GLU A 1 353 ? 23.714 10.447 -21.264 1.00 95.12 353 GLU A N 1
ATOM 2734 C CA . GLU A 1 353 ? 23.570 10.519 -19.808 1.00 95.12 353 GLU A CA 1
ATOM 2735 C C . GLU A 1 353 ? 22.192 10.017 -19.353 1.00 95.12 353 GLU A C 1
ATOM 2737 O O . GLU A 1 353 ? 22.107 9.289 -18.363 1.00 95.12 353 GLU A O 1
ATOM 2742 N N . ALA A 1 354 ? 21.123 10.337 -20.094 1.00 94.00 354 ALA A N 1
ATOM 2743 C CA . ALA A 1 354 ? 19.786 9.816 -19.821 1.00 94.00 354 ALA A CA 1
ATOM 2744 C C . ALA A 1 354 ? 19.731 8.283 -19.954 1.00 94.00 354 ALA A C 1
ATOM 2746 O O . ALA A 1 354 ? 19.301 7.605 -19.019 1.00 94.00 354 ALA A O 1
ATOM 2747 N N . LEU A 1 355 ? 20.225 7.724 -21.065 1.00 95.69 355 LEU A N 1
ATOM 2748 C CA . LEU A 1 355 ? 20.289 6.273 -21.291 1.00 95.69 355 LEU A CA 1
ATOM 2749 C C . LEU A 1 355 ? 21.126 5.551 -20.224 1.00 95.69 355 LEU A C 1
ATOM 2751 O O . LEU A 1 355 ? 20.687 4.541 -19.669 1.00 95.69 355 LEU A O 1
ATOM 2755 N N . ASP A 1 356 ? 22.308 6.078 -19.900 1.00 93.38 356 ASP A N 1
ATOM 2756 C CA . ASP A 1 356 ? 23.202 5.501 -18.893 1.00 93.38 356 ASP A CA 1
ATOM 2757 C C . ASP A 1 356 ? 22.548 5.532 -17.498 1.00 93.38 356 ASP A C 1
ATOM 2759 O O . ASP A 1 356 ? 22.579 4.533 -16.772 1.00 93.38 356 ASP A O 1
ATOM 2763 N N . GLY A 1 357 ? 21.870 6.634 -17.154 1.00 90.25 357 GLY A N 1
ATOM 2764 C CA . GLY A 1 357 ? 21.095 6.758 -15.919 1.00 90.25 357 GLY A CA 1
ATOM 2765 C C . GLY A 1 357 ? 19.970 5.723 -15.813 1.00 90.25 357 GLY A C 1
ATOM 2766 O O . GLY A 1 357 ? 19.830 5.066 -14.780 1.00 90.25 357 GLY A O 1
ATOM 2767 N N . ARG A 1 358 ? 19.202 5.506 -16.892 1.00 92.88 358 ARG A N 1
ATOM 2768 C CA . ARG A 1 358 ? 18.141 4.478 -16.935 1.00 92.88 358 ARG A CA 1
ATOM 2769 C C . ARG A 1 358 ? 18.698 3.055 -16.923 1.00 92.88 358 ARG A C 1
ATOM 2771 O O . ARG A 1 358 ? 18.090 2.166 -16.329 1.00 92.88 358 ARG A O 1
ATOM 2778 N N . SER A 1 359 ? 19.869 2.826 -17.517 1.00 93.12 359 SER A N 1
ATOM 2779 C CA . SER A 1 359 ? 20.531 1.518 -17.478 1.00 93.12 359 SER A CA 1
ATOM 2780 C C . SER A 1 359 ? 20.915 1.104 -16.058 1.00 93.12 359 SER A C 1
ATOM 2782 O O . SER A 1 359 ? 20.836 -0.085 -15.753 1.00 93.12 359 SER A O 1
ATOM 2784 N N . GLY A 1 360 ? 21.316 2.050 -15.202 1.00 89.56 360 GLY A N 1
ATOM 2785 C CA . GLY A 1 360 ? 21.584 1.780 -13.786 1.00 89.56 360 GLY A CA 1
ATOM 2786 C C . GLY A 1 360 ? 20.333 1.315 -13.036 1.00 89.56 360 GLY A C 1
ATOM 2787 O O . GLY A 1 360 ? 20.372 0.299 -12.350 1.00 89.56 360 GLY A O 1
ATOM 2788 N N . ALA A 1 361 ? 19.196 1.984 -13.254 1.00 87.88 361 ALA A N 1
ATOM 2789 C CA . ALA A 1 361 ? 17.916 1.580 -12.663 1.00 87.88 361 ALA A CA 1
ATOM 2790 C C . ALA A 1 361 ? 17.477 0.171 -13.114 1.00 87.88 361 ALA A C 1
ATOM 2792 O O . ALA A 1 361 ? 16.964 -0.610 -12.316 1.00 87.88 361 ALA A O 1
ATOM 2793 N N . LEU A 1 362 ? 17.745 -0.201 -14.374 1.00 91.75 362 LEU A N 1
ATOM 2794 C CA . LEU A 1 362 ? 17.508 -1.565 -14.856 1.00 91.75 362 LEU A CA 1
ATOM 2795 C C . LEU A 1 362 ? 18.414 -2.621 -14.217 1.00 91.75 362 LEU A C 1
ATOM 2797 O O . LEU A 1 362 ? 18.005 -3.777 -14.125 1.00 91.75 362 LEU A O 1
ATOM 2801 N N . ASP A 1 363 ? 19.634 -2.269 -13.808 1.00 91.25 363 ASP A N 1
ATOM 2802 C CA . ASP A 1 363 ? 20.497 -3.191 -13.063 1.00 91.25 363 ASP A CA 1
ATOM 2803 C C . ASP A 1 363 ? 19.951 -3.466 -11.665 1.00 91.25 363 ASP A C 1
ATOM 2805 O O . ASP A 1 363 ? 19.922 -4.622 -11.238 1.00 91.25 363 ASP A O 1
ATOM 2809 N N . ASP A 1 364 ? 19.455 -2.429 -10.993 1.00 86.88 364 ASP A N 1
ATOM 2810 C CA . ASP A 1 364 ? 18.800 -2.569 -9.694 1.00 86.88 364 ASP A CA 1
ATOM 2811 C C . ASP A 1 364 ? 17.517 -3.406 -9.805 1.00 86.88 364 ASP A C 1
ATOM 2813 O O . ASP A 1 364 ? 17.332 -4.341 -9.021 1.00 86.88 364 ASP A O 1
ATOM 2817 N N . LEU A 1 365 ? 16.686 -3.157 -10.828 1.00 88.75 365 LEU A N 1
ATOM 2818 C CA . LEU A 1 365 ? 15.502 -3.974 -11.115 1.00 88.75 365 LEU A CA 1
ATOM 2819 C C . LEU A 1 365 ? 15.885 -5.423 -11.439 1.00 88.75 365 LEU A C 1
ATOM 2821 O O . LEU A 1 365 ? 15.324 -6.360 -10.882 1.00 88.75 365 LEU A O 1
ATOM 2825 N N . LYS A 1 366 ? 16.876 -5.652 -12.305 1.00 92.31 366 LYS A N 1
ATOM 2826 C CA . LYS A 1 366 ? 17.323 -7.015 -12.614 1.00 92.31 366 LYS A CA 1
ATOM 2827 C C . LYS A 1 366 ? 17.777 -7.747 -11.352 1.00 92.31 366 LYS A C 1
ATOM 2829 O O . LYS A 1 366 ? 17.443 -8.912 -11.180 1.00 92.31 366 LYS A O 1
ATOM 2834 N N . LYS A 1 367 ? 18.526 -7.075 -10.477 1.00 90.12 367 LYS A N 1
ATOM 2835 C CA . LYS A 1 367 ? 19.011 -7.646 -9.217 1.00 90.12 367 LYS A CA 1
ATOM 2836 C C . LYS A 1 367 ? 17.874 -7.956 -8.241 1.00 90.12 367 LYS A C 1
ATOM 2838 O O . LYS A 1 367 ? 17.977 -8.936 -7.510 1.00 90.12 367 LYS A O 1
ATOM 2843 N N . SER A 1 368 ? 16.815 -7.145 -8.198 1.00 85.81 368 SER A N 1
ATOM 2844 C CA . SER A 1 368 ? 15.655 -7.425 -7.339 1.00 85.81 368 SER A CA 1
ATOM 2845 C C . SER A 1 368 ? 14.848 -8.634 -7.827 1.00 85.81 368 SER A C 1
ATOM 2847 O O . SER A 1 368 ? 14.287 -9.356 -7.003 1.00 85.81 368 SER A O 1
ATOM 2849 N N . LEU A 1 369 ? 14.855 -8.878 -9.141 1.00 88.81 369 LEU A N 1
ATOM 2850 C CA . LEU A 1 369 ? 14.209 -10.017 -9.797 1.00 88.81 369 LEU A CA 1
ATOM 2851 C C . LEU A 1 369 ? 15.054 -11.300 -9.807 1.00 88.81 369 LEU A C 1
ATOM 2853 O O . LEU A 1 369 ? 14.500 -12.390 -9.917 1.00 88.81 369 LEU A O 1
ATOM 2857 N N . ASP A 1 370 ? 16.377 -11.186 -9.692 1.00 89.06 370 ASP A N 1
ATOM 2858 C CA . ASP A 1 370 ? 17.326 -12.307 -9.661 1.00 89.06 370 ASP A CA 1
ATOM 2859 C C . ASP A 1 370 ? 17.384 -12.946 -8.260 1.00 89.06 370 ASP A C 1
ATOM 2861 O O . ASP A 1 370 ? 18.395 -12.915 -7.555 1.00 89.06 370 ASP A O 1
ATOM 2865 N N . VAL A 1 371 ? 16.238 -13.467 -7.819 1.00 89.69 371 VAL A N 1
ATOM 2866 C CA . VAL A 1 371 ? 16.050 -14.168 -6.543 1.00 89.69 371 VAL A CA 1
ATOM 2867 C C . VAL A 1 371 ? 15.621 -15.607 -6.801 1.00 89.69 371 VAL A C 1
ATOM 2869 O O . VAL A 1 371 ? 14.933 -15.892 -7.781 1.00 89.69 371 VAL A O 1
ATOM 2872 N N . THR A 1 372 ? 15.997 -16.537 -5.918 1.00 92.25 372 THR A N 1
ATOM 2873 C CA . THR A 1 372 ? 15.527 -17.925 -6.071 1.00 92.25 372 THR A CA 1
ATOM 2874 C C . THR A 1 372 ? 14.016 -18.008 -5.816 1.00 92.25 372 THR A C 1
ATOM 2876 O O . THR A 1 372 ? 13.489 -17.203 -5.035 1.00 92.25 372 THR A O 1
ATOM 2879 N N . PRO A 1 373 ? 13.301 -18.989 -6.399 1.00 90.50 373 PRO A N 1
ATOM 2880 C CA . PRO A 1 373 ? 11.873 -19.183 -6.138 1.00 90.50 373 PRO A CA 1
ATOM 2881 C C . PRO A 1 373 ? 11.533 -19.279 -4.643 1.00 90.50 373 PRO A C 1
ATOM 2883 O O . PRO A 1 373 ? 10.529 -18.736 -4.184 1.00 90.50 373 PRO A O 1
ATOM 2886 N N . GLU A 1 374 ? 12.399 -19.900 -3.839 1.00 93.88 374 GLU A N 1
ATOM 2887 C CA . GLU A 1 374 ? 12.219 -20.013 -2.390 1.00 93.88 374 GLU A CA 1
ATOM 2888 C C . GLU A 1 374 ? 12.347 -18.662 -1.686 1.00 93.88 374 GLU A C 1
ATOM 2890 O O . GLU A 1 374 ? 11.561 -18.370 -0.783 1.00 93.88 374 GLU A O 1
ATOM 2895 N N . GLN A 1 375 ? 13.316 -17.835 -2.091 1.00 94.44 375 GLN A N 1
ATOM 2896 C CA . GLN A 1 375 ? 13.496 -16.490 -1.547 1.00 94.44 375 GLN A CA 1
ATOM 2897 C C . GLN A 1 375 ? 12.334 -15.574 -1.933 1.00 94.44 375 GLN A C 1
ATOM 2899 O O . GLN A 1 375 ? 11.858 -14.816 -1.086 1.00 94.44 375 GLN A O 1
ATOM 2904 N N . ALA A 1 376 ? 11.869 -15.653 -3.185 1.00 93.69 376 ALA A N 1
ATOM 2905 C CA . ALA A 1 376 ? 10.680 -14.944 -3.643 1.00 93.69 376 ALA A CA 1
ATOM 2906 C C . ALA A 1 376 ? 9.469 -15.340 -2.793 1.00 93.69 376 ALA A C 1
ATOM 2908 O O . ALA A 1 376 ? 8.838 -14.479 -2.188 1.00 93.69 376 ALA A O 1
ATOM 2909 N N . ARG A 1 377 ? 9.222 -16.646 -2.637 1.00 95.88 377 ARG A N 1
ATOM 2910 C CA . ARG A 1 377 ? 8.119 -17.178 -1.828 1.00 95.88 377 ARG A CA 1
ATOM 2911 C C . ARG A 1 377 ? 8.171 -16.700 -0.381 1.00 95.88 377 ARG A C 1
ATOM 2913 O O . ARG A 1 377 ? 7.138 -16.304 0.147 1.00 95.88 377 ARG A O 1
ATOM 2920 N N . GLU A 1 378 ? 9.340 -16.704 0.256 1.00 96.56 378 GLU A N 1
ATOM 2921 C CA . GLU A 1 378 ? 9.481 -16.238 1.641 1.00 96.56 378 GLU A CA 1
ATOM 2922 C C . GLU A 1 378 ? 9.178 -14.739 1.780 1.00 96.56 378 GLU A C 1
ATOM 2924 O O . GLU A 1 378 ? 8.420 -14.342 2.667 1.00 96.56 378 GLU A O 1
ATOM 2929 N N . LYS A 1 379 ? 9.719 -13.906 0.880 1.00 95.00 379 LYS A N 1
ATOM 2930 C CA . LYS A 1 379 ? 9.459 -12.458 0.870 1.00 95.00 379 LYS A CA 1
ATOM 2931 C C . LYS A 1 379 ? 7.984 -12.160 0.605 1.00 95.00 379 LYS A C 1
ATOM 2933 O O . LYS A 1 379 ? 7.368 -11.428 1.380 1.00 95.00 379 LYS A O 1
ATOM 2938 N N . SER A 1 380 ? 7.407 -12.768 -0.435 1.00 95.94 380 SER A N 1
ATOM 2939 C CA . SER A 1 380 ? 5.991 -12.617 -0.777 1.00 95.94 380 SER A CA 1
ATOM 2940 C C . SER A 1 380 ? 5.096 -13.050 0.378 1.00 95.94 380 SER A C 1
ATOM 2942 O O . SER A 1 380 ? 4.151 -12.342 0.727 1.00 95.94 380 SER A O 1
ATOM 2944 N N . ALA A 1 381 ? 5.409 -14.184 1.013 1.00 97.81 381 ALA A N 1
ATOM 2945 C CA . ALA A 1 381 ? 4.628 -14.689 2.130 1.00 97.81 381 ALA A CA 1
ATOM 2946 C C . ALA A 1 381 ? 4.672 -13.748 3.339 1.00 97.81 381 ALA A C 1
ATOM 2948 O O . ALA A 1 381 ? 3.638 -13.524 3.965 1.00 97.81 381 ALA A O 1
ATOM 2949 N N . LEU A 1 382 ? 5.836 -13.169 3.652 1.00 97.31 382 LEU A N 1
ATOM 2950 C CA . LEU A 1 382 ? 5.981 -12.224 4.759 1.00 97.31 382 LEU A CA 1
ATOM 2951 C C . LEU A 1 382 ? 5.176 -10.940 4.532 1.00 97.31 382 LEU A C 1
ATOM 2953 O O . LEU A 1 382 ? 4.469 -10.501 5.442 1.00 97.31 382 LEU A O 1
ATOM 2957 N N . ILE A 1 383 ? 5.248 -10.368 3.324 1.00 96.62 383 ILE A N 1
ATOM 2958 C CA . ILE A 1 383 ? 4.485 -9.167 2.947 1.00 96.62 383 ILE A CA 1
ATOM 2959 C C . ILE A 1 383 ? 2.983 -9.448 3.040 1.00 96.62 383 ILE A C 1
ATOM 2961 O O . ILE A 1 383 ? 2.267 -8.744 3.753 1.00 96.62 383 ILE A O 1
ATOM 2965 N N . LEU A 1 384 ? 2.504 -10.506 2.377 1.00 97.81 384 LEU A N 1
ATOM 2966 C CA . LEU A 1 384 ? 1.081 -10.854 2.359 1.00 97.81 384 LEU A CA 1
ATOM 2967 C C . LEU A 1 384 ? 0.547 -11.181 3.752 1.00 97.81 384 LEU A C 1
ATOM 2969 O O . LEU A 1 384 ? -0.514 -10.682 4.123 1.00 97.81 384 LEU A O 1
ATOM 2973 N N . ALA A 1 385 ? 1.278 -11.975 4.540 1.00 98.12 385 ALA A N 1
ATOM 2974 C CA . ALA A 1 385 ? 0.876 -12.302 5.901 1.00 98.12 385 ALA A CA 1
ATOM 2975 C C . ALA A 1 385 ? 0.716 -11.035 6.744 1.00 98.12 385 ALA A C 1
ATOM 2977 O O . ALA A 1 385 ? -0.276 -10.903 7.458 1.00 98.12 385 ALA A O 1
ATOM 2978 N N . HIS A 1 386 ? 1.667 -10.098 6.659 1.00 97.25 386 HIS A N 1
ATOM 2979 C CA . HIS A 1 386 ? 1.601 -8.852 7.418 1.00 97.25 386 HIS A CA 1
ATOM 2980 C C . HIS A 1 386 ? 0.421 -7.978 6.987 1.00 97.25 386 HIS A C 1
ATOM 2982 O O . HIS A 1 386 ? -0.307 -7.468 7.837 1.00 97.25 386 HIS A O 1
ATOM 2988 N N . LEU A 1 387 ? 0.211 -7.820 5.679 1.00 97.25 387 LEU A N 1
ATOM 2989 C CA . LEU A 1 387 ? -0.872 -7.001 5.140 1.00 97.25 387 LEU A CA 1
ATOM 2990 C C . LEU A 1 387 ? -2.254 -7.563 5.485 1.00 97.25 387 LEU A C 1
ATOM 2992 O O . LEU A 1 387 ? -3.125 -6.808 5.913 1.00 97.25 387 LEU A O 1
ATOM 2996 N N . LEU A 1 388 ? -2.441 -8.880 5.359 1.00 98.12 388 LEU A N 1
ATOM 2997 C CA . LEU A 1 388 ? -3.687 -9.554 5.732 1.00 98.12 388 LEU A CA 1
ATOM 2998 C C . LEU A 1 388 ? -3.947 -9.444 7.238 1.00 98.12 388 LEU A C 1
ATOM 3000 O O . LEU A 1 388 ? -5.055 -9.088 7.637 1.00 98.12 388 LEU A O 1
ATOM 3004 N N . TYR A 1 389 ? -2.914 -9.643 8.061 1.00 98.00 389 TYR A N 1
ATOM 3005 C CA . TYR A 1 389 ? -2.993 -9.462 9.510 1.00 98.00 389 TYR A CA 1
ATOM 3006 C C . TYR A 1 389 ? -3.403 -8.038 9.887 1.00 98.00 389 TYR A C 1
ATOM 3008 O O . TYR A 1 389 ? -4.337 -7.838 10.665 1.00 98.00 389 TYR A O 1
ATOM 3016 N N . ARG A 1 390 ? -2.744 -7.029 9.303 1.00 96.81 390 ARG A N 1
ATOM 3017 C CA . ARG A 1 390 ? -3.068 -5.617 9.539 1.00 96.81 390 ARG A CA 1
ATOM 3018 C C . ARG A 1 390 ? -4.495 -5.299 9.119 1.00 96.81 390 ARG A C 1
ATOM 3020 O O . ARG A 1 390 ? -5.205 -4.667 9.892 1.00 96.81 390 ARG A O 1
ATOM 3027 N N . HIS A 1 391 ? -4.929 -5.774 7.954 1.00 97.88 391 HIS A N 1
ATOM 3028 C CA . HIS A 1 391 ? -6.301 -5.591 7.498 1.00 97.88 391 HIS A CA 1
ATOM 3029 C C . HIS A 1 391 ? -7.313 -6.182 8.485 1.00 97.88 391 HIS A C 1
ATOM 3031 O O . HIS A 1 391 ? -8.220 -5.470 8.912 1.00 97.88 391 HIS A O 1
ATOM 3037 N N . GLN A 1 392 ? -7.127 -7.442 8.894 1.00 98.31 392 GLN A N 1
ATOM 3038 C CA . GLN A 1 392 ? -8.013 -8.113 9.846 1.00 98.31 392 GLN A CA 1
ATOM 3039 C C . GLN A 1 392 ? -8.068 -7.382 11.194 1.00 98.31 392 GLN A C 1
ATOM 3041 O O . GLN A 1 392 ? -9.160 -7.135 11.697 1.00 98.31 392 GLN A O 1
ATOM 3046 N N . MET A 1 393 ? -6.920 -6.958 11.738 1.00 97.62 393 MET A N 1
ATOM 3047 C CA . MET A 1 393 ? -6.854 -6.128 12.951 1.00 97.62 393 MET A CA 1
ATOM 3048 C C . MET A 1 393 ? -7.622 -4.811 12.788 1.00 97.62 393 MET A C 1
ATOM 3050 O O . MET A 1 393 ? -8.384 -4.411 13.671 1.00 97.62 393 MET A O 1
ATOM 3054 N N . THR A 1 394 ? -7.430 -4.126 11.658 1.00 97.38 394 THR A N 1
ATOM 3055 C CA . THR A 1 394 ? -8.079 -2.846 11.364 1.00 97.38 394 THR A CA 1
ATOM 3056 C C . THR A 1 394 ? -9.593 -2.999 11.290 1.00 97.38 394 THR A C 1
ATOM 3058 O O . THR A 1 394 ? -10.299 -2.261 11.975 1.00 97.38 394 THR A O 1
ATOM 3061 N N . VAL A 1 395 ? -10.111 -3.958 10.518 1.00 98.00 395 VAL A N 1
ATOM 3062 C CA . VAL A 1 395 ? -11.566 -4.126 10.381 1.00 98.00 395 VAL A CA 1
ATOM 3063 C C . VAL A 1 395 ? -12.213 -4.709 11.632 1.00 98.00 395 VAL A C 1
ATOM 3065 O O . VAL A 1 395 ? -13.327 -4.313 11.943 1.00 98.00 395 VAL A O 1
ATOM 3068 N N . ALA A 1 396 ? -11.526 -5.564 12.394 1.00 97.69 396 ALA A N 1
ATOM 3069 C CA . ALA A 1 396 ? -12.039 -6.068 13.670 1.00 97.69 396 ALA A CA 1
ATOM 3070 C C . ALA A 1 396 ? -12.107 -4.981 14.752 1.00 97.69 396 ALA A C 1
ATOM 3072 O O . ALA A 1 396 ? -12.998 -5.017 15.596 1.00 97.69 396 ALA A O 1
ATOM 3073 N N . THR A 1 397 ? -11.216 -3.985 14.689 1.00 96.31 397 THR A N 1
ATOM 3074 C CA . THR A 1 397 ? -11.287 -2.790 15.544 1.00 96.31 397 THR A CA 1
ATOM 3075 C C . THR A 1 397 ? -12.377 -1.823 15.077 1.00 96.31 397 THR A C 1
ATOM 3077 O O . THR A 1 397 ? -13.078 -1.239 15.896 1.00 96.31 397 THR A O 1
ATOM 3080 N N . ALA A 1 398 ? -12.500 -1.602 13.766 1.00 96.38 398 ALA A N 1
ATOM 3081 C CA . ALA A 1 398 ? -13.438 -0.628 13.213 1.00 96.38 398 ALA A CA 1
ATOM 3082 C C . ALA A 1 398 ? -14.893 -1.122 13.234 1.00 96.38 398 ALA A C 1
ATOM 3084 O O . ALA A 1 398 ? -15.794 -0.348 13.550 1.00 96.38 398 ALA A O 1
ATOM 3085 N N . TYR A 1 399 ? -15.117 -2.389 12.884 1.00 97.62 399 TYR A N 1
ATOM 3086 C CA . TYR A 1 399 ? -16.429 -2.968 12.579 1.00 97.62 399 TYR A CA 1
ATOM 3087 C C . TYR A 1 399 ? -16.655 -4.289 13.344 1.00 97.62 399 TYR A C 1
ATOM 3089 O O . TYR A 1 399 ? -16.801 -5.359 12.737 1.00 97.62 399 TYR A O 1
ATOM 3097 N N . PRO A 1 400 ? -16.609 -4.257 14.685 1.00 97.38 400 PRO A N 1
ATOM 3098 C CA . PRO A 1 400 ? -16.694 -5.448 15.526 1.00 97.38 400 PRO A CA 1
ATOM 3099 C C . PRO A 1 400 ? -17.987 -6.244 15.294 1.00 97.38 400 PRO A C 1
ATOM 3101 O O . PRO A 1 400 ? -17.939 -7.474 15.208 1.00 97.38 400 PRO A O 1
ATOM 3104 N N . ASN A 1 401 ? -19.135 -5.577 15.113 1.00 97.56 401 ASN A N 1
ATOM 3105 C CA . ASN A 1 401 ? -20.419 -6.260 14.952 1.00 97.56 401 ASN A CA 1
ATOM 3106 C C . ASN A 1 401 ? -20.505 -6.995 13.605 1.00 97.56 401 ASN A C 1
ATOM 3108 O O . ASN A 1 401 ? -20.926 -8.152 13.548 1.00 97.56 401 ASN A O 1
ATOM 3112 N N . ALA A 1 402 ? -20.066 -6.366 12.516 1.00 97.69 402 ALA A N 1
ATOM 3113 C CA . ALA A 1 402 ? -19.997 -6.959 11.188 1.00 97.69 402 ALA A CA 1
ATOM 3114 C C . ALA A 1 402 ? -19.004 -8.120 11.149 1.00 97.69 402 ALA A C 1
ATOM 3116 O O . ALA A 1 402 ? -19.315 -9.166 10.577 1.00 97.69 402 ALA A O 1
ATOM 3117 N N . VAL A 1 403 ? -17.835 -7.977 11.780 1.00 98.06 403 VAL A N 1
ATOM 3118 C CA . VAL A 1 403 ? -16.835 -9.050 11.867 1.00 98.06 403 VAL A CA 1
ATOM 3119 C C . VAL A 1 403 ? -17.389 -10.257 12.625 1.00 98.06 403 VAL A C 1
ATOM 3121 O O . VAL A 1 403 ? -17.279 -11.379 12.123 1.00 98.06 403 VAL A O 1
ATOM 3124 N N . ALA A 1 404 ? -18.031 -10.040 13.778 1.00 97.25 404 ALA A N 1
ATOM 3125 C CA . ALA A 1 404 ? -18.636 -11.108 14.572 1.00 97.25 404 ALA A CA 1
ATOM 3126 C C . ALA A 1 404 ? -19.769 -11.819 13.818 1.00 97.25 404 ALA A C 1
ATOM 3128 O O . ALA A 1 404 ? -19.749 -13.041 13.668 1.00 97.25 404 ALA A O 1
ATOM 3129 N N . LYS A 1 405 ? -20.739 -11.061 13.289 1.00 97.38 405 LYS A N 1
ATOM 3130 C CA . LYS A 1 405 ? -21.927 -11.617 12.620 1.00 97.38 405 LYS A CA 1
ATOM 3131 C C . LYS A 1 405 ? -21.608 -12.343 11.318 1.00 97.38 405 LYS A C 1
ATOM 3133 O O . LYS A 1 405 ? -22.294 -13.296 10.968 1.00 97.38 405 LYS A O 1
ATOM 3138 N N . SER A 1 406 ? -20.582 -11.898 10.597 1.00 97.81 406 SER A N 1
ATOM 3139 C CA . SER A 1 406 ? -20.188 -12.503 9.321 1.00 97.81 406 SER A CA 1
ATOM 3140 C C . SER A 1 406 ? -19.203 -13.668 9.463 1.00 97.81 406 SER A C 1
ATOM 3142 O O . SER A 1 406 ? -18.812 -14.269 8.458 1.00 97.81 406 SER A O 1
ATOM 3144 N N . ASN A 1 407 ? -18.787 -13.988 10.698 1.00 97.25 407 ASN A N 1
ATOM 3145 C CA . ASN A 1 407 ? -17.728 -14.953 10.990 1.00 97.25 407 ASN A CA 1
ATOM 3146 C C . ASN A 1 407 ? -16.447 -14.665 10.174 1.00 97.25 407 ASN A C 1
ATOM 3148 O O . ASN A 1 407 ? -15.817 -15.572 9.626 1.00 97.25 407 ASN A O 1
ATOM 3152 N N . PHE A 1 408 ? -16.089 -13.382 10.042 1.00 98.06 408 PHE A N 1
ATOM 3153 C CA . PHE A 1 408 ? -15.029 -12.920 9.138 1.00 98.06 408 PHE A CA 1
ATOM 3154 C C . PHE A 1 408 ? -13.648 -13.488 9.490 1.00 98.06 408 PHE A C 1
ATOM 3156 O O . PHE A 1 408 ? -12.890 -13.857 8.595 1.00 98.06 408 PHE A O 1
ATOM 3163 N N . LEU A 1 409 ? -13.337 -13.600 10.785 1.00 96.81 409 LEU A N 1
ATOM 3164 C CA . LEU A 1 409 ? -12.077 -14.179 11.266 1.00 96.81 409 LEU A CA 1
ATOM 3165 C C . LEU A 1 409 ? -12.102 -15.713 11.316 1.00 96.81 409 LEU A C 1
ATOM 3167 O O . LEU A 1 409 ? -11.054 -16.322 11.509 1.00 96.81 409 LEU A O 1
ATOM 3171 N N . THR A 1 410 ? -13.260 -16.353 11.111 1.00 93.31 410 THR A N 1
ATOM 3172 C CA . THR A 1 410 ? -13.480 -17.785 11.384 1.00 93.31 410 THR A CA 1
ATOM 3173 C C . THR A 1 410 ? -13.067 -18.171 12.817 1.00 93.31 410 THR A C 1
ATOM 3175 O O . THR A 1 410 ? -12.986 -17.319 13.699 1.00 93.31 410 THR A O 1
ATOM 3178 N N . THR A 1 411 ? -12.795 -19.454 13.075 1.00 92.25 411 THR A N 1
ATOM 3179 C CA . THR A 1 411 ? -12.155 -19.900 14.324 1.00 92.25 411 THR A CA 1
ATOM 3180 C C . THR A 1 411 ? -10.656 -19.581 14.377 1.00 92.25 411 THR A C 1
ATOM 3182 O O . THR A 1 411 ? -10.083 -19.578 15.462 1.00 92.25 411 THR A O 1
ATOM 3185 N N . ASP A 1 412 ? -10.010 -19.341 13.229 1.00 96.12 412 ASP A N 1
ATOM 3186 C CA . ASP A 1 412 ? -8.601 -18.942 13.135 1.00 96.12 412 ASP A CA 1
ATOM 3187 C C . ASP A 1 412 ? -8.422 -17.872 12.051 1.00 96.12 412 ASP A C 1
ATOM 3189 O O . ASP A 1 412 ? -8.564 -18.137 10.856 1.00 96.12 412 ASP A O 1
ATOM 3193 N N . ALA A 1 413 ? -8.045 -16.662 12.464 1.00 97.62 413 ALA A N 1
ATOM 3194 C CA . ALA A 1 413 ? -7.834 -15.531 11.564 1.00 97.62 413 ALA A CA 1
ATOM 3195 C C . ALA A 1 413 ? -6.814 -15.841 10.447 1.00 97.62 413 ALA A C 1
ATOM 3197 O O . ALA A 1 413 ? -6.985 -15.393 9.309 1.00 97.62 413 ALA A O 1
ATOM 3198 N N . ALA A 1 414 ? -5.792 -16.658 10.741 1.00 97.94 414 ALA A N 1
ATOM 3199 C CA . ALA A 1 414 ? -4.805 -17.079 9.749 1.00 97.94 414 ALA A CA 1
ATOM 3200 C C . ALA A 1 414 ? -5.411 -17.991 8.672 1.00 97.94 414 ALA A C 1
ATOM 3202 O O . ALA A 1 414 ? -5.046 -17.879 7.501 1.00 97.94 414 ALA A O 1
ATOM 3203 N N . GLU A 1 415 ? -6.353 -18.860 9.046 1.00 97.88 415 GLU A N 1
ATOM 3204 C CA . GLU A 1 415 ? -7.085 -19.704 8.100 1.00 97.88 415 GLU A CA 1
ATOM 3205 C C . GLU A 1 415 ? -7.999 -18.862 7.207 1.00 97.88 415 GLU A C 1
ATOM 3207 O O . GLU A 1 415 ? -7.976 -19.020 5.988 1.00 97.88 415 GLU A O 1
ATOM 3212 N N . ALA A 1 416 ? -8.728 -17.901 7.782 1.00 97.62 416 ALA A N 1
ATOM 3213 C CA . ALA A 1 416 ? -9.566 -16.980 7.014 1.00 97.62 416 ALA A CA 1
ATOM 3214 C C . ALA A 1 416 ? -8.758 -16.201 5.957 1.00 97.62 416 ALA A C 1
ATOM 3216 O O . ALA A 1 416 ? -9.181 -16.072 4.805 1.00 97.62 416 ALA A O 1
ATOM 3217 N N . ALA A 1 417 ? -7.568 -15.720 6.333 1.00 98.12 417 ALA A N 1
ATOM 3218 C CA . ALA A 1 417 ? -6.647 -15.036 5.430 1.00 98.12 417 ALA A CA 1
ATOM 3219 C C . ALA A 1 417 ? -6.129 -15.965 4.316 1.00 98.12 417 ALA A C 1
ATOM 3221 O O . ALA A 1 417 ? -6.086 -15.572 3.149 1.00 98.12 417 ALA A O 1
ATOM 3222 N N . ALA A 1 418 ? -5.773 -17.206 4.661 1.00 97.88 418 ALA A N 1
ATOM 3223 C CA . ALA A 1 418 ? -5.278 -18.207 3.721 1.00 97.88 418 ALA A CA 1
ATOM 3224 C C . ALA A 1 418 ? -6.338 -18.622 2.690 1.00 97.88 418 ALA A C 1
ATOM 3226 O O . ALA A 1 418 ? -6.048 -18.644 1.493 1.00 97.88 418 ALA A O 1
ATOM 3227 N N . ILE A 1 419 ? -7.572 -18.885 3.138 1.00 96.19 419 ILE A N 1
ATOM 3228 C CA . ILE A 1 419 ? -8.717 -19.176 2.263 1.00 96.19 419 ILE A CA 1
ATOM 3229 C C . ILE A 1 419 ? -8.910 -18.027 1.277 1.00 96.19 419 ILE A C 1
ATOM 3231 O O . ILE A 1 419 ? -8.935 -18.251 0.067 1.00 96.19 419 ILE A O 1
ATOM 3235 N N . ARG A 1 420 ? -8.958 -16.785 1.777 1.00 97.06 420 ARG A N 1
ATOM 3236 C CA . ARG A 1 420 ? -9.186 -15.620 0.921 1.00 97.06 420 ARG A CA 1
ATOM 3237 C C . ARG A 1 420 ? -8.078 -15.416 -0.112 1.00 97.06 420 ARG A C 1
ATOM 3239 O O . ARG A 1 420 ? -8.358 -15.074 -1.261 1.00 97.06 420 ARG A O 1
ATOM 3246 N N . LEU A 1 421 ? -6.822 -15.617 0.284 1.00 97.25 421 LEU A N 1
ATOM 3247 C CA . LEU A 1 421 ? -5.688 -15.533 -0.633 1.00 97.25 421 LEU A CA 1
ATOM 3248 C C . LEU A 1 421 ? -5.758 -16.629 -1.707 1.00 97.25 421 LEU A C 1
ATOM 3250 O O . LEU A 1 421 ? -5.550 -16.336 -2.885 1.00 97.25 421 LEU A O 1
ATOM 3254 N N . ARG A 1 422 ? -6.103 -17.867 -1.330 1.00 96.38 422 ARG A N 1
ATOM 3255 C CA . ARG A 1 422 ? -6.264 -18.982 -2.275 1.00 96.38 422 ARG A CA 1
ATOM 3256 C C . ARG A 1 422 ? -7.372 -18.708 -3.291 1.00 96.38 422 ARG A C 1
ATOM 3258 O O . ARG A 1 422 ? -7.132 -18.865 -4.484 1.00 96.38 422 ARG A O 1
ATOM 3265 N N . GLU A 1 423 ? -8.540 -18.244 -2.845 1.00 94.56 423 GLU A N 1
ATOM 3266 C CA . GLU A 1 423 ? -9.651 -17.849 -3.728 1.00 94.56 423 GLU A CA 1
ATOM 3267 C C . GLU A 1 423 ? -9.218 -16.804 -4.764 1.00 94.56 423 GLU A C 1
ATOM 3269 O O . GLU A 1 423 ? -9.610 -16.869 -5.930 1.00 94.56 423 GLU A O 1
ATOM 3274 N N . TYR A 1 424 ? -8.393 -15.838 -4.349 1.00 95.19 424 TYR A N 1
ATOM 3275 C CA . TYR A 1 424 ? -7.903 -14.789 -5.237 1.00 95.19 424 TYR A CA 1
ATOM 3276 C C . TYR A 1 424 ? -6.886 -15.308 -6.262 1.00 95.19 424 TYR A C 1
ATOM 3278 O O . TYR A 1 424 ? -6.957 -14.942 -7.437 1.00 95.19 424 TYR A O 1
ATOM 3286 N N . LEU A 1 425 ? -5.945 -16.158 -5.836 1.00 94.69 425 LEU A N 1
ATOM 3287 C CA . LEU A 1 425 ? -4.885 -16.689 -6.700 1.00 94.69 425 LEU A CA 1
ATOM 3288 C C . LEU A 1 425 ? -5.367 -17.831 -7.609 1.00 94.69 425 LEU A C 1
ATOM 3290 O O . LEU A 1 425 ? -4.816 -18.020 -8.691 1.00 94.69 425 LEU A O 1
ATOM 3294 N N . SER A 1 426 ? -6.396 -18.577 -7.199 1.00 92.50 426 SER A N 1
ATOM 3295 C CA . SER A 1 426 ? -6.945 -19.739 -7.916 1.00 92.50 426 SER A CA 1
ATOM 3296 C C . SER A 1 426 ? -8.479 -19.705 -8.029 1.00 92.50 426 SER A C 1
ATOM 3298 O O . SER A 1 426 ? -9.155 -20.639 -7.598 1.00 92.50 426 SER A O 1
ATOM 3300 N N . PRO A 1 427 ? -9.065 -18.679 -8.671 1.00 84.50 427 PRO A N 1
ATOM 3301 C CA . PRO A 1 427 ? -10.520 -18.497 -8.735 1.00 84.50 427 PRO A CA 1
ATOM 3302 C C . PRO A 1 427 ? -11.249 -19.582 -9.542 1.00 84.50 427 PRO A C 1
ATOM 3304 O O . PRO A 1 427 ? -12.462 -19.721 -9.423 1.00 84.50 427 PRO A O 1
ATOM 3307 N N . ASP A 1 428 ? -10.521 -20.322 -10.386 1.00 83.81 428 ASP A N 1
ATOM 3308 C CA . ASP A 1 428 ? -11.084 -21.320 -11.298 1.00 83.81 428 ASP A CA 1
ATOM 3309 C C . ASP A 1 428 ? -10.936 -22.767 -10.765 1.00 83.81 428 ASP A C 1
ATOM 3311 O O . ASP A 1 428 ? -11.452 -23.684 -11.395 1.00 83.81 428 ASP A O 1
ATOM 3315 N N . LYS A 1 429 ? -10.272 -22.992 -9.615 1.00 70.19 429 LYS A N 1
ATOM 3316 C CA . LYS A 1 429 ? -10.130 -24.320 -8.970 1.00 70.19 429 LYS A CA 1
ATOM 3317 C C . LYS A 1 429 ? -11.315 -24.662 -8.045 1.00 70.19 429 LYS A C 1
ATOM 3319 O O . LYS A 1 429 ? -11.133 -25.237 -6.977 1.00 70.19 429 LYS A O 1
ATOM 3324 N N . GLY A 1 430 ? -12.528 -24.247 -8.405 1.00 56.25 430 GLY A N 1
ATOM 3325 C CA . GLY A 1 430 ? -13.714 -24.529 -7.593 1.00 56.25 430 GLY A CA 1
ATOM 3326 C C . GLY A 1 430 ? -14.039 -26.022 -7.590 1.00 56.25 430 GLY A C 1
ATOM 3327 O O . GLY A 1 430 ? -14.288 -26.542 -8.667 1.00 56.25 430 GLY A O 1
ATOM 3328 N N . GLU A 1 431 ? -14.025 -26.652 -6.405 1.00 59.75 431 GLU A N 1
ATOM 3329 C CA . GLU A 1 431 ? -14.539 -27.989 -5.996 1.00 59.75 431 GLU A CA 1
ATOM 3330 C C . GLU A 1 431 ? -14.243 -29.228 -6.876 1.00 59.75 431 GLU A C 1
ATOM 3332 O O . GLU A 1 431 ? -14.505 -30.353 -6.454 1.00 59.75 431 GLU A O 1
ATOM 3337 N N . GLU A 1 432 ? -13.685 -29.076 -8.072 1.00 53.75 432 GLU A N 1
ATOM 3338 C CA . GLU A 1 432 ? -13.471 -30.159 -9.022 1.00 53.75 432 GLU A CA 1
ATOM 3339 C C . GLU A 1 432 ? -12.083 -30.791 -8.812 1.00 53.75 432 GLU A C 1
ATOM 3341 O O . GLU A 1 432 ? -11.052 -30.176 -9.087 1.00 53.75 432 GLU A O 1
ATOM 3346 N N . ASP A 1 433 ? -12.111 -32.055 -8.371 1.00 53.09 433 ASP A N 1
ATOM 3347 C CA . ASP A 1 433 ? -11.032 -33.055 -8.306 1.00 53.09 433 ASP A CA 1
ATOM 3348 C C . ASP A 1 433 ? -10.163 -33.106 -7.023 1.00 53.09 433 ASP A C 1
ATOM 3350 O O . ASP A 1 433 ? -8.939 -33.001 -7.086 1.00 53.09 433 ASP A O 1
ATOM 3354 N N . GLU A 1 434 ? -10.766 -33.428 -5.865 1.00 58.59 434 GLU A N 1
ATOM 3355 C CA . GLU A 1 434 ? -10.020 -33.982 -4.706 1.00 58.59 434 GLU A CA 1
ATOM 3356 C C . GLU A 1 434 ? -9.373 -35.357 -5.014 1.00 58.59 434 GLU A C 1
ATOM 3358 O O . GLU A 1 434 ? -8.429 -35.773 -4.342 1.00 58.59 434 GLU A O 1
ATOM 3363 N N . ASP A 1 435 ? -9.817 -36.045 -6.072 1.00 62.50 435 ASP A N 1
ATOM 3364 C CA . ASP A 1 435 ? -9.445 -37.436 -6.377 1.00 62.50 435 ASP A CA 1
ATOM 3365 C C . ASP A 1 435 ? -8.157 -37.611 -7.215 1.00 62.50 435 ASP A C 1
ATOM 3367 O O . ASP A 1 435 ? -7.800 -38.734 -7.578 1.00 62.50 435 ASP A O 1
ATOM 3371 N N . LYS A 1 436 ? -7.410 -36.542 -7.530 1.00 61.56 436 LYS A N 1
ATOM 3372 C CA . LYS A 1 436 ? -6.125 -36.632 -8.264 1.00 61.56 436 LYS A CA 1
ATOM 3373 C C . LYS A 1 436 ? -4.922 -36.391 -7.348 1.00 61.56 436 LYS A C 1
ATOM 3375 O O . LYS A 1 436 ? -4.168 -35.443 -7.532 1.00 61.56 436 LYS A O 1
ATOM 3380 N N . GLN A 1 437 ? -4.733 -37.272 -6.366 1.00 54.34 437 GLN A N 1
ATOM 3381 C CA . GLN A 1 437 ? -3.622 -37.217 -5.397 1.00 54.34 437 GLN A CA 1
ATOM 3382 C C . GLN A 1 437 ? -2.312 -37.890 -5.853 1.00 54.34 437 GLN A C 1
ATOM 3384 O O . GLN A 1 437 ? -1.334 -37.924 -5.103 1.00 54.34 437 GLN A O 1
ATOM 3389 N N . ASP A 1 438 ? -2.240 -38.419 -7.074 1.00 54.78 438 ASP A N 1
ATOM 3390 C CA . ASP A 1 438 ? -1.085 -39.212 -7.492 1.00 54.78 438 ASP A CA 1
ATOM 3391 C C . ASP A 1 438 ? 0.049 -38.355 -8.084 1.00 54.78 438 ASP A C 1
ATOM 3393 O O . ASP A 1 438 ? 0.195 -38.218 -9.294 1.00 54.78 438 ASP A O 1
ATOM 3397 N N . LYS A 1 439 ? 0.927 -37.895 -7.180 1.00 58.91 439 LYS A N 1
ATOM 3398 C CA . LYS A 1 439 ? 2.354 -37.580 -7.410 1.00 58.91 439 LYS A CA 1
ATOM 3399 C C . LYS A 1 439 ? 2.679 -36.396 -8.326 1.00 58.91 439 LYS A C 1
ATOM 3401 O O . LYS A 1 439 ? 3.374 -36.571 -9.324 1.00 58.91 439 LYS A O 1
ATOM 3406 N N . GLU A 1 440 ? 2.332 -35.182 -7.930 1.00 58.47 440 GLU A N 1
ATOM 3407 C CA . GLU A 1 440 ? 2.873 -33.982 -8.573 1.00 58.47 440 GLU A CA 1
ATOM 3408 C C . GLU A 1 440 ? 3.301 -32.975 -7.500 1.00 58.47 440 GLU A C 1
ATOM 3410 O O . GLU A 1 440 ? 2.702 -32.891 -6.431 1.00 58.47 440 GLU A O 1
ATOM 3415 N N . GLU A 1 441 ? 4.430 -32.319 -7.750 1.00 72.50 441 GLU A N 1
ATOM 3416 C CA . GLU A 1 441 ? 5.052 -31.268 -6.942 1.00 72.50 441 GLU A CA 1
ATOM 3417 C C . GLU A 1 441 ? 3.992 -30.332 -6.328 1.00 72.50 441 GLU A C 1
ATOM 3419 O O . GLU A 1 441 ? 3.086 -29.901 -7.041 1.00 72.50 441 GLU A O 1
ATOM 3424 N N . GLU A 1 442 ? 4.060 -30.064 -5.010 1.00 80.31 442 GLU A N 1
ATOM 3425 C CA . GLU A 1 442 ? 3.074 -29.202 -4.334 1.00 80.31 442 GLU A CA 1
ATOM 3426 C C . GLU A 1 442 ? 2.893 -27.904 -5.130 1.00 80.31 442 GLU A C 1
ATOM 3428 O O . GLU A 1 442 ? 3.879 -27.220 -5.407 1.00 80.31 442 GLU A O 1
ATOM 3433 N N . ASP A 1 443 ? 1.650 -27.561 -5.479 1.00 90.75 443 ASP A N 1
ATOM 3434 C CA . ASP A 1 443 ? 1.324 -26.350 -6.234 1.00 90.75 443 ASP A CA 1
ATOM 3435 C C . ASP A 1 443 ? 2.009 -25.123 -5.594 1.00 90.75 443 ASP A C 1
ATOM 3437 O O . ASP A 1 443 ? 1.798 -24.870 -4.400 1.00 90.75 443 ASP A O 1
ATOM 3441 N N . PRO A 1 444 ? 2.812 -24.333 -6.339 1.00 92.88 444 PRO A N 1
ATOM 3442 C CA . PRO A 1 444 ? 3.448 -23.122 -5.822 1.00 92.88 444 PRO A CA 1
ATOM 3443 C C . PRO A 1 444 ? 2.481 -22.169 -5.107 1.00 92.88 444 PRO A C 1
ATOM 3445 O O . PRO A 1 444 ? 2.872 -21.502 -4.144 1.00 92.88 444 PRO A O 1
ATOM 3448 N N . ILE A 1 445 ? 1.211 -22.124 -5.535 1.00 94.50 445 ILE A N 1
ATOM 3449 C CA . ILE A 1 445 ? 0.165 -21.342 -4.864 1.00 94.50 445 ILE A CA 1
ATOM 3450 C C . ILE A 1 445 ? -0.108 -21.892 -3.463 1.00 94.50 445 ILE A C 1
ATOM 3452 O O . ILE A 1 445 ? -0.135 -21.117 -2.506 1.00 94.50 445 ILE A O 1
ATOM 3456 N N . ASP A 1 446 ? -0.273 -23.204 -3.308 1.00 94.50 446 ASP A N 1
ATOM 3457 C CA . ASP A 1 446 ? -0.531 -23.812 -2.002 1.00 94.50 446 ASP A CA 1
ATOM 3458 C C . ASP A 1 446 ? 0.678 -23.696 -1.073 1.00 94.50 446 ASP A C 1
ATOM 3460 O O . ASP A 1 446 ? 0.512 -23.367 0.103 1.00 94.50 446 ASP A O 1
ATOM 3464 N N . GLN A 1 447 ? 1.897 -23.848 -1.596 1.00 95.75 447 GLN A N 1
ATOM 3465 C CA . GLN A 1 447 ? 3.117 -23.607 -0.823 1.00 95.75 447 GLN A CA 1
ATOM 3466 C C . GLN A 1 447 ? 3.175 -22.163 -0.291 1.00 95.75 447 GLN A C 1
ATOM 3468 O O . GLN A 1 447 ? 3.486 -21.938 0.883 1.00 95.75 447 GLN A O 1
ATOM 3473 N N . LEU A 1 448 ? 2.853 -21.175 -1.137 1.00 97.06 448 LEU A N 1
ATOM 3474 C CA . LEU A 1 448 ? 2.792 -19.765 -0.748 1.00 97.06 448 LEU A CA 1
ATOM 3475 C C . LEU A 1 448 ? 1.701 -19.518 0.300 1.00 97.06 448 LEU A C 1
ATOM 3477 O O . LEU A 1 448 ? 1.980 -18.924 1.341 1.00 97.06 448 LEU A O 1
ATOM 3481 N N . VAL A 1 449 ? 0.474 -19.986 0.056 1.00 97.44 449 VAL A N 1
ATOM 3482 C CA . VAL A 1 449 ? -0.674 -19.796 0.958 1.00 97.44 449 VAL A CA 1
ATOM 3483 C C . VAL A 1 449 ? -0.412 -20.436 2.323 1.00 97.44 449 VAL A C 1
ATOM 3485 O O . VAL A 1 449 ? -0.653 -19.805 3.354 1.00 97.44 449 VAL A O 1
ATOM 3488 N N . ASN A 1 450 ? 0.151 -21.645 2.356 1.00 97.25 450 ASN A N 1
ATOM 3489 C CA . ASN A 1 450 ? 0.515 -22.323 3.599 1.00 97.25 450 ASN A CA 1
ATOM 3490 C C . ASN A 1 450 ? 1.597 -21.552 4.365 1.00 97.25 450 ASN A C 1
ATOM 3492 O O . ASN A 1 450 ? 1.521 -21.425 5.592 1.00 97.25 450 ASN A O 1
ATOM 3496 N N . ARG A 1 451 ? 2.578 -20.974 3.657 1.00 98.00 451 ARG A N 1
ATOM 3497 C CA . ARG A 1 451 ? 3.597 -20.129 4.289 1.00 98.00 451 ARG A CA 1
ATOM 3498 C C . ARG A 1 451 ? 3.005 -18.832 4.842 1.00 98.00 451 ARG A C 1
ATOM 3500 O O . ARG A 1 451 ? 3.331 -18.468 5.973 1.00 98.00 451 ARG A O 1
ATOM 3507 N N . VAL A 1 452 ? 2.105 -18.181 4.099 1.00 98.38 452 VAL A N 1
ATOM 3508 C CA . VAL A 1 452 ? 1.354 -16.997 4.554 1.00 98.38 452 VAL A CA 1
ATOM 3509 C C . VAL A 1 452 ? 0.572 -17.318 5.823 1.00 98.38 452 VAL A C 1
ATOM 3511 O O . VAL A 1 452 ? 0.700 -16.590 6.804 1.00 98.38 452 VAL A O 1
ATOM 3514 N N . LYS A 1 453 ? -0.171 -18.432 5.848 1.00 98.38 453 LYS A N 1
ATOM 3515 C CA . LYS A 1 453 ? -0.917 -18.890 7.029 1.00 98.38 453 LYS A CA 1
ATOM 3516 C C . LYS A 1 453 ? -0.005 -19.051 8.246 1.00 98.38 453 LYS A C 1
ATOM 3518 O O . LYS A 1 453 ? -0.310 -18.536 9.320 1.00 98.38 453 LYS A O 1
ATOM 3523 N N . ALA A 1 454 ? 1.127 -19.736 8.082 1.00 98.25 454 ALA A N 1
ATOM 3524 C CA . ALA A 1 454 ? 2.073 -19.981 9.169 1.00 98.25 454 ALA A CA 1
ATOM 3525 C C . ALA A 1 454 ? 2.687 -18.680 9.719 1.00 98.25 454 ALA A C 1
ATOM 3527 O O . ALA A 1 454 ? 2.767 -18.502 10.935 1.00 98.25 454 ALA A O 1
ATOM 3528 N N . LEU A 1 455 ? 3.090 -17.756 8.840 1.00 98.00 455 LEU A N 1
ATOM 3529 C CA . LEU A 1 455 ? 3.626 -16.453 9.242 1.00 98.00 455 LEU A CA 1
ATOM 3530 C C . LEU A 1 455 ? 2.556 -15.588 9.910 1.00 98.00 455 LEU A C 1
ATOM 3532 O O . LEU A 1 455 ? 2.805 -15.032 10.977 1.00 98.00 455 LEU A O 1
ATOM 3536 N N . HIS A 1 456 ? 1.351 -15.539 9.348 1.00 98.12 456 HIS A N 1
ATOM 3537 C CA . HIS A 1 456 ? 0.220 -14.819 9.925 1.00 98.12 456 HIS A CA 1
ATOM 3538 C C . HIS A 1 456 ? -0.090 -15.312 11.343 1.00 98.12 456 HIS A C 1
ATOM 3540 O O . HIS A 1 456 ? -0.292 -14.523 12.264 1.00 98.12 456 HIS A O 1
ATOM 3546 N N . ALA A 1 457 ? -0.060 -16.630 11.544 1.00 97.69 457 ALA A N 1
ATOM 3547 C CA . ALA A 1 457 ? -0.252 -17.249 12.845 1.00 97.69 457 ALA A CA 1
ATOM 3548 C C . ALA A 1 457 ? 0.842 -16.890 13.879 1.00 97.69 457 ALA A C 1
ATOM 3550 O O . ALA A 1 457 ? 0.635 -17.027 15.088 1.00 97.69 457 ALA A O 1
ATOM 3551 N N . SER A 1 458 ? 2.010 -16.427 13.439 1.00 97.06 458 SER A N 1
ATOM 3552 C CA . SER A 1 458 ? 3.085 -16.023 14.348 1.00 97.06 458 SER A CA 1
ATOM 3553 C C . SER A 1 458 ? 2.926 -14.602 14.901 1.00 97.06 458 SER A C 1
ATOM 3555 O O . SER A 1 458 ? 3.554 -14.277 15.908 1.00 97.06 458 SER A O 1
ATOM 3557 N N . PHE A 1 459 ? 2.090 -13.759 14.284 1.00 95.69 459 PHE A N 1
ATOM 3558 C CA . PHE A 1 459 ? 1.921 -12.374 14.721 1.00 95.69 459 PHE A CA 1
ATOM 3559 C C . PHE A 1 459 ? 1.100 -12.266 16.005 1.00 95.69 459 PHE A C 1
ATOM 3561 O O . PHE A 1 459 ? 0.190 -13.058 16.255 1.00 95.69 459 PHE A O 1
ATOM 3568 N N . GLN A 1 460 ? 1.464 -11.281 16.828 1.00 94.56 460 GLN A N 1
ATOM 3569 C CA . GLN A 1 460 ? 0.838 -10.996 18.113 1.00 94.56 460 GLN A CA 1
ATOM 3570 C C . GLN A 1 460 ? 0.556 -9.490 18.252 1.00 94.56 460 GLN A C 1
ATOM 3572 O O . GLN A 1 460 ? 1.369 -8.687 17.781 1.00 94.56 460 GLN A O 1
ATOM 3577 N N . PRO A 1 461 ? -0.544 -9.100 18.925 1.00 95.56 461 PRO A N 1
ATOM 3578 C CA . PRO A 1 461 ? -1.646 -9.971 19.371 1.00 95.56 461 PRO A CA 1
ATOM 3579 C C . PRO A 1 461 ? -2.370 -10.630 18.184 1.00 95.56 461 PRO A C 1
ATOM 3581 O O . PRO A 1 461 ? -2.179 -10.225 17.043 1.00 95.56 461 PRO A O 1
ATOM 3584 N N . ARG A 1 462 ? -3.174 -11.672 18.413 1.00 96.81 462 ARG A N 1
ATOM 3585 C CA . ARG A 1 462 ? -4.010 -12.223 17.335 1.00 96.81 462 ARG A CA 1
ATOM 3586 C C . ARG A 1 462 ? -5.164 -11.263 17.008 1.00 96.81 462 ARG A C 1
ATOM 3588 O O . ARG A 1 462 ? -5.614 -10.556 17.907 1.00 96.81 462 ARG A O 1
ATOM 3595 N N . PRO A 1 463 ? -5.656 -11.231 15.752 1.00 97.12 463 PRO A N 1
ATOM 3596 C CA . PRO A 1 463 ? -6.880 -10.512 15.431 1.00 97.12 463 PRO A CA 1
ATOM 3597 C C . PRO A 1 463 ? -8.046 -11.057 16.242 1.00 97.12 463 PRO A C 1
ATOM 3599 O O . PRO A 1 463 ? -8.369 -12.241 16.163 1.00 97.12 463 PRO A O 1
ATOM 3602 N N . GLU A 1 464 ? -8.662 -10.168 17.006 1.00 96.62 464 GLU A N 1
ATOM 3603 C CA . GLU A 1 464 ? -9.818 -10.438 17.848 1.00 96.62 464 GLU A CA 1
ATOM 3604 C C . GLU A 1 464 ? -10.885 -9.388 17.551 1.00 96.62 464 GLU A C 1
ATOM 3606 O O . GLU A 1 464 ? -10.575 -8.262 17.151 1.00 96.62 464 GLU A O 1
ATOM 3611 N N . VAL A 1 465 ? -12.150 -9.775 17.712 1.00 96.56 465 VAL A N 1
ATOM 3612 C CA . VAL A 1 465 ? -13.276 -8.849 17.570 1.00 96.56 465 VAL A CA 1
ATOM 3613 C C . VAL A 1 465 ? -13.137 -7.768 18.637 1.00 96.56 465 VAL A C 1
ATOM 3615 O O . VAL A 1 465 ? -13.028 -8.090 19.818 1.00 96.56 465 VAL A O 1
ATOM 3618 N N . GLY A 1 466 ? -13.110 -6.502 18.217 1.00 91.81 466 GLY A N 1
ATOM 3619 C CA . GLY A 1 466 ? -13.053 -5.378 19.143 1.00 91.81 466 GLY A CA 1
ATOM 3620 C C . GLY A 1 466 ? -14.322 -5.235 19.986 1.00 91.81 466 GLY A C 1
ATOM 3621 O O . GLY A 1 466 ? -15.336 -5.894 19.751 1.00 91.81 466 GLY A O 1
ATOM 3622 N N . ASP A 1 467 ? -14.266 -4.326 20.954 1.00 88.44 467 ASP A N 1
ATOM 3623 C CA . ASP A 1 467 ? -15.442 -3.910 21.721 1.00 88.44 467 ASP A CA 1
ATOM 3624 C C . ASP A 1 467 ? -16.441 -3.145 20.832 1.00 88.44 467 ASP A C 1
ATOM 3626 O O . ASP A 1 467 ? -16.053 -2.607 19.799 1.00 88.44 467 ASP A O 1
ATOM 3630 N N . ASP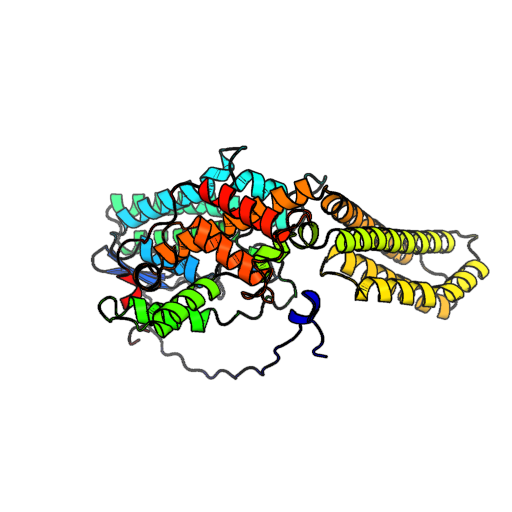 A 1 468 ? -17.710 -3.071 21.252 1.00 83.19 468 ASP A N 1
ATOM 3631 C CA . ASP A 1 468 ? -18.849 -2.513 20.498 1.00 83.19 468 ASP A CA 1
ATOM 3632 C C . ASP A 1 468 ? -18.570 -1.203 19.718 1.00 83.19 468 ASP A C 1
ATOM 3634 O O . ASP A 1 468 ? -17.873 -0.285 20.160 1.00 83.19 468 ASP A O 1
ATOM 3638 N N . SER A 1 469 ? -19.197 -1.077 18.546 1.00 78.69 469 SER A N 1
ATOM 3639 C CA . SER A 1 469 ? -19.026 -0.001 17.570 1.00 78.69 469 SER A CA 1
ATOM 3640 C C . SER A 1 469 ? -19.831 1.257 17.894 1.00 78.69 469 SER A C 1
ATOM 3642 O O . SER A 1 469 ? -20.479 1.826 17.011 1.00 78.69 469 SER A O 1
ATOM 3644 N N . GLY A 1 470 ? -19.798 1.743 19.137 1.00 86.00 470 GLY A N 1
ATOM 3645 C CA . GLY A 1 470 ? -20.572 2.929 19.540 1.00 86.00 470 GLY A CA 1
ATOM 3646 C C . GLY A 1 470 ? -20.335 4.160 18.642 1.00 86.00 470 GLY A C 1
ATOM 3647 O O . GLY A 1 470 ? -21.217 5.001 18.477 1.00 86.00 470 GLY A O 1
ATOM 3648 N N . TRP A 1 471 ? -19.170 4.232 17.990 1.00 90.94 471 TRP A N 1
ATOM 3649 C CA . TRP A 1 471 ? -18.815 5.274 17.024 1.00 90.94 471 TRP A CA 1
ATOM 3650 C C . TRP A 1 471 ? -19.627 5.213 15.713 1.00 90.94 471 TRP A C 1
ATOM 3652 O O . TRP A 1 471 ? -19.859 6.241 15.075 1.00 90.94 471 TRP A O 1
ATOM 3662 N N . ALA A 1 472 ? -20.084 4.032 15.284 1.00 90.25 472 ALA A N 1
ATOM 3663 C CA . ALA A 1 472 ? -20.764 3.847 14.001 1.00 90.25 472 ALA A CA 1
ATOM 3664 C C . ALA A 1 472 ? -22.146 4.521 13.962 1.00 90.25 472 ALA A C 1
ATOM 3666 O O . ALA A 1 472 ? -22.606 4.945 12.895 1.00 90.25 472 ALA A O 1
ATOM 3667 N N . ALA A 1 473 ? -22.776 4.697 15.129 1.00 84.50 473 ALA A N 1
ATOM 3668 C CA . ALA A 1 473 ? -24.014 5.458 15.282 1.00 84.50 473 ALA A CA 1
ATOM 3669 C C . ALA A 1 473 ? -23.853 6.936 14.877 1.00 84.50 473 ALA A C 1
ATOM 3671 O O . ALA A 1 473 ? -24.809 7.554 14.410 1.00 84.50 473 ALA A O 1
ATOM 3672 N N . THR A 1 474 ? -22.646 7.499 15.007 1.00 77.56 474 THR A N 1
ATOM 3673 C CA . THR A 1 474 ? -22.340 8.891 14.631 1.00 77.56 474 THR A CA 1
ATOM 3674 C C . THR A 1 474 ? -21.651 9.006 13.267 1.00 77.56 474 THR A C 1
ATOM 3676 O O . THR A 1 474 ? -21.468 10.109 12.740 1.00 77.56 474 THR A O 1
ATOM 3679 N N . ALA A 1 475 ? -21.280 7.880 12.651 1.00 76.88 475 ALA A N 1
ATOM 3680 C CA . ALA A 1 475 ? -20.645 7.850 11.343 1.00 76.88 475 ALA A CA 1
ATOM 3681 C C . ALA A 1 475 ? -21.647 8.240 10.247 1.00 76.88 475 ALA A C 1
ATOM 3683 O O . ALA A 1 475 ? -22.701 7.628 10.107 1.00 76.88 475 ALA A O 1
ATOM 3684 N N . GLY A 1 476 ? -21.329 9.236 9.418 1.00 64.69 476 GLY A N 1
ATOM 3685 C CA . GLY A 1 476 ? -22.125 9.582 8.231 1.00 64.69 476 GLY A CA 1
ATOM 3686 C C . GLY A 1 476 ? -23.436 10.337 8.487 1.00 64.69 476 GLY A C 1
ATOM 3687 O O . GLY A 1 476 ? -24.026 10.839 7.530 1.00 64.69 476 GLY A O 1
ATOM 3688 N N . THR A 1 477 ? -23.866 10.514 9.740 1.00 59.09 477 THR A N 1
ATOM 3689 C CA . THR A 1 477 ? -24.838 11.560 10.063 1.00 59.09 477 THR A CA 1
ATOM 3690 C C . THR A 1 477 ? -24.145 12.896 9.839 1.00 59.09 477 THR A C 1
ATOM 3692 O O . THR A 1 477 ? -23.371 13.349 10.685 1.00 59.09 477 THR A O 1
ATOM 3695 N N . ARG A 1 478 ? -24.393 13.539 8.688 1.00 50.44 478 ARG A N 1
ATOM 3696 C CA . ARG A 1 478 ? -24.200 14.990 8.603 1.00 50.44 478 ARG A CA 1
ATOM 3697 C C . ARG A 1 478 ? -25.026 15.550 9.747 1.00 50.44 478 ARG A C 1
ATOM 3699 O O . ARG A 1 478 ? -26.248 15.403 9.721 1.00 50.44 478 ARG A O 1
ATOM 3706 N N . GLN A 1 479 ? -24.374 16.097 10.773 1.00 41.50 479 GLN A N 1
ATOM 3707 C CA . GLN A 1 479 ? -25.129 16.828 11.780 1.00 41.50 479 GLN A CA 1
ATOM 3708 C C . GLN A 1 479 ? -25.964 17.866 11.025 1.00 41.50 479 GLN A C 1
ATOM 3710 O O . GLN A 1 479 ? -25.436 18.449 10.070 1.00 41.50 479 GLN A O 1
ATOM 3715 N N . PRO A 1 480 ? -27.262 18.017 11.347 1.00 40.12 480 PRO A N 1
ATOM 3716 C CA . PRO A 1 480 ? -28.043 19.108 10.788 1.00 40.12 480 PRO A CA 1
ATOM 3717 C C . PRO A 1 480 ? -27.238 20.383 11.041 1.00 40.12 480 PRO A C 1
ATOM 3719 O O . PRO A 1 480 ? -26.921 20.682 12.192 1.00 40.12 480 PRO A O 1
ATOM 3722 N N . GLY A 1 481 ? -26.785 20.981 9.934 1.00 40.47 481 GLY A N 1
ATOM 3723 C CA . GLY A 1 481 ? -25.862 22.111 9.918 1.00 40.47 481 GLY A CA 1
ATOM 3724 C C . GLY A 1 481 ? -26.460 23.294 10.641 1.00 40.47 481 GLY A C 1
ATOM 3725 O O . GLY A 1 481 ? -27.627 23.620 10.321 1.00 40.47 481 GLY A O 1
#

Organism: NCBI:txid2666298

pLDDT: mean 85.47, std 18.51, range [25.47, 98.38]

Solvent-accessible surface area (backbone atoms only — not comparable to full-atom values): 26870 Å² total; per-residue (Å²): 135,82,80,81,78,53,84,76,66,72,79,76,81,88,88,83,86,87,85,86,88,87,87,89,86,84,91,78,94,64,98,74,77,74,83,67,67,94,82,76,61,66,33,46,56,41,68,57,99,59,19,29,68,47,76,49,79,53,80,65,80,46,49,56,60,92,43,45,51,31,48,26,43,36,65,69,44,55,53,40,21,52,47,43,74,32,46,73,30,37,57,68,57,33,46,54,50,51,52,52,50,49,50,62,73,47,49,28,80,80,30,84,82,29,68,58,31,49,46,41,43,67,77,48,63,91,59,99,66,76,52,73,48,55,52,46,21,51,51,44,35,56,53,19,52,53,47,25,54,55,27,42,55,49,19,50,50,31,64,73,69,73,46,64,68,65,57,25,39,50,29,44,18,56,21,50,46,25,48,52,37,25,54,48,38,36,75,67,36,42,35,84,29,94,39,84,83,26,66,77,76,80,47,40,71,60,26,50,53,58,42,44,56,40,35,58,38,71,86,61,85,72,52,76,64,52,22,52,50,46,34,51,28,59,54,46,37,37,34,61,67,57,42,42,59,74,27,46,42,57,43,41,71,36,45,70,59,47,55,53,47,52,50,47,52,54,49,53,49,50,52,43,52,54,52,43,55,51,46,54,44,65,62,36,92,80,43,51,72,64,61,52,53,58,44,58,75,42,42,62,60,53,39,50,54,33,48,59,49,48,74,65,56,95,72,52,64,52,59,47,51,38,29,50,49,48,40,51,50,46,52,52,52,47,57,47,58,75,66,72,56,85,78,61,63,66,67,51,50,52,51,38,52,51,48,54,55,36,47,52,49,42,49,54,52,46,55,71,65,70,56,54,56,68,56,38,33,52,53,21,20,52,48,44,17,50,52,48,47,50,43,48,38,31,44,16,38,34,36,14,48,39,33,60,69,28,50,50,42,57,97,42,49,30,56,39,48,28,53,54,51,45,49,69,78,45,70,82,69,68,91,76,68,87,84,74,75,83,82,71,81,79,53,53,62,58,56,34,36,53,46,17,24,56,54,32,62,68,50,78,80,70,70,57,71,36,71,80,38,74,45,42,70,56,56,86,60,74,67,88,125

Foldseek 3Di:
DDDDQDPVNVPDDDDDDDDDDDDDDDDDDDPDPPPDDPPPWFKAFDDDPQATADIDGDDAAALQHPFAWEFQFFLVLLVLLLCLQRHRDGLLVNLVSLVVLLCVLCVCVVDCPDLQNVLLCLVCVPDPDDDPSNVSLVVLLVVLSVLLVVLSVVLVVCVVVVHDSVSSSVSSRNSVSSSSSNCSSGRRSTHHALDRVRPPLLCLVVLVVLLLVLQQCLPDADDPVSLQSLLVSLCSSGDLVSLCVVLPCCCLQPVVLLVVLLVLLVVLLVLLVVLLVLLVLLVPPPSDLVSLVVLLVCLVVSLVSLVVSCVSDPRDVLSVQSSVLSNVSSVVSNVVSVVVDRDDNVVSVVSNVSSVVSNVVSVVVSVSSPDDSVRSLLSSLSSLLVSLQVSLQSCLSSRLSSCVSSCNCPVHVLVSSLVVQCCVVCVPPPPPDPPPPPDDDPNSSNVSSVSSSVNNVPDPDGRDRHPRNSSSNVPPPPPPD

Sequence (481 aa):
MKRKRTLSDRTKAVHHTPATSHPGTSEHLNANKRLRPAGDFVPRVTAREGTITHMMFSRTPSPFGKEMGDHTTAWASVVDALHASLHGKTVKDSVEKLRERQRHAEAWKSDDNSTGKKLWEILHPSSASPSHDLRRREDLLDESSRKVGQLLDQAEHALNNSEPPDKAAELLADAIDQHLTYDNALPYATVLAKSQTGSKGSGEGTARTAILEVERNPDAPLSDTEIRETRDNLWKLFSMEAAVREAGVEHVVAPEQTERFVADIGKAKKLSKDVSAFIDKLLDPNGGRDERLAFIAKADSITEEAGDLAARDPGYQEFHDMTAEIIQTVRALQGLAATGKAMKPKPLNEYKEALDGRSGALDDLKKSLDVTPEQAREKSALILAHLLYRHQMTVATAYPNAVAKSNFLTTDAAEAAAIRLREYLSPDKGEEDEDKQDKEEEDPIDQLVNRVKALHASFQPRPEVGDDSGWAATAGTRQPG